Protein AF-A0A4Z0L9R6-F1 (afdb_monomer)

pLDDT: mean 77.64, std 18.42, range [23.45, 98.12]

Organism: NCBI:txid2562683

InterPro domains:
  IPR002227 Tyrosinase copper-binding domain [PF00264] (314-502)
  IPR002227 Tyrosinase copper-binding domain [PR00092] (335-352)
  IPR002227 Tyrosinase copper-binding domain [PR00092] (364-369)
  IPR002227 Tyrosinase copper-binding domain [PR00092] (482-500)
  IPR002227 Tyrosinase copper-binding domain [PS00497] (335-352)
  IPR008922 Di-copper centre-containing domain superfamily [G3DSA:1.10.1280.10] (278-568)
  IPR008922 Di-copper centre-containing domain superfamily [SSF48056] (281-534)
  IPR050316 Tyrosinase and Hemocyanin [PTHR11474] (253-541)

Secondary structure (DSSP, 8-state):
----PPP------------------STT-PPPPEEEEETT-S-TT--EE-SSSPEEEEEEES--B-TTSSSBSSTT-EEEEEEE-TT--SEEEESSSSS--SEEEEEE-TTSPPEEEEEEESS--SSTT-EEEEEEE--TTS---EEEEEEEEE-SSS-PPPTTSPPEEEEESBSSTT--EE-SSPEEEEEEESS-SSTT-EEEEEEEE-TT---EEEE-SPPPTT----BSEEEEEEETT-PPEEEEEEEPTT---SSTT-EEEEEEETTEEEEEEEEEE--EEBGGG--HHHHHHHHHHHHHHHHTS-HHHHHHHHHH-STTS--HHHHHHHSSSTTHHHHHHHHHHHHHHHHHHH-TT----B--TTS--TTTSSTTTT-BPPSSTTPBPB--TTSTTTT---TTS-SS-B---GGGGTPPPP--TTSSS----HHHHHTT-SSHHHHTTHIIIIIHHHHHHT--TTSHHHH-TTTGGGSTHHHHHHHHHHHHHHHHHHHTT---TTSTTT-SS-S-GGG-----------TT-TT---SSSSTT-STTSBPTTTT-------SSSS----S---SPPPPPBSSTTS--SS-BHHHH----------TTEE--

Nearest PDB structures (foldseek):
  8wa2-assembly1_B  TM=2.653E-01  e=8.907E-05  Chlamydomonas reinhardtii
  8wa2-assembly1_D  TM=2.559E-01  e=6.713E-05  Chlamydomonas reinhardtii
  8gpk-assembly1_A  TM=2.618E-01  e=2.760E-04  Homo sapiens
  5wcc-assembly1_H  TM=2.573E-01  e=4.340E-04  Homo sapiens
  7ps6-assembly1_H  TM=2.561E-01  e=2.921E-04  Homo sapiens

Sequence (616 aa):
MKHYYFIFCCVIMVLFANSCAVIPTCPNSRMPIIEIQVNNTESNHDDYIGTSGFIQCRARITNFNKDFGSGLQFPGGVEVEFRNKRLSSDLFISTTNSGVTTSFFTTLPGNGGWFNFFVKGNSLSAADKASIIEIATAGASCNEVVIARKGLMVSSSPGPIPNTRPQVAIEVGSITTIDDYIAWNPVSCRIKWLNPSAPGATLNITLRNMPSLNRLRFATGTLAAGTTATNLTENLTLSGDGSWASFKIAGNQNNASVEDKDAVFEVMQGADLLAREAVMVRIRKNANTLSTPERDRYLEALREIHQTYNFYELFKNSHSGNASGFNVIAHRQAHVGSAFLPWHRAFMLHIERILQASDPSVALPYWHFDMSSPNMFNADFMGANPTAPAAVAIINPSNPISTWQITGQAAGIRRRTPYGNNGIPSSVMGTGTGVATEAATFALGANYSSFKGMEGTTHNGAHNNSGNSVSWIAGSPHIAPQDPLFYFLHGNIERLWAKWQWLNNRFDATQSSTYDLQGGHSNSPSSPPVFTTNPGNPNQITSNRTFGQYVEDSLWPWDNKTGVSQGTGTLERPATAPLTPFPIVVGSIFPGAQPTIKTTIDFRLMNYGYDDFFPY

Foldseek 3Di:
DDDDDDDDDDDPPPPPPPPDPPPDPDPPADAFAKDKAWLPAPALFQFEAEQPWKTKMKMATPQQDDPPDPHGSAQPAFKKKWFWPDPDPFKAKFQDRDDGHGIDIDGHHSNGDIRMIIMHTPDFAPAFQNTKTWIWGDDDDDDIDTNDIRGHGHDPPDHGAPSPFFAKYKDWFAPDPLAQAAAQAKTKMKMATDDAPDAFDKAKKKKAWDPVDQFKAKFDDDDDFLDGGHHRMDIDIHTSVGDIDMIIMGTDPPRFDPAFQRTKMFIDRPPHTRGIDTHGHDWAFALLPDDPVQQQLQQQLVLCCVPVVVVLVLLLCQQQPDPPDRPLLSVLLQDLALCVLVQLLVSLVVVQSSSCVVPVRHDHYAHQLQFARQSQDDQQGLAHADPDAQDFGRHDPPGSCQQQDDVPDDTGFGWHAQRNVRDGWACDPPPQQHAPHLVRLLVLDLASVSSVCCVVHHLLNSQCRGHHLNGQSNNDSSRNSSRVNSSNSSVVVNQSLLVSCSVNVLQDLCDCRNGVAEDFLVPDPDDDPPPPPVVPDPSNDPHNQEANRYQAGWRAPQVVDADDCPVPRHYRDHNGGSDYFDHATDDQQAAGSTRHNNSSSDDSDDDDDDPTIDTD

Radius of gyration: 27.03 Å; Cα contacts (8 Å, |Δi|>4): 1402; chains: 1; bounding box: 88×76×76 Å

Mean predicted aligned error: 11.83 Å

Structure (mmCIF, N/CA/C/O backbone):
data_AF-A0A4Z0L9R6-F1
#
_entry.id   AF-A0A4Z0L9R6-F1
#
loop_
_atom_site.group_PDB
_atom_site.id
_atom_site.type_symbol
_atom_site.label_atom_id
_atom_site.label_alt_id
_atom_site.label_comp_id
_atom_site.label_asym_id
_atom_site.label_entity_id
_atom_site.label_seq_id
_atom_site.pdbx_PDB_ins_code
_atom_site.Cartn_x
_atom_site.Cartn_y
_atom_site.Cartn_z
_atom_site.occupancy
_atom_site.B_iso_or_equiv
_atom_site.auth_seq_id
_atom_site.auth_comp_id
_atom_site.auth_asym_id
_atom_site.auth_atom_id
_atom_site.pdbx_PDB_model_num
ATOM 1 N N . MET A 1 1 ? -50.349 56.713 -38.300 1.00 31.95 1 MET A N 1
ATOM 2 C CA . MET A 1 1 ? -50.630 55.260 -38.251 1.00 31.95 1 MET A CA 1
ATOM 3 C C . MET A 1 1 ? -49.717 54.652 -37.186 1.00 31.95 1 MET A C 1
ATOM 5 O O . MET A 1 1 ? -48.528 54.566 -37.414 1.00 31.95 1 MET A O 1
ATOM 9 N N . LYS A 1 2 ? -50.149 54.677 -35.917 1.00 30.83 2 LYS A N 1
ATOM 10 C CA . LYS A 1 2 ? -50.484 53.495 -35.093 1.00 30.83 2 LYS A CA 1
ATOM 11 C C . LYS A 1 2 ? -49.324 52.476 -34.961 1.00 30.83 2 LYS A C 1
ATOM 13 O O . LYS A 1 2 ? -49.184 51.649 -35.845 1.00 30.83 2 LYS A O 1
ATOM 18 N N . HIS A 1 3 ? -48.594 52.487 -33.831 1.00 25.98 3 HIS A N 1
ATOM 19 C CA . HIS A 1 3 ? -48.650 51.435 -32.788 1.00 25.98 3 HIS A CA 1
ATOM 20 C C . HIS A 1 3 ? -47.682 51.664 -31.595 1.00 25.98 3 HIS A C 1
ATOM 22 O O . HIS A 1 3 ? -46.483 51.815 -31.766 1.00 25.98 3 HIS A O 1
ATOM 28 N N . TYR A 1 4 ? -48.301 51.702 -30.406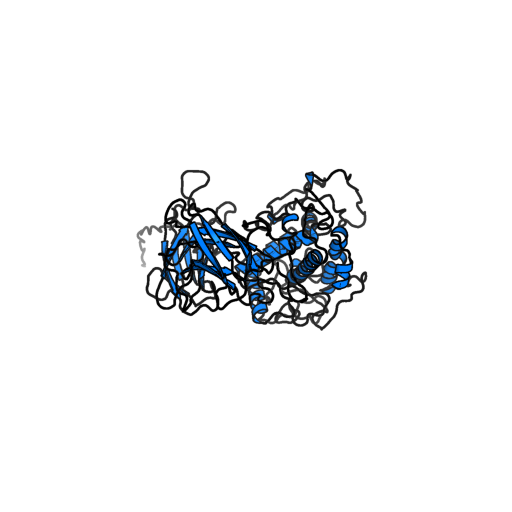 1.00 25.84 4 TYR A N 1
ATOM 29 C CA . TYR A 1 4 ? -47.891 51.355 -29.033 1.00 25.84 4 TYR A CA 1
ATOM 30 C C . TYR A 1 4 ? -46.437 51.523 -28.539 1.00 25.84 4 TYR A C 1
ATOM 32 O O . TYR A 1 4 ? -45.563 50.713 -28.821 1.00 25.84 4 TYR A O 1
ATOM 40 N N . TYR A 1 5 ? -46.265 52.481 -27.617 1.00 25.38 5 TYR A N 1
ATOM 41 C CA . TYR A 1 5 ? -45.263 52.444 -26.546 1.00 25.38 5 TYR A CA 1
ATOM 42 C C . TYR A 1 5 ? -45.793 51.574 -25.396 1.00 25.38 5 TYR A C 1
ATOM 44 O O . TYR A 1 5 ? -46.854 51.875 -24.848 1.00 25.38 5 TYR A O 1
ATOM 52 N N . PHE A 1 6 ? -45.068 50.517 -25.021 1.00 25.41 6 PHE A N 1
ATOM 53 C CA . PHE A 1 6 ? -45.329 49.755 -23.797 1.00 25.41 6 PHE A CA 1
ATOM 54 C C . PHE A 1 6 ? -44.321 50.154 -22.716 1.00 25.41 6 PHE A C 1
ATOM 56 O O . PHE A 1 6 ? -43.110 50.043 -22.890 1.00 25.41 6 PHE A O 1
ATOM 63 N N . ILE A 1 7 ? -44.867 50.643 -21.606 1.00 27.05 7 ILE A N 1
ATOM 64 C CA . ILE A 1 7 ? -44.187 50.982 -20.357 1.00 27.05 7 ILE A CA 1
ATOM 65 C C . ILE A 1 7 ? -43.818 49.670 -19.657 1.00 27.05 7 ILE A C 1
ATOM 67 O O . ILE A 1 7 ? -44.707 48.881 -19.342 1.00 27.05 7 ILE A O 1
ATOM 71 N N . PHE A 1 8 ? -42.531 49.439 -19.389 1.00 25.66 8 PHE A N 1
ATOM 72 C CA . PHE A 1 8 ? -42.098 48.383 -18.473 1.00 25.66 8 PHE A CA 1
ATOM 73 C C . PHE A 1 8 ? -41.914 48.981 -17.074 1.00 25.66 8 PHE A C 1
ATOM 75 O O . PHE A 1 8 ? -41.007 49.775 -16.832 1.00 25.66 8 PHE A O 1
ATOM 82 N N . CYS A 1 9 ? -42.813 48.609 -16.162 1.00 25.38 9 CYS A N 1
ATOM 83 C CA . CYS A 1 9 ? -42.664 48.819 -14.727 1.00 25.38 9 CYS A CA 1
ATOM 84 C C . CYS A 1 9 ? -41.432 48.063 -14.212 1.00 25.38 9 CYS A C 1
ATOM 86 O O . CYS A 1 9 ? -41.301 46.858 -14.428 1.00 25.38 9 CYS A O 1
ATOM 88 N N . CYS A 1 10 ? -40.572 48.765 -13.472 1.00 25.36 10 CYS A N 1
ATOM 89 C CA . CYS A 1 10 ? -39.555 48.171 -12.614 1.00 25.36 10 CYS A CA 1
ATOM 90 C C . CYS A 1 10 ? -40.201 47.208 -11.609 1.00 25.36 10 CYS A C 1
ATOM 92 O O . CYS A 1 10 ? -40.845 47.643 -10.657 1.00 25.36 10 CYS A O 1
ATOM 94 N N . VAL A 1 11 ? -39.960 45.910 -11.777 1.00 25.62 11 VAL A N 1
ATOM 95 C CA . VAL A 1 11 ? -39.963 44.960 -10.663 1.00 25.62 11 VAL A CA 1
ATOM 96 C C . VAL A 1 11 ? -38.501 44.717 -10.325 1.00 25.62 11 VAL A C 1
ATOM 98 O O . VAL A 1 11 ? -37.772 44.072 -11.075 1.00 25.62 11 VAL A O 1
ATOM 101 N N . ILE A 1 12 ? -38.057 45.297 -9.211 1.00 25.12 12 ILE A N 1
ATOM 102 C CA . ILE A 1 12 ? -36.777 44.974 -8.586 1.00 25.12 12 ILE A CA 1
ATOM 103 C C . ILE A 1 12 ? -36.897 43.528 -8.103 1.00 25.12 12 ILE A C 1
ATOM 105 O O . ILE A 1 12 ? -37.450 43.258 -7.038 1.00 25.12 12 ILE A O 1
ATOM 109 N N . MET A 1 13 ? -36.418 42.584 -8.908 1.00 23.45 13 MET A N 1
ATOM 110 C CA . MET A 1 13 ? -36.142 41.237 -8.437 1.00 23.45 13 MET A CA 1
ATOM 111 C C . MET A 1 13 ? -34.787 41.310 -7.735 1.00 23.45 13 MET A C 1
ATOM 113 O O . MET A 1 13 ? -33.737 41.348 -8.373 1.00 23.45 13 MET A O 1
ATOM 117 N N . VAL A 1 14 ? -34.822 41.418 -6.406 1.00 23.91 14 VAL A N 1
ATOM 118 C CA . VAL A 1 14 ? -33.648 41.204 -5.558 1.00 23.91 14 VAL A CA 1
ATOM 119 C C . VAL A 1 14 ? -33.247 39.742 -5.748 1.00 23.91 14 VAL A C 1
ATOM 121 O O . VAL A 1 14 ? -33.784 38.847 -5.101 1.00 23.91 14 VAL A O 1
ATOM 124 N N . LEU A 1 15 ? -32.339 39.487 -6.689 1.00 25.16 15 LEU A N 1
ATOM 125 C CA . LEU A 1 15 ? -31.568 38.255 -6.710 1.00 25.16 15 LEU A CA 1
ATOM 126 C C . LEU A 1 15 ? -30.703 38.286 -5.453 1.00 25.16 15 LEU A C 1
ATOM 128 O O . LEU A 1 15 ? -29.665 38.946 -5.411 1.00 25.16 15 LEU A O 1
ATOM 132 N N . PHE A 1 16 ? -31.156 37.595 -4.409 1.00 24.58 16 PHE A N 1
ATOM 133 C CA . PHE A 1 16 ? -30.254 37.124 -3.375 1.00 24.58 16 PHE A CA 1
ATOM 134 C C . PHE A 1 16 ? -29.237 36.228 -4.080 1.00 24.58 16 PHE A C 1
ATOM 136 O O . PHE A 1 16 ? -29.518 35.077 -4.410 1.00 24.58 16 PHE A O 1
ATOM 143 N N . ALA A 1 17 ? -28.062 36.787 -4.364 1.00 25.83 17 ALA A N 1
ATOM 144 C CA . ALA A 1 17 ? -26.862 36.001 -4.540 1.00 25.83 17 ALA A CA 1
ATOM 145 C C . ALA A 1 17 ? -26.652 35.267 -3.213 1.00 25.83 17 ALA A C 1
ATOM 147 O O . ALA A 1 17 ? -26.068 35.815 -2.279 1.00 25.83 17 ALA A O 1
ATOM 148 N N . ASN A 1 18 ? -27.200 34.055 -3.100 1.00 25.98 18 ASN A N 1
ATOM 149 C CA . ASN A 1 18 ? -26.736 33.112 -2.101 1.00 25.98 18 ASN A CA 1
ATOM 150 C C . ASN A 1 18 ? -25.274 32.864 -2.449 1.00 25.98 18 ASN A C 1
ATOM 152 O O . ASN A 1 18 ? -24.943 32.221 -3.442 1.00 25.98 18 ASN A O 1
ATOM 156 N N . SER A 1 19 ? -24.415 33.511 -1.672 1.00 27.28 19 SER A N 1
ATOM 157 C CA . SER A 1 19 ? -22.985 33.300 -1.636 1.00 27.28 19 SER A CA 1
ATOM 158 C C . SER A 1 19 ? -22.734 31.805 -1.510 1.00 27.28 19 SER A C 1
ATOM 160 O O . SER A 1 19 ? -22.935 31.246 -0.432 1.00 27.28 19 SER A O 1
ATOM 162 N N . CYS A 1 20 ? -22.315 31.170 -2.606 1.00 23.92 20 CYS A N 1
ATOM 163 C CA . CYS A 1 20 ? -21.718 29.846 -2.553 1.00 23.92 20 CYS A CA 1
ATOM 164 C C . CYS A 1 20 ? -20.642 29.880 -1.467 1.00 23.92 20 CYS A C 1
ATOM 166 O O . CYS A 1 20 ? -19.805 30.793 -1.456 1.00 23.92 20 CYS A O 1
ATOM 168 N N . ALA A 1 21 ? -20.656 28.909 -0.556 1.00 24.66 21 ALA A N 1
ATOM 169 C CA . ALA A 1 21 ? -19.494 28.664 0.272 1.00 24.66 21 ALA A CA 1
ATOM 170 C C . ALA A 1 21 ? -18.353 28.305 -0.687 1.00 24.66 21 ALA A C 1
ATOM 172 O O . ALA A 1 21 ? -18.306 27.216 -1.252 1.00 24.66 21 ALA A O 1
ATOM 173 N N . VAL A 1 22 ? -17.473 29.274 -0.945 1.00 27.83 22 VAL A N 1
ATOM 174 C CA . VAL A 1 22 ? -16.252 29.075 -1.717 1.00 27.83 22 VAL A CA 1
ATOM 175 C C . VAL A 1 22 ? -15.444 28.029 -0.960 1.00 27.83 22 VAL A C 1
ATOM 177 O O . VAL A 1 22 ? -14.821 28.346 0.053 1.00 27.83 22 VAL A O 1
ATOM 180 N N . ILE A 1 23 ? -15.474 26.779 -1.426 1.00 30.44 23 ILE A N 1
ATOM 181 C CA . ILE A 1 23 ? -14.465 25.791 -1.058 1.00 30.44 23 ILE A CA 1
ATOM 182 C C . ILE A 1 23 ? -13.159 26.378 -1.581 1.00 30.44 23 ILE A C 1
ATOM 184 O O . ILE A 1 23 ? -13.028 26.623 -2.784 1.00 30.44 23 ILE A O 1
ATOM 188 N N . PRO A 1 24 ? -12.224 26.725 -0.699 1.00 30.77 24 PRO A N 1
ATOM 189 C CA . PRO A 1 24 ? -11.113 27.547 -1.108 1.00 30.77 24 PRO A CA 1
ATOM 190 C C . PRO A 1 24 ? -10.137 26.709 -1.933 1.00 30.77 24 PRO A C 1
ATOM 192 O O . PRO A 1 24 ? -9.338 25.949 -1.399 1.00 30.77 24 PRO A O 1
ATOM 195 N N . THR A 1 25 ? -10.131 26.931 -3.245 1.00 29.66 25 THR A N 1
ATOM 196 C CA . THR A 1 25 ? -9.064 26.522 -4.174 1.00 29.66 25 THR A CA 1
ATOM 197 C C . THR A 1 25 ? -7.777 27.342 -3.972 1.00 29.66 25 THR A C 1
ATOM 199 O O . THR A 1 25 ? -6.966 27.489 -4.884 1.00 29.66 25 THR A O 1
ATOM 202 N N . CYS A 1 26 ? -7.586 27.915 -2.782 1.00 25.84 26 CYS A N 1
ATOM 203 C CA . CYS A 1 26 ? -6.388 28.643 -2.400 1.00 25.84 26 CYS A CA 1
ATOM 204 C C . CYS A 1 26 ? -5.401 27.660 -1.747 1.00 25.84 26 CYS A C 1
ATOM 206 O O . CYS A 1 26 ? -5.796 26.963 -0.813 1.00 25.84 26 CYS A O 1
ATOM 208 N N . PRO A 1 27 ? -4.107 27.673 -2.110 1.00 33.81 27 PRO A N 1
ATOM 209 C CA . PRO A 1 27 ? -3.066 26.836 -1.494 1.00 33.81 27 PRO A CA 1
ATOM 210 C C . PRO A 1 27 ? -2.923 26.965 0.039 1.00 33.81 27 PRO A C 1
ATOM 212 O O . PRO A 1 27 ? -2.200 26.190 0.654 1.00 33.81 27 PRO A O 1
ATOM 215 N N . ASN A 1 28 ? -3.603 27.940 0.659 1.00 34.16 28 ASN A N 1
ATOM 216 C CA . ASN A 1 28 ? -3.451 28.328 2.064 1.00 34.16 28 ASN A CA 1
ATOM 217 C C . ASN A 1 28 ? -4.713 28.114 2.920 1.00 34.16 28 ASN A C 1
ATOM 219 O O . ASN A 1 28 ? -4.759 28.572 4.063 1.00 34.16 28 ASN A O 1
ATOM 223 N N . SER A 1 29 ? -5.752 27.461 2.401 1.00 46.41 29 SER A N 1
ATOM 224 C CA . SER A 1 29 ? -6.993 27.244 3.147 1.00 46.41 29 SER A CA 1
ATOM 225 C C . SER A 1 29 ? -7.153 25.780 3.550 1.00 46.41 29 SER A C 1
ATOM 227 O O . SER A 1 29 ? -7.012 24.876 2.735 1.00 46.41 29 SER A O 1
ATOM 229 N N . ARG A 1 30 ? -7.418 25.536 4.837 1.00 57.12 30 ARG A N 1
ATOM 230 C CA . ARG A 1 30 ? -7.496 24.184 5.402 1.00 57.12 30 ARG A CA 1
ATOM 231 C C . ARG A 1 30 ? -8.831 23.510 5.077 1.00 57.12 30 ARG A C 1
ATOM 233 O O . ARG A 1 30 ? -9.890 24.056 5.385 1.00 57.12 30 ARG A O 1
ATOM 240 N N . MET A 1 31 ? -8.754 22.296 4.535 1.00 63.41 31 MET A N 1
ATOM 241 C CA . MET A 1 31 ? -9.898 21.412 4.293 1.00 63.41 31 MET A CA 1
ATOM 242 C C . MET A 1 31 ? -10.602 21.022 5.608 1.00 63.41 31 MET A C 1
ATOM 244 O O . MET A 1 31 ? -9.929 20.894 6.638 1.00 63.41 31 MET A O 1
ATOM 248 N N . PRO A 1 32 ? -11.935 20.833 5.612 1.00 71.69 32 PRO A N 1
ATOM 249 C CA . PRO A 1 32 ? -12.653 20.328 6.779 1.00 71.69 32 PRO A CA 1
ATOM 250 C C . PRO A 1 32 ? -12.265 18.874 7.072 1.00 71.69 32 PRO A C 1
ATOM 252 O O . PRO A 1 32 ? -12.163 18.056 6.163 1.00 71.69 32 PRO A O 1
ATOM 255 N N . ILE A 1 33 ? -12.064 18.559 8.350 1.00 73.31 33 ILE A N 1
ATOM 256 C CA . ILE A 1 33 ? -11.858 17.195 8.842 1.00 73.31 33 ILE A CA 1
ATOM 257 C C . ILE A 1 33 ? -13.181 16.734 9.437 1.00 73.31 33 ILE A C 1
ATOM 259 O O . ILE A 1 33 ? -13.694 17.370 10.361 1.00 73.31 33 ILE A O 1
ATOM 263 N N . ILE A 1 34 ? -13.740 15.653 8.894 1.00 81.81 34 ILE A N 1
ATOM 264 C CA . ILE A 1 34 ? -15.054 15.156 9.297 1.00 81.81 34 ILE A CA 1
ATOM 265 C C . ILE A 1 34 ? -14.913 13.903 10.157 1.00 81.81 34 ILE A C 1
ATOM 267 O O . ILE A 1 34 ? -14.231 12.952 9.786 1.00 81.81 34 ILE A O 1
ATOM 271 N N . GLU A 1 35 ? -15.603 13.896 11.292 1.00 85.44 35 GLU A N 1
ATOM 272 C CA . GLU A 1 35 ? -15.824 12.707 12.114 1.00 85.44 35 GLU A CA 1
ATOM 273 C C . GLU A 1 35 ? -17.198 12.116 11.784 1.00 85.44 35 GLU A C 1
ATOM 275 O O . GLU A 1 35 ? -18.170 12.867 11.695 1.00 85.44 35 GLU A O 1
ATOM 280 N N . ILE A 1 36 ? -17.284 10.790 11.631 1.00 87.06 36 ILE A N 1
ATOM 281 C CA . ILE A 1 36 ? -18.532 10.044 11.414 1.00 87.06 36 ILE A CA 1
ATOM 282 C C . ILE A 1 36 ? -18.642 8.954 12.482 1.00 87.06 36 ILE A C 1
ATOM 284 O O . ILE A 1 36 ? -17.728 8.144 12.638 1.00 87.06 36 ILE A O 1
ATOM 288 N N . GLN A 1 37 ? -19.782 8.902 13.167 1.00 87.94 37 GLN A N 1
ATOM 289 C CA . GLN A 1 37 ? -20.117 7.867 14.140 1.00 87.94 37 GLN A CA 1
ATOM 290 C C . GLN A 1 37 ? -21.351 7.089 13.690 1.00 87.94 37 GLN A C 1
ATOM 292 O O . GLN A 1 37 ? -22.377 7.671 13.326 1.00 87.94 37 GLN A O 1
ATOM 297 N N . VAL A 1 38 ? -21.241 5.766 13.732 1.00 86.44 38 VAL A N 1
ATOM 298 C CA . VAL A 1 38 ? -22.316 4.815 13.428 1.00 86.44 38 VAL A CA 1
ATOM 299 C C . VAL A 1 38 ? -22.926 4.372 14.750 1.00 86.44 38 VAL A C 1
ATOM 301 O O . VAL A 1 38 ? -22.221 4.319 15.746 1.00 86.44 38 VAL A O 1
ATOM 304 N N . ASN A 1 39 ? -24.242 4.159 14.814 1.00 86.81 39 ASN A N 1
ATOM 305 C CA . ASN A 1 39 ? -24.932 3.792 16.060 1.00 86.81 39 ASN A CA 1
ATOM 306 C C . ASN A 1 39 ? -24.680 4.774 17.238 1.00 86.81 39 ASN A C 1
ATOM 308 O O . ASN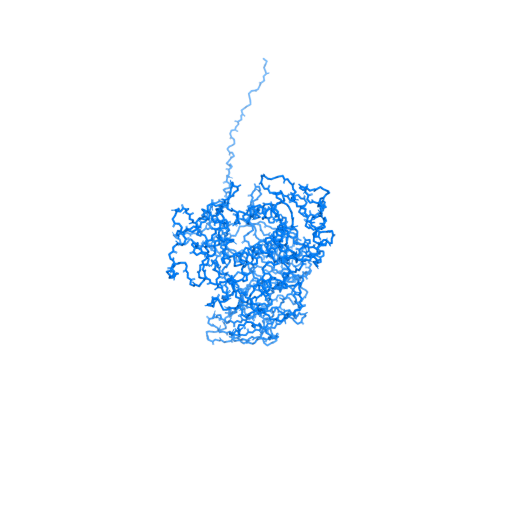 A 1 39 ? -24.786 4.418 18.411 1.00 86.81 39 ASN A O 1
ATOM 312 N N . ASN A 1 40 ? -24.328 6.030 16.925 1.00 84.56 40 ASN A N 1
ATOM 313 C CA . ASN A 1 40 ? -23.873 7.058 17.871 1.00 84.56 40 ASN A CA 1
ATOM 314 C C . ASN A 1 40 ? -22.713 6.623 18.796 1.00 84.56 40 ASN A C 1
ATOM 316 O O . ASN A 1 40 ? -22.567 7.171 19.892 1.00 84.56 40 ASN A O 1
ATOM 320 N N . THR A 1 41 ? -21.899 5.654 18.376 1.00 80.56 41 THR A N 1
ATOM 321 C CA . THR A 1 41 ? -20.760 5.153 19.149 1.00 80.56 41 THR A CA 1
ATOM 322 C C . THR A 1 41 ? -19.501 5.959 18.866 1.00 80.56 41 THR A C 1
ATOM 324 O O . THR A 1 41 ? -19.208 6.286 17.717 1.00 80.56 41 THR A O 1
ATOM 327 N N . GLU A 1 42 ? -18.722 6.240 19.910 1.00 76.75 42 GLU A N 1
ATOM 328 C CA . GLU A 1 42 ? -17.409 6.883 19.773 1.00 76.75 42 GLU A CA 1
ATOM 329 C C . GLU A 1 42 ? -16.336 5.914 19.266 1.00 76.75 42 GLU A C 1
ATOM 331 O O . GLU A 1 42 ? -15.264 6.353 18.848 1.00 76.75 42 GLU A O 1
ATOM 336 N N . SER A 1 43 ? -16.612 4.603 19.279 1.00 73.44 43 SER A N 1
ATOM 337 C CA . SER A 1 43 ? -15.729 3.632 18.644 1.00 73.44 43 SER A CA 1
ATOM 338 C C . SER A 1 43 ? -15.556 3.963 17.164 1.00 73.44 43 SER A C 1
ATOM 340 O O . SER A 1 43 ? -16.521 4.096 16.409 1.00 73.44 43 SER A O 1
ATOM 342 N N . ASN A 1 44 ? -14.301 4.047 16.733 1.00 68.69 44 ASN A N 1
ATOM 343 C CA . ASN A 1 44 ? -13.965 4.231 15.332 1.00 68.69 44 ASN A CA 1
ATOM 344 C C . ASN A 1 44 ? -14.191 2.967 14.490 1.00 68.69 44 ASN A C 1
ATOM 346 O O . ASN A 1 44 ? -14.074 3.069 13.272 1.00 68.69 44 ASN A O 1
ATOM 350 N N . HIS A 1 45 ? -14.593 1.840 15.091 1.00 71.88 45 HIS A N 1
ATOM 351 C CA . HIS A 1 45 ? -14.643 0.537 14.414 1.00 71.88 45 HIS A CA 1
ATOM 352 C C . HIS A 1 45 ? -15.918 -0.285 14.658 1.00 71.88 45 HIS A C 1
ATOM 354 O O . HIS A 1 45 ? -16.007 -1.440 14.255 1.00 71.88 45 HIS A O 1
ATOM 360 N N . ASP A 1 46 ? -16.938 0.310 15.281 1.00 67.38 46 ASP A N 1
ATOM 361 C CA . ASP A 1 46 ? -18.292 -0.260 15.334 1.00 67.38 46 ASP A CA 1
ATOM 362 C C . ASP A 1 46 ? -19.127 0.232 14.142 1.00 67.38 46 ASP A C 1
ATOM 364 O O . ASP A 1 46 ? -19.899 1.182 14.236 1.00 67.38 46 ASP A O 1
ATOM 368 N N . ASP A 1 47 ? -18.912 -0.364 12.974 1.00 77.62 47 ASP A N 1
ATOM 369 C CA . ASP A 1 47 ? -19.564 -0.001 11.708 1.00 77.62 47 ASP A CA 1
ATOM 370 C C . ASP A 1 47 ? -20.285 -1.175 11.035 1.00 77.62 47 ASP A C 1
ATOM 372 O O . ASP A 1 47 ? -20.519 -1.196 9.825 1.00 77.62 47 ASP A O 1
ATOM 376 N N . TYR A 1 48 ? -20.718 -2.131 11.854 1.00 81.50 48 TYR A N 1
ATOM 377 C CA . TYR A 1 48 ? -21.537 -3.257 11.430 1.00 81.50 48 TYR A CA 1
ATOM 378 C C . TYR A 1 48 ? -23.014 -2.874 11.499 1.00 81.50 48 TYR A C 1
ATOM 380 O O . TYR A 1 48 ? -23.540 -2.522 12.555 1.00 81.50 48 TYR A O 1
ATOM 388 N N . ILE A 1 49 ? -23.706 -2.962 10.368 1.00 85.25 49 ILE A N 1
ATOM 389 C CA . ILE A 1 49 ? -25.122 -2.627 10.233 1.00 85.25 49 ILE A CA 1
ATOM 390 C C . ILE A 1 49 ? -25.910 -3.801 9.645 1.00 85.25 49 ILE A C 1
ATOM 392 O O . ILE A 1 49 ? -25.353 -4.715 9.043 1.00 85.25 49 ILE A O 1
ATOM 396 N N . GLY A 1 50 ? -27.230 -3.784 9.827 1.00 87.62 50 GLY A N 1
ATOM 397 C CA . GLY A 1 50 ? -28.129 -4.802 9.281 1.00 87.62 50 GLY A CA 1
ATOM 398 C C . GLY A 1 50 ? -28.941 -4.315 8.079 1.00 87.62 50 GLY A C 1
ATOM 399 O O . GLY A 1 50 ? -28.986 -3.126 7.758 1.00 87.62 50 GLY A O 1
ATOM 400 N N . THR A 1 51 ? -29.660 -5.248 7.454 1.00 88.12 51 THR A N 1
ATOM 401 C CA . THR A 1 51 ? -30.660 -4.968 6.405 1.00 88.12 51 THR A CA 1
ATOM 402 C C . THR A 1 51 ? -32.080 -4.792 6.957 1.00 88.12 51 THR A C 1
ATOM 404 O O . THR A 1 51 ? -33.002 -4.448 6.217 1.00 88.12 51 THR A O 1
ATOM 407 N N . SER A 1 52 ? -32.295 -5.022 8.255 1.00 84.88 52 SER A N 1
ATOM 408 C CA . SER A 1 52 ? -33.629 -5.037 8.872 1.00 84.88 52 SER A CA 1
ATOM 409 C C . SER A 1 52 ? -34.166 -3.644 9.209 1.00 84.88 52 SER A C 1
ATOM 411 O O . SER A 1 52 ? -35.373 -3.422 9.118 1.00 84.88 52 SER A O 1
ATOM 413 N N . GLY A 1 53 ? -33.302 -2.681 9.535 1.00 87.06 53 GLY A N 1
ATOM 414 C CA . GLY A 1 53 ? -33.719 -1.351 9.980 1.00 87.06 53 GLY A CA 1
ATOM 415 C C . GLY A 1 53 ? -32.640 -0.289 9.813 1.00 87.06 53 GLY A C 1
ATOM 416 O O . GLY A 1 53 ? -31.467 -0.604 9.627 1.00 87.06 53 GLY A O 1
ATOM 417 N N . PHE A 1 54 ? -33.065 0.974 9.859 1.00 89.75 54 PHE A N 1
ATOM 418 C CA . PHE A 1 54 ? -32.160 2.116 9.847 1.00 89.75 54 PHE A CA 1
ATOM 419 C C . PHE A 1 54 ? -31.455 2.270 11.194 1.00 89.75 54 PHE A C 1
ATOM 421 O O . PHE A 1 54 ? -32.090 2.220 12.247 1.00 89.75 54 PHE A O 1
ATOM 428 N N . ILE A 1 55 ? -30.149 2.505 11.139 1.00 90.00 55 ILE A N 1
ATOM 429 C CA . ILE A 1 55 ? -29.301 2.834 12.281 1.00 90.00 55 ILE A CA 1
ATOM 430 C C . ILE A 1 55 ? -29.022 4.328 12.243 1.00 90.00 55 ILE A C 1
ATOM 432 O O . ILE A 1 55 ? -28.706 4.885 11.191 1.00 90.00 55 ILE A O 1
ATOM 436 N N . GLN A 1 56 ? -29.161 4.978 13.396 1.00 91.38 56 GLN A N 1
ATOM 437 C CA . GLN A 1 56 ? -28.842 6.390 13.528 1.00 91.38 56 GLN A CA 1
ATOM 438 C C . GLN A 1 56 ? -27.325 6.593 13.563 1.00 91.38 56 GLN A C 1
ATOM 440 O O . GLN A 1 56 ? -26.603 5.919 14.299 1.00 91.38 56 GLN A O 1
ATOM 445 N N . CYS A 1 57 ? -26.869 7.566 12.790 1.00 92.00 57 CYS A N 1
ATOM 446 C CA . CYS A 1 57 ? -25.491 8.006 12.677 1.00 92.00 57 CYS A CA 1
ATOM 447 C C . CYS A 1 57 ? -25.397 9.511 12.944 1.00 92.00 57 CYS A C 1
ATOM 449 O O . CYS A 1 57 ? -26.398 10.235 12.903 1.00 92.00 57 CYS A O 1
ATOM 451 N N . ARG A 1 58 ? -24.174 9.998 13.161 1.00 93.12 58 ARG A N 1
ATOM 452 C CA . ARG A 1 58 ? -23.893 11.431 13.295 1.00 93.12 58 ARG A CA 1
ATOM 453 C C . ARG A 1 58 ? -22.546 11.816 12.697 1.00 93.12 58 ARG A C 1
ATOM 455 O O . ARG A 1 58 ? -21.613 11.020 12.731 1.00 93.12 58 ARG A O 1
ATOM 462 N N . ALA A 1 59 ? -22.443 13.029 12.158 1.00 93.31 59 ALA A N 1
ATOM 463 C CA . ALA A 1 59 ? -21.205 13.578 11.608 1.00 93.31 59 ALA A CA 1
ATOM 464 C C . ALA A 1 59 ? -20.948 15.025 12.060 1.00 93.31 59 ALA A C 1
ATOM 466 O O . ALA A 1 59 ? -21.902 15.768 12.297 1.00 93.31 59 ALA A O 1
ATOM 467 N N . ARG A 1 60 ? -19.679 15.436 12.181 1.00 92.31 60 ARG A N 1
ATOM 468 C CA . ARG A 1 60 ? -19.293 16.822 12.523 1.00 92.31 60 ARG A CA 1
ATOM 469 C C . ARG A 1 60 ? -17.935 17.221 11.955 1.00 92.31 60 ARG A C 1
ATOM 471 O O . ARG A 1 60 ? -17.099 16.364 11.686 1.00 92.31 60 ARG A O 1
ATOM 478 N N . ILE A 1 61 ? -17.694 18.527 11.859 1.00 87.31 61 ILE A N 1
ATOM 479 C CA . ILE A 1 61 ? -16.369 19.093 11.570 1.00 87.31 61 ILE A CA 1
ATOM 480 C C . ILE A 1 61 ? -15.551 19.122 12.867 1.00 87.31 61 ILE A C 1
ATOM 482 O O . ILE A 1 61 ? -16.032 19.640 13.872 1.00 87.31 61 ILE A O 1
ATOM 486 N N . THR A 1 62 ? -14.323 18.606 12.865 1.00 82.56 62 THR A N 1
ATOM 487 C CA . THR A 1 62 ? -13.462 18.573 14.065 1.00 82.56 62 THR A CA 1
ATOM 488 C C . THR A 1 62 ? -12.455 19.719 14.117 1.00 82.56 62 THR A C 1
ATOM 490 O O . THR A 1 62 ? -12.148 20.216 15.197 1.00 82.56 62 THR A O 1
ATOM 493 N N . ASN A 1 63 ? -11.998 20.223 12.968 1.00 74.31 63 ASN A N 1
ATOM 494 C CA . ASN A 1 63 ? -11.117 21.391 12.870 1.00 74.31 63 ASN A CA 1
ATOM 495 C C . ASN A 1 63 ? -11.907 22.702 12.707 1.00 74.31 63 ASN A C 1
ATOM 497 O O . ASN A 1 63 ? -11.633 23.516 11.832 1.00 74.31 63 ASN A O 1
ATOM 501 N N . PHE A 1 64 ? -12.927 22.898 13.541 1.00 77.19 64 PHE A N 1
ATOM 502 C CA . PHE A 1 64 ? -13.841 24.039 13.444 1.00 77.19 64 PHE A CA 1
ATOM 503 C C . PHE A 1 64 ? -13.288 25.346 14.042 1.00 77.19 64 PHE A C 1
ATOM 505 O O . PHE A 1 64 ? -13.827 26.413 13.759 1.00 77.19 64 PHE A O 1
ATOM 512 N N . ASN A 1 65 ? -12.213 25.295 14.835 1.00 74.12 65 ASN A N 1
ATOM 513 C CA . ASN A 1 65 ? -11.592 26.465 15.471 1.00 74.12 65 ASN A CA 1
ATOM 514 C C . ASN A 1 65 ? -10.420 27.019 14.644 1.00 74.12 65 ASN A C 1
ATOM 516 O O . ASN A 1 65 ? -9.677 26.255 14.036 1.00 74.12 65 ASN A O 1
ATOM 520 N N . LYS A 1 66 ? -10.215 28.345 14.651 1.00 59.56 66 LYS A N 1
ATOM 521 C CA . LYS A 1 66 ? -9.010 28.971 14.078 1.00 59.56 66 LYS A CA 1
ATOM 522 C C . LYS A 1 66 ? -7.812 28.816 15.020 1.00 59.56 66 LYS A C 1
ATOM 524 O O . LYS A 1 66 ? -7.879 29.240 16.168 1.00 59.56 66 LYS A O 1
ATOM 529 N N . ASP A 1 67 ? -6.680 28.361 14.490 1.00 53.88 67 ASP A N 1
ATOM 530 C CA . ASP A 1 67 ? -5.417 28.284 15.244 1.00 53.88 67 ASP A CA 1
ATOM 531 C C . ASP A 1 67 ? -4.834 29.671 15.629 1.00 53.88 67 ASP A C 1
ATOM 533 O O . ASP A 1 67 ? -3.945 29.739 16.472 1.00 53.88 67 ASP A O 1
ATOM 537 N N . PHE A 1 68 ? -5.311 30.786 15.041 1.00 41.25 68 PHE A N 1
ATOM 538 C CA . PHE A 1 68 ? -4.677 32.120 15.152 1.00 41.25 68 PHE A CA 1
ATOM 539 C C . PHE A 1 68 ? -5.641 33.319 15.329 1.00 41.25 68 PHE A C 1
ATOM 541 O O . PHE A 1 68 ? -5.383 34.410 14.822 1.00 41.25 68 PHE A O 1
ATOM 548 N N . GLY A 1 69 ? -6.765 33.163 16.035 1.00 44.19 69 GLY A N 1
ATOM 549 C CA . GLY A 1 69 ? -7.639 34.295 16.392 1.00 44.19 69 GLY A CA 1
ATOM 550 C C . GLY A 1 69 ? -9.081 33.886 16.679 1.00 44.19 69 GLY A C 1
ATOM 551 O O . GLY A 1 69 ? -9.540 32.857 16.196 1.00 44.19 69 GLY A O 1
ATOM 552 N N . SER A 1 70 ? -9.808 34.684 17.463 1.00 44.69 70 SER A N 1
ATOM 553 C CA . SER A 1 70 ? -11.181 34.390 17.895 1.00 44.69 70 SER A CA 1
ATOM 554 C C . SER A 1 70 ? -12.156 34.292 16.708 1.00 44.69 70 SER A C 1
ATOM 556 O O . SER A 1 70 ? -12.593 35.293 16.146 1.00 44.69 70 SER A O 1
ATOM 558 N N . GLY A 1 71 ? -12.499 33.065 16.300 1.00 57.44 71 GLY A N 1
ATOM 559 C CA . GLY A 1 71 ? -13.510 32.779 15.278 1.00 57.44 71 GLY A CA 1
ATOM 560 C C . GLY A 1 71 ? -13.478 31.329 14.781 1.00 57.44 71 GLY A C 1
ATOM 561 O O . GLY A 1 71 ? -12.490 30.621 14.969 1.00 57.44 71 GLY A O 1
ATOM 562 N N . LEU A 1 72 ? -14.560 30.894 14.127 1.00 59.31 72 LEU A N 1
ATOM 563 C CA . LEU A 1 72 ? -14.649 29.569 13.502 1.00 59.31 72 LEU A CA 1
ATOM 564 C C . LEU A 1 72 ? -13.887 29.533 12.171 1.00 59.31 72 LEU A C 1
ATOM 566 O O . LEU A 1 72 ? -13.846 30.526 11.438 1.00 59.31 72 LEU A O 1
ATOM 570 N N . GLN A 1 73 ? -13.302 28.380 11.850 1.00 67.50 73 GLN A N 1
ATOM 571 C CA . GLN A 1 73 ? -12.656 28.101 10.567 1.00 67.50 73 GLN A CA 1
ATOM 572 C C . GLN A 1 73 ? -13.692 27.988 9.432 1.00 67.50 73 GLN A C 1
ATOM 574 O O . GLN A 1 73 ? -13.396 28.361 8.300 1.00 67.50 73 GLN A O 1
ATOM 579 N N . PHE A 1 74 ? -14.923 27.566 9.753 1.00 75.25 74 PHE A N 1
ATOM 580 C CA . PHE A 1 74 ? -16.027 27.377 8.803 1.00 75.25 74 PHE A CA 1
ATOM 581 C C . PHE A 1 74 ? -17.309 28.084 9.282 1.00 75.25 74 PHE A C 1
ATOM 583 O O . PHE A 1 74 ? -18.283 27.419 9.601 1.00 75.25 74 PHE A O 1
ATOM 590 N N . PRO A 1 75 ? -17.362 29.422 9.385 1.00 74.00 75 PRO A N 1
ATOM 591 C CA . PRO A 1 75 ? -18.458 30.127 10.066 1.00 74.00 75 PRO A CA 1
ATOM 592 C C . PRO A 1 75 ? -19.860 29.887 9.470 1.00 74.00 75 PRO A C 1
ATOM 594 O O . PRO A 1 75 ? -20.837 29.960 10.209 1.00 74.00 75 PRO A O 1
ATOM 597 N N . GLY A 1 76 ? -19.966 29.569 8.174 1.00 78.38 76 GLY A N 1
ATOM 598 C CA . GLY A 1 76 ? -21.226 29.211 7.503 1.00 78.38 76 GLY A CA 1
ATOM 599 C C . GLY A 1 76 ? -21.526 27.708 7.450 1.00 78.38 76 GLY A C 1
ATOM 600 O O . GLY A 1 76 ? -22.513 27.309 6.843 1.00 78.38 76 GLY A O 1
ATOM 601 N N . GLY A 1 77 ? -20.679 26.872 8.057 1.00 83.12 77 GLY A N 1
ATOM 602 C CA . GLY A 1 77 ? -20.676 25.433 7.809 1.00 83.12 77 GLY A CA 1
ATOM 603 C C . GLY A 1 77 ? -20.045 25.067 6.467 1.00 83.12 77 GLY A C 1
ATOM 604 O O . GLY A 1 77 ? -19.441 25.903 5.793 1.00 83.12 77 GLY A O 1
ATOM 605 N N . VAL A 1 78 ? -20.147 23.790 6.112 1.00 82.56 78 VAL A N 1
ATOM 606 C CA . VAL A 1 78 ? -19.636 23.249 4.846 1.00 82.56 78 VAL A CA 1
ATOM 607 C C . VAL A 1 78 ? -20.771 22.524 4.142 1.00 82.56 78 VAL A C 1
ATOM 609 O O . VAL A 1 78 ? -21.345 21.594 4.707 1.00 82.56 78 VAL A O 1
ATOM 612 N N . GLU A 1 79 ? -21.099 22.953 2.926 1.00 88.31 79 GLU A N 1
ATOM 613 C CA . GLU A 1 79 ? -22.066 22.266 2.070 1.00 88.31 79 GLU A CA 1
ATOM 614 C C . GLU A 1 79 ? -21.459 20.978 1.515 1.00 88.31 79 GLU A C 1
ATOM 616 O O . GLU A 1 79 ? -20.370 20.974 0.930 1.00 88.31 79 GLU A O 1
ATOM 621 N N . VAL A 1 80 ? -22.167 19.873 1.718 1.00 87.69 80 VAL A N 1
ATOM 622 C CA . VAL A 1 80 ? -21.691 18.536 1.386 1.00 87.69 80 VAL A CA 1
ATOM 623 C C . VAL A 1 80 ? -22.789 17.686 0.764 1.00 87.69 80 VAL A C 1
ATOM 625 O O . VAL A 1 80 ? -23.970 17.839 1.080 1.00 87.69 80 VAL A O 1
ATOM 628 N N . GLU A 1 81 ? -22.385 16.748 -0.081 1.00 89.44 81 GLU A N 1
ATOM 629 C CA . GLU A 1 81 ? -23.175 15.583 -0.459 1.00 89.44 81 GLU A CA 1
ATOM 630 C C . GLU A 1 81 ? -22.749 14.400 0.415 1.00 89.44 81 GLU A C 1
ATOM 632 O O . GLU A 1 81 ? -21.577 14.024 0.421 1.00 89.44 81 GLU A O 1
ATOM 637 N N . PHE A 1 82 ? -23.695 13.801 1.135 1.00 89.81 82 PHE A N 1
ATOM 638 C CA . PHE A 1 82 ? -23.551 12.446 1.662 1.00 89.81 82 PHE A CA 1
ATOM 639 C C . PHE A 1 82 ? -24.040 11.476 0.603 1.00 89.81 82 PHE A C 1
ATOM 641 O O . PHE A 1 82 ? -25.155 11.631 0.109 1.00 89.81 82 PHE A O 1
ATOM 648 N N . ARG A 1 83 ? -23.262 10.445 0.291 1.00 85.56 83 ARG A N 1
ATOM 649 C CA . ARG A 1 83 ? -23.645 9.444 -0.706 1.00 85.56 83 ARG A CA 1
ATOM 650 C C . ARG A 1 83 ? -23.057 8.080 -0.416 1.00 85.56 83 ARG A C 1
ATOM 652 O O . ARG A 1 83 ? -22.022 7.972 0.237 1.00 85.56 83 ARG A O 1
ATOM 659 N N . ASN A 1 84 ? -23.711 7.038 -0.916 1.00 81.69 84 ASN A N 1
ATOM 660 C CA . ASN A 1 84 ? -23.035 5.762 -1.089 1.00 81.69 84 ASN A CA 1
ATOM 661 C C . ASN A 1 84 ? -21.937 5.959 -2.147 1.00 81.69 84 ASN A C 1
ATOM 663 O O . ASN A 1 84 ? -22.205 6.607 -3.166 1.00 81.69 84 ASN A O 1
ATOM 667 N N . LYS A 1 85 ? -20.711 5.471 -1.903 1.00 68.75 85 LYS A N 1
ATOM 668 C CA . LYS A 1 85 ? -19.576 5.652 -2.830 1.00 68.75 85 LYS A CA 1
ATOM 669 C C . LYS A 1 85 ? -20.015 5.321 -4.255 1.00 68.75 85 LYS A C 1
ATOM 671 O O . LYS A 1 85 ? -20.680 4.312 -4.496 1.00 68.75 85 LYS A O 1
ATOM 676 N N . ARG A 1 86 ? -19.611 6.168 -5.206 1.00 51.19 86 ARG A N 1
ATOM 677 C CA . ARG A 1 86 ? -19.808 5.928 -6.640 1.00 51.19 86 ARG A CA 1
ATOM 678 C C . ARG A 1 86 ? -19.267 4.523 -6.939 1.00 51.19 86 ARG A C 1
ATOM 680 O O . ARG A 1 86 ? -18.075 4.316 -6.753 1.00 51.19 86 ARG A O 1
ATOM 687 N N . LEU A 1 87 ? -20.158 3.600 -7.335 1.00 50.03 87 LEU A N 1
ATOM 688 C CA . LEU A 1 87 ? -19.972 2.154 -7.610 1.00 50.03 87 LEU A CA 1
ATOM 689 C C . LEU A 1 87 ? -20.560 1.156 -6.588 1.00 50.03 87 LEU A C 1
ATOM 691 O O . LEU A 1 87 ? -20.661 -0.018 -6.935 1.00 50.03 87 LEU A O 1
ATOM 695 N N . SER A 1 88 ? -21.021 1.572 -5.402 1.00 61.41 88 SER A N 1
ATOM 696 C CA . SER A 1 88 ? -21.765 0.670 -4.508 1.00 61.41 88 SER A CA 1
ATOM 697 C C . SER A 1 88 ? -23.281 0.922 -4.542 1.00 61.41 88 SER A C 1
ATOM 699 O O . SER A 1 88 ? -23.744 2.060 -4.626 1.00 61.41 88 SER A O 1
ATOM 701 N N . SER A 1 89 ? -24.070 -0.154 -4.459 1.00 69.94 89 SER A N 1
ATOM 702 C CA . SER A 1 89 ? -25.537 -0.133 -4.332 1.00 69.94 89 SER A CA 1
ATOM 703 C C . SER A 1 89 ? -26.039 -0.799 -3.045 1.00 69.94 89 SER A C 1
ATOM 705 O O . SER A 1 89 ? -27.239 -1.034 -2.899 1.00 69.94 89 SER A O 1
ATOM 707 N N . ASP A 1 90 ? -25.139 -1.152 -2.130 1.00 79.31 90 ASP A N 1
ATOM 708 C CA . ASP A 1 90 ? -25.441 -1.965 -0.947 1.00 79.31 90 ASP A CA 1
ATOM 709 C C . ASP A 1 90 ? -25.907 -1.158 0.278 1.00 79.31 90 ASP A C 1
ATOM 711 O O . ASP A 1 90 ? -26.362 -1.747 1.259 1.00 79.31 90 ASP A O 1
ATOM 715 N N . LEU A 1 91 ? -25.874 0.175 0.205 1.00 87.69 91 LEU A N 1
ATOM 716 C CA . LEU A 1 91 ? -26.165 1.074 1.316 1.00 87.69 91 LEU A CA 1
ATOM 717 C C . LEU A 1 91 ? -27.212 2.126 0.941 1.00 87.69 91 LEU A C 1
ATOM 719 O O . LEU A 1 91 ? -27.078 2.843 -0.054 1.00 87.69 91 LEU A O 1
ATOM 723 N N . PHE A 1 92 ? -28.221 2.269 1.795 1.00 90.12 92 PHE A N 1
ATOM 724 C CA . PHE A 1 92 ? -29.090 3.438 1.825 1.00 90.12 92 PHE A CA 1
ATOM 725 C C . PHE A 1 92 ? -28.583 4.434 2.860 1.00 90.12 92 PHE A C 1
ATOM 727 O O . PHE A 1 92 ? -28.276 4.051 3.991 1.00 90.12 92 PHE A O 1
ATOM 734 N N . ILE A 1 93 ? -28.545 5.711 2.481 1.00 90.81 93 ILE A N 1
ATOM 735 C CA . ILE A 1 93 ? -28.172 6.826 3.352 1.00 90.81 93 ILE A CA 1
ATOM 736 C C . ILE A 1 93 ? -29.280 7.873 3.271 1.00 90.81 93 ILE A C 1
ATOM 738 O O . ILE A 1 93 ? -29.636 8.334 2.185 1.00 90.81 93 ILE A O 1
ATOM 742 N N . SER A 1 94 ? -29.855 8.234 4.415 1.00 91.81 94 SER A N 1
ATOM 743 C CA . SER A 1 94 ? -31.029 9.103 4.485 1.00 91.81 94 SER A CA 1
ATOM 744 C C . SER A 1 94 ? -30.960 10.086 5.645 1.00 91.81 94 SER A C 1
ATOM 746 O O . SER A 1 94 ? -30.307 9.842 6.656 1.00 91.81 94 SER A O 1
ATOM 748 N N . THR A 1 95 ? -31.679 11.198 5.522 1.00 93.06 95 THR A N 1
ATOM 749 C CA . THR A 1 95 ? -31.908 12.150 6.619 1.00 93.06 95 THR A CA 1
ATOM 750 C C . THR A 1 95 ? -33.040 11.710 7.548 1.00 93.06 95 THR A C 1
ATOM 752 O O . THR A 1 95 ? -33.208 12.284 8.623 1.00 93.06 95 THR A O 1
ATOM 755 N N . THR A 1 96 ? -33.804 10.677 7.175 1.00 90.62 96 THR A N 1
ATOM 756 C CA . THR A 1 96 ? -34.878 10.112 8.001 1.00 90.62 96 THR A CA 1
ATOM 757 C C . THR A 1 96 ? -34.675 8.615 8.219 1.00 90.62 96 THR A C 1
ATOM 759 O O . THR A 1 96 ? -33.940 7.962 7.486 1.00 90.62 96 THR A O 1
ATOM 762 N N . ASN A 1 97 ? -35.354 8.041 9.210 1.00 87.69 97 ASN A N 1
ATOM 763 C CA . ASN A 1 97 ? -35.334 6.599 9.479 1.00 87.69 97 ASN A CA 1
ATOM 764 C C . ASN A 1 97 ? -36.237 5.787 8.522 1.00 87.69 97 ASN A C 1
ATOM 766 O O . ASN A 1 97 ? -36.623 4.659 8.836 1.00 87.69 97 ASN A O 1
ATOM 770 N N . SER A 1 98 ? -36.610 6.368 7.378 1.00 82.44 98 SER A N 1
ATOM 771 C CA . SER A 1 98 ? -37.514 5.792 6.385 1.00 82.44 98 SER A CA 1
ATOM 772 C C . SER A 1 98 ? -37.151 6.260 4.967 1.00 82.44 98 SER A C 1
ATOM 774 O O . SER A 1 98 ? -36.452 7.254 4.789 1.00 82.44 98 SER A O 1
ATOM 776 N N . GLY A 1 99 ? -37.637 5.553 3.945 1.00 74.50 99 GLY A N 1
ATOM 777 C CA . GLY A 1 99 ? -37.383 5.891 2.540 1.00 74.50 99 GLY A CA 1
ATOM 778 C C . GLY A 1 99 ? -36.143 5.223 1.939 1.00 74.50 99 GLY A C 1
ATOM 779 O O . GLY A 1 99 ? -35.401 4.512 2.611 1.00 74.50 99 GLY A O 1
ATOM 780 N N . VAL A 1 100 ? -35.966 5.415 0.630 1.00 72.00 100 VAL A N 1
ATOM 781 C CA . VAL A 1 100 ? -34.881 4.838 -0.175 1.00 72.00 100 VAL A CA 1
ATOM 782 C C . VAL A 1 100 ? -34.115 5.992 -0.812 1.00 72.00 100 VAL A C 1
ATOM 784 O O . VAL A 1 100 ? -34.523 6.520 -1.842 1.00 72.00 100 VAL A O 1
ATOM 787 N N . THR A 1 101 ? -33.029 6.422 -0.179 1.00 76.31 101 THR A N 1
ATOM 788 C CA . THR A 1 101 ? -32.127 7.452 -0.713 1.00 76.31 101 THR A CA 1
ATOM 789 C C . THR A 1 101 ? -30.700 6.916 -0.707 1.00 76.31 101 THR A C 1
ATOM 791 O O . THR A 1 101 ? -30.280 6.253 0.241 1.00 76.31 101 THR A O 1
ATOM 794 N N . THR A 1 102 ? -29.962 7.156 -1.788 1.00 78.38 102 THR A N 1
ATOM 795 C CA . THR A 1 102 ? -28.552 6.753 -1.950 1.00 78.38 102 THR A CA 1
ATOM 796 C C . THR A 1 102 ? -27.597 7.941 -1.846 1.00 78.38 102 THR A C 1
ATOM 798 O O . THR A 1 102 ? -26.393 7.737 -1.708 1.00 78.38 102 THR A O 1
ATOM 801 N N . SER A 1 103 ? -28.124 9.168 -1.879 1.00 88.81 103 SER A N 1
ATOM 802 C CA . SER A 1 103 ? -27.412 10.393 -1.526 1.00 88.81 103 SER A CA 1
ATOM 803 C C . SER A 1 103 ? -28.362 11.496 -1.052 1.00 88.81 103 SER A C 1
ATOM 805 O O . SER A 1 103 ? -29.577 11.422 -1.265 1.00 88.81 103 SER A O 1
ATOM 807 N N . PHE A 1 104 ? -27.812 12.508 -0.380 1.00 90.12 104 PHE A N 1
ATOM 808 C CA . PHE A 1 104 ? -28.492 13.756 -0.044 1.00 90.12 104 PHE A CA 1
ATOM 809 C C . PHE A 1 104 ? -27.485 14.892 0.178 1.00 90.12 104 PHE A C 1
ATOM 811 O O . PHE A 1 104 ? -26.347 14.667 0.587 1.00 90.12 104 PHE A O 1
ATOM 818 N N . PHE A 1 105 ? -27.934 16.129 -0.027 1.00 90.75 105 PHE A N 1
ATOM 819 C CA . PHE A 1 105 ? -27.157 17.331 0.271 1.00 90.75 105 PHE A CA 1
ATOM 820 C C . PHE A 1 105 ? -27.512 17.887 1.650 1.00 90.75 105 PHE A C 1
ATOM 822 O O . PHE A 1 105 ? -28.670 17.842 2.069 1.00 90.75 105 PHE A O 1
ATOM 829 N N . THR A 1 106 ? -26.518 18.417 2.360 1.00 91.88 106 THR A N 1
ATOM 830 C CA . THR A 1 106 ? -26.702 19.094 3.651 1.00 91.88 106 THR A CA 1
ATOM 831 C C . THR A 1 106 ? -25.568 20.083 3.926 1.00 91.88 106 THR A C 1
ATOM 833 O O . THR A 1 106 ? -24.578 20.132 3.198 1.00 91.88 106 THR A O 1
ATOM 836 N N . THR A 1 107 ? -25.685 20.847 5.010 1.00 91.44 107 THR A N 1
ATOM 837 C CA . THR A 1 107 ? -24.621 21.709 5.531 1.00 91.44 107 THR A CA 1
ATOM 838 C C . THR A 1 107 ? -24.146 21.166 6.875 1.00 91.44 107 THR A C 1
ATOM 840 O O . THR A 1 107 ? -24.906 21.134 7.845 1.00 91.44 107 THR A O 1
ATOM 843 N N . LEU A 1 108 ? -22.878 20.755 6.959 1.00 91.50 108 LEU A N 1
ATOM 844 C CA . LEU A 1 108 ? -22.276 20.375 8.236 1.00 91.50 108 LEU A CA 1
ATOM 845 C C . LEU A 1 108 ? -22.045 21.618 9.109 1.00 91.50 108 LEU A C 1
ATOM 847 O O . LEU A 1 108 ? -21.482 22.599 8.610 1.00 91.50 108 LEU A O 1
ATOM 851 N N . PRO A 1 109 ? -22.429 21.597 10.402 1.00 91.50 109 PRO A N 1
ATOM 852 C CA . PRO A 1 109 ? -22.293 22.755 11.276 1.00 91.50 109 PRO A CA 1
ATOM 853 C C . PRO A 1 109 ? -20.843 23.218 11.434 1.00 91.50 109 PRO A C 1
ATOM 855 O O . PRO A 1 109 ? -19.953 22.474 11.846 1.00 91.50 109 PRO A O 1
ATOM 858 N N . GLY A 1 110 ? -20.634 24.506 11.178 1.00 84.75 110 GLY A N 1
ATOM 859 C CA . GLY A 1 110 ? -19.339 25.176 11.244 1.00 84.75 110 GLY A CA 1
ATOM 860 C C . GLY A 1 110 ? -18.699 25.289 12.622 1.00 84.75 110 GLY A C 1
ATOM 861 O O . GLY A 1 110 ? -17.544 25.682 12.737 1.00 84.75 110 GLY A O 1
ATOM 862 N N . ASN A 1 111 ? -19.468 24.983 13.664 1.00 86.31 111 ASN A N 1
ATOM 863 C CA . ASN A 1 111 ? -19.119 25.105 15.077 1.00 86.31 111 ASN A CA 1
ATOM 864 C C . ASN A 1 111 ? -18.774 23.755 15.731 1.00 86.31 111 ASN A C 1
ATOM 866 O O . ASN A 1 111 ? -18.719 23.673 16.955 1.00 86.31 111 ASN A O 1
ATOM 870 N N . GLY A 1 112 ? -18.620 22.693 14.932 1.00 87.12 112 GLY A N 1
ATOM 871 C CA . GLY A 1 112 ? -18.390 21.334 15.427 1.00 87.12 112 GLY A CA 1
ATOM 872 C C . GLY A 1 112 ? -19.637 20.634 15.975 1.00 87.12 112 GLY A C 1
ATOM 873 O O . GLY A 1 112 ? -19.525 19.584 16.609 1.00 87.12 112 GLY A O 1
ATOM 874 N N . GLY A 1 113 ? -20.828 21.194 15.742 1.00 93.06 113 GLY A N 1
ATOM 875 C CA . GLY A 1 113 ? -22.100 20.556 16.065 1.00 93.06 113 GLY A CA 1
ATOM 876 C C . GLY A 1 113 ? -22.340 19.273 15.263 1.00 93.06 113 GLY A C 1
ATOM 877 O O . GLY A 1 113 ? -21.887 19.134 14.127 1.00 93.06 113 GLY A O 1
ATOM 878 N N . TRP A 1 114 ? -23.078 18.338 15.862 1.00 95.12 114 TRP A N 1
ATOM 879 C CA . TRP A 1 114 ? -23.450 17.076 15.227 1.00 95.12 114 TRP A CA 1
ATOM 880 C C . TRP A 1 114 ? -24.612 17.251 14.247 1.00 95.12 114 TRP A C 1
ATOM 882 O O . TRP A 1 114 ? -25.646 17.822 14.593 1.00 95.12 114 TRP A O 1
ATOM 892 N N . PHE A 1 115 ? -24.465 16.682 13.054 1.00 96.00 115 PHE A N 1
ATOM 893 C CA . PHE A 1 115 ? -25.546 16.440 12.106 1.00 96.00 115 PHE A CA 1
ATOM 894 C C . PHE A 1 115 ? -25.951 14.965 12.167 1.00 96.00 115 PHE A C 1
ATOM 896 O O . PHE A 1 115 ? -25.101 14.095 11.982 1.00 96.00 115 PHE A O 1
ATOM 903 N N . ASN A 1 116 ? -27.228 14.678 12.425 1.00 95.88 116 ASN A N 1
ATOM 904 C CA . ASN A 1 116 ? -27.740 13.307 12.481 1.00 95.88 116 ASN A CA 1
ATOM 905 C C . ASN A 1 116 ? -28.230 12.848 11.105 1.00 95.88 116 ASN A C 1
ATOM 907 O O . ASN A 1 116 ? -28.872 13.607 10.381 1.00 95.88 116 ASN A O 1
ATOM 911 N N . PHE A 1 117 ? -27.980 11.585 10.786 1.00 94.31 117 PHE A N 1
ATOM 912 C CA . PHE A 1 117 ? -28.477 10.915 9.586 1.00 94.31 117 PHE A CA 1
ATOM 913 C C . PHE A 1 117 ? -28.701 9.430 9.884 1.00 94.31 117 PHE A C 1
ATOM 915 O O . PHE A 1 117 ? -28.477 8.975 11.005 1.00 94.31 117 PHE A O 1
ATOM 922 N N . PHE A 1 118 ? -29.165 8.670 8.901 1.00 93.06 118 PHE A N 1
ATOM 923 C CA . PHE A 1 118 ? -29.486 7.260 9.056 1.00 93.06 118 PHE A CA 1
ATOM 924 C C . PHE A 1 118 ? -28.905 6.437 7.916 1.00 93.06 118 PHE A C 1
ATOM 926 O O . PHE A 1 118 ? -28.891 6.875 6.763 1.00 93.06 118 PHE A O 1
ATOM 933 N N . VAL A 1 119 ? -28.480 5.218 8.240 1.00 91.50 119 VAL A N 1
ATOM 934 C CA . VAL A 1 119 ? -28.008 4.237 7.258 1.00 91.50 119 VAL A CA 1
ATOM 935 C C . VAL A 1 119 ? -28.722 2.908 7.413 1.00 91.50 119 VAL A C 1
ATOM 937 O O . VAL A 1 119 ? -29.099 2.519 8.519 1.00 91.50 119 VAL A O 1
ATOM 940 N N . LYS A 1 120 ? -28.910 2.200 6.303 1.00 90.50 120 LYS A N 1
ATOM 941 C CA . LYS A 1 120 ? -29.478 0.850 6.280 1.00 90.50 120 LYS A CA 1
ATOM 942 C C . LYS A 1 120 ? -28.851 0.057 5.145 1.00 90.50 120 LYS A C 1
ATOM 944 O O . LYS A 1 120 ? -28.715 0.572 4.038 1.00 90.50 120 LYS A O 1
ATOM 949 N N . GLY A 1 121 ? -28.546 -1.210 5.397 1.00 89.50 121 GLY A N 1
ATOM 950 C CA . GLY A 1 121 ? -28.138 -2.122 4.340 1.00 89.50 121 GLY A CA 1
ATOM 951 C C . GLY A 1 121 ? -29.258 -2.392 3.335 1.00 89.50 121 GLY A C 1
ATOM 952 O O . GLY A 1 121 ? -30.359 -2.787 3.724 1.00 89.50 121 GLY A O 1
ATOM 953 N N . ASN A 1 122 ? -28.972 -2.209 2.048 1.00 88.38 122 ASN A N 1
ATOM 954 C CA . ASN A 1 122 ? -29.813 -2.660 0.939 1.00 88.38 122 ASN A CA 1
ATOM 955 C C . ASN A 1 122 ? -29.560 -4.145 0.628 1.00 88.38 122 ASN A C 1
ATOM 957 O O . ASN A 1 122 ? -30.493 -4.932 0.484 1.00 88.38 122 ASN A O 1
ATOM 961 N N . SER A 1 123 ? -28.289 -4.539 0.588 1.00 87.50 123 SER A N 1
ATOM 962 C CA . SER A 1 123 ? -27.835 -5.915 0.379 1.00 87.50 123 SER A CA 1
ATOM 963 C C . SER A 1 123 ? -26.680 -6.221 1.319 1.00 87.50 123 SER A C 1
ATOM 965 O O . SER A 1 123 ? -26.000 -5.305 1.769 1.00 87.50 123 SER A O 1
ATOM 967 N N . LEU A 1 124 ? -26.452 -7.503 1.612 1.00 85.62 124 LEU A N 1
ATOM 968 C CA . LEU A 1 124 ? -25.274 -7.906 2.378 1.00 85.62 124 LEU A CA 1
ATOM 969 C C . LEU A 1 124 ? -24.005 -7.460 1.648 1.00 85.62 124 LEU A C 1
ATOM 971 O O . LEU A 1 124 ? -23.902 -7.622 0.430 1.00 85.62 124 LEU A O 1
ATOM 975 N N . SER A 1 125 ? -23.060 -6.910 2.400 1.00 78.50 125 SER A N 1
ATOM 976 C CA . SER A 1 125 ? -21.755 -6.545 1.869 1.00 78.50 125 SER A CA 1
ATOM 977 C C . SER A 1 125 ? -20.993 -7.811 1.495 1.00 78.50 125 SER A C 1
ATOM 979 O O . SER A 1 125 ? -21.036 -8.811 2.214 1.00 78.50 125 SER A O 1
ATOM 981 N N . ALA A 1 126 ? -20.271 -7.762 0.378 1.00 71.69 126 ALA A N 1
ATOM 982 C CA . ALA A 1 126 ? -19.394 -8.858 -0.028 1.00 71.69 126 ALA A CA 1
ATOM 983 C C . ALA A 1 126 ? -18.170 -9.001 0.901 1.00 71.69 126 ALA A C 1
ATOM 985 O O . ALA A 1 126 ? -17.646 -10.103 1.055 1.00 71.69 126 ALA A O 1
ATOM 986 N N . ALA A 1 127 ? -17.748 -7.901 1.533 1.00 67.69 127 ALA A N 1
ATOM 987 C CA . ALA A 1 127 ? -16.645 -7.827 2.488 1.00 67.69 127 ALA A CA 1
ATOM 988 C C . ALA A 1 127 ? -16.920 -6.754 3.561 1.00 67.69 127 ALA A C 1
ATOM 990 O O . ALA A 1 127 ? -17.823 -5.926 3.405 1.00 67.69 127 ALA A O 1
ATOM 991 N N . ASP A 1 128 ? -16.160 -6.774 4.659 1.00 69.75 128 ASP A N 1
ATOM 992 C CA . ASP A 1 128 ? -16.205 -5.716 5.675 1.00 69.75 128 ASP A CA 1
ATOM 993 C C . ASP A 1 128 ? -15.799 -4.363 5.053 1.00 69.75 128 ASP A C 1
ATOM 995 O O . ASP A 1 128 ? -15.045 -4.314 4.086 1.00 69.75 128 ASP A O 1
ATOM 999 N N . LYS A 1 129 ? -16.357 -3.255 5.544 1.00 71.12 129 LYS A N 1
ATOM 1000 C CA . LYS A 1 129 ? -16.195 -1.883 5.014 1.00 71.12 129 LYS A CA 1
ATOM 1001 C C . LYS A 1 129 ? -16.509 -1.677 3.517 1.00 71.12 129 LYS A C 1
ATOM 1003 O O . LYS A 1 129 ? -16.291 -0.569 3.024 1.00 71.12 129 LYS A O 1
ATOM 1008 N N . ALA A 1 130 ? -17.039 -2.673 2.798 1.00 71.62 130 ALA A N 1
ATOM 1009 C CA . ALA A 1 130 ? -17.361 -2.558 1.371 1.00 71.62 130 ALA A CA 1
ATOM 1010 C C . ALA A 1 130 ? -18.503 -1.560 1.096 1.00 71.62 130 ALA A C 1
ATOM 1012 O O . ALA A 1 130 ? -18.572 -0.964 0.020 1.00 71.62 130 ALA A O 1
ATOM 1013 N N . SER A 1 131 ? -19.366 -1.330 2.088 1.00 79.62 131 SER A N 1
ATOM 1014 C CA . SER A 1 131 ? -20.372 -0.273 2.047 1.00 79.62 131 SER A CA 1
ATOM 1015 C C . SER A 1 131 ? -19.755 1.030 2.538 1.00 79.62 131 SER A C 1
ATOM 1017 O O . SER A 1 131 ? -19.288 1.096 3.670 1.00 79.62 131 SER A O 1
ATOM 1019 N N . ILE A 1 132 ? -19.751 2.089 1.731 1.00 79.38 132 ILE A N 1
ATOM 1020 C CA . ILE A 1 132 ? -19.018 3.318 2.070 1.00 79.38 132 ILE A CA 1
ATOM 1021 C C . ILE A 1 132 ? -19.970 4.507 2.115 1.00 79.38 132 ILE A C 1
ATOM 1023 O O . ILE A 1 132 ? -20.583 4.866 1.112 1.00 79.38 132 ILE A O 1
ATOM 1027 N N . ILE A 1 133 ? -20.018 5.172 3.269 1.00 84.88 133 ILE A N 1
ATOM 1028 C CA . ILE A 1 133 ? -20.519 6.541 3.383 1.00 84.88 133 ILE A CA 1
ATOM 1029 C C . ILE A 1 133 ? -19.417 7.459 2.859 1.00 84.88 133 ILE A C 1
ATOM 1031 O O . ILE A 1 133 ? -18.345 7.532 3.456 1.00 84.88 133 ILE A O 1
ATOM 1035 N N . GLU A 1 134 ? -19.668 8.170 1.770 1.00 84.38 134 GLU A N 1
ATOM 1036 C CA . GLU A 1 134 ? -18.785 9.200 1.232 1.00 84.38 134 GLU A CA 1
ATOM 1037 C C . GLU A 1 134 ? -19.393 10.583 1.481 1.00 84.38 134 GLU A C 1
ATOM 1039 O O . GLU A 1 134 ? -20.589 10.788 1.274 1.00 84.38 134 GLU A O 1
ATOM 1044 N N . ILE A 1 135 ? -18.565 11.525 1.938 1.00 85.06 135 ILE A N 1
ATOM 1045 C CA . ILE A 1 135 ? -18.920 12.937 2.075 1.00 85.06 135 ILE A CA 1
ATOM 1046 C C . ILE A 1 135 ? -18.032 13.725 1.124 1.00 85.06 135 ILE A C 1
ATOM 1048 O O . ILE A 1 135 ? -16.806 13.742 1.281 1.00 85.06 135 ILE A O 1
ATOM 1052 N N . ALA A 1 136 ? -18.648 14.382 0.153 1.00 78.94 136 ALA A N 1
ATOM 1053 C CA . ALA A 1 136 ? -17.967 15.228 -0.813 1.00 78.94 136 ALA A CA 1
ATOM 1054 C C . ALA A 1 136 ? -18.477 16.664 -0.723 1.00 78.94 136 ALA A C 1
ATOM 1056 O O . ALA A 1 136 ? -19.605 16.907 -0.302 1.00 78.94 136 ALA A O 1
ATOM 1057 N N . THR A 1 137 ? -17.648 17.635 -1.089 1.00 77.38 137 THR A N 1
ATOM 1058 C CA . THR A 1 137 ? -18.078 19.033 -1.164 1.00 77.38 137 THR A CA 1
ATOM 1059 C C . THR A 1 137 ? -19.148 19.213 -2.243 1.00 77.38 137 THR A C 1
ATOM 1061 O O . THR A 1 137 ? -18.949 18.768 -3.374 1.00 77.38 137 THR A O 1
ATOM 1064 N N . ALA A 1 138 ? -20.253 19.893 -1.934 1.00 67.00 138 ALA A N 1
ATOM 1065 C CA . ALA A 1 138 ? -21.327 20.104 -2.902 1.00 67.00 138 ALA A CA 1
ATOM 1066 C C . ALA A 1 138 ? -20.898 21.097 -4.005 1.00 67.00 138 ALA A C 1
ATOM 1068 O O . ALA A 1 138 ? -20.517 22.227 -3.709 1.00 67.00 138 ALA A O 1
ATOM 1069 N N . GLY A 1 139 ? -20.962 20.694 -5.281 1.00 55.62 139 GLY A N 1
ATOM 1070 C CA . GLY A 1 139 ? -20.637 21.583 -6.401 1.00 55.62 139 GLY A CA 1
ATOM 1071 C C . GLY A 1 139 ? -20.824 20.944 -7.775 1.00 55.62 139 GLY A C 1
ATOM 1072 O O . GLY A 1 139 ? -19.940 20.258 -8.284 1.00 55.62 139 GLY A O 1
ATOM 1073 N N . ALA A 1 140 ? -21.960 21.217 -8.417 1.00 43.97 140 ALA A N 1
ATOM 1074 C CA . ALA A 1 140 ? -22.086 21.022 -9.854 1.00 43.97 140 ALA A CA 1
ATOM 1075 C C . ALA A 1 140 ? -21.175 22.045 -10.555 1.00 43.97 140 ALA A C 1
ATOM 1077 O O . ALA A 1 140 ? -21.315 23.237 -10.312 1.00 43.97 140 ALA A O 1
ATOM 1078 N N . SER A 1 141 ? -20.284 21.564 -11.428 1.00 45.53 141 SER A N 1
ATOM 1079 C CA . SER A 1 141 ? -19.525 22.327 -12.435 1.00 45.53 141 SER A CA 1
ATOM 1080 C C . SER A 1 141 ? -18.085 22.791 -12.162 1.00 45.53 141 SER A C 1
ATOM 1082 O O . SER A 1 141 ? -17.668 23.691 -12.879 1.00 45.53 141 SER A O 1
ATOM 1084 N N . CYS A 1 142 ? -17.313 22.194 -11.242 1.00 36.94 142 CYS A N 1
ATOM 1085 C CA . CYS A 1 142 ? -15.850 21.945 -11.359 1.00 36.94 142 CYS A CA 1
ATOM 1086 C C . CYS A 1 142 ? -15.236 21.627 -9.979 1.00 36.94 142 CYS A C 1
ATOM 1088 O O . CYS A 1 142 ? -15.273 22.464 -9.084 1.00 36.94 142 CYS A O 1
ATOM 1090 N N . ASN A 1 143 ? -14.596 20.458 -9.868 1.00 51.44 143 ASN A N 1
ATOM 1091 C CA . ASN A 1 143 ? -13.768 19.980 -8.746 1.00 51.44 143 ASN A CA 1
ATOM 1092 C C . ASN A 1 143 ? -14.516 19.608 -7.457 1.00 51.44 143 ASN A C 1
ATOM 1094 O O . ASN A 1 143 ? -14.264 20.162 -6.391 1.00 51.44 143 ASN A O 1
ATOM 1098 N N . GLU A 1 144 ? -15.387 18.602 -7.549 1.00 62.19 144 GLU A N 1
ATOM 1099 C CA . GLU A 1 144 ? -15.802 17.835 -6.375 1.00 62.19 144 GLU A CA 1
ATOM 1100 C C . GLU A 1 144 ? -14.572 17.310 -5.613 1.00 62.19 144 GLU A C 1
ATOM 1102 O O . GLU A 1 144 ? -13.706 16.657 -6.199 1.00 62.19 144 GLU A O 1
ATOM 1107 N N . VAL A 1 145 ? -14.511 17.563 -4.302 1.00 64.94 145 VAL A N 1
ATOM 1108 C CA . VAL A 1 145 ? -13.479 17.007 -3.424 1.00 64.94 145 VAL A CA 1
ATOM 1109 C C . VAL A 1 145 ? -14.137 16.116 -2.379 1.00 64.94 145 VAL A C 1
ATOM 1111 O O . VAL A 1 145 ? -14.988 16.563 -1.610 1.00 64.94 145 VAL A O 1
ATOM 1114 N N . VAL A 1 146 ? -13.727 14.849 -2.328 1.00 71.19 146 VAL A N 1
ATOM 1115 C CA . VAL A 1 146 ? -14.103 13.935 -1.244 1.00 71.19 146 VAL A CA 1
ATOM 1116 C C . VAL A 1 146 ? -13.370 14.361 0.027 1.00 71.19 146 VAL A C 1
ATOM 1118 O O . VAL A 1 146 ? -12.142 14.436 0.041 1.00 71.19 146 VAL A O 1
ATOM 1121 N N . ILE A 1 147 ? -14.120 14.646 1.091 1.00 70.06 147 ILE A N 1
ATOM 1122 C CA . ILE A 1 147 ? -13.587 15.153 2.368 1.00 70.06 147 ILE A CA 1
ATOM 1123 C C . ILE A 1 147 ? -13.721 14.158 3.517 1.00 70.06 147 ILE A C 1
ATOM 1125 O O . ILE A 1 147 ? -13.095 14.340 4.559 1.00 70.06 147 ILE A O 1
ATOM 1129 N N . ALA A 1 148 ? -14.525 13.106 3.345 1.00 75.69 148 ALA A N 1
ATOM 1130 C CA . ALA A 1 148 ? -14.619 12.019 4.307 1.00 75.69 148 ALA A CA 1
ATOM 1131 C C . ALA A 1 148 ? -15.110 10.730 3.653 1.00 75.69 148 ALA A C 1
ATOM 1133 O O . ALA A 1 148 ? -15.932 10.759 2.736 1.00 75.69 148 ALA A O 1
ATOM 1134 N N . ARG A 1 149 ? -14.667 9.596 4.197 1.00 78.06 149 ARG A N 1
ATOM 1135 C CA . ARG A 1 149 ? -15.255 8.282 3.944 1.00 78.06 149 ARG A CA 1
ATOM 1136 C C . ARG A 1 149 ? -15.363 7.513 5.256 1.00 78.06 149 ARG A C 1
ATOM 1138 O O . ARG A 1 149 ? -14.447 7.568 6.073 1.00 78.06 149 ARG A O 1
ATOM 1145 N N . LYS A 1 150 ? -16.458 6.781 5.443 1.00 79.44 150 LYS A N 1
ATOM 1146 C CA . LYS A 1 150 ? -16.627 5.799 6.518 1.00 79.44 150 LYS A CA 1
ATOM 1147 C C . LYS A 1 150 ? -17.125 4.497 5.908 1.00 79.44 150 LYS A C 1
ATOM 1149 O O . LYS A 1 150 ? -18.228 4.454 5.368 1.00 79.44 150 LYS A O 1
ATOM 1154 N N . GLY A 1 151 ? -16.294 3.466 5.981 1.00 77.38 151 GLY A N 1
ATOM 1155 C CA . GLY A 1 151 ? -16.678 2.116 5.593 1.00 77.38 151 GLY A CA 1
ATOM 1156 C C . GLY A 1 151 ? -17.568 1.460 6.646 1.00 77.38 151 GLY A C 1
ATOM 1157 O O . GLY A 1 151 ? -17.455 1.773 7.829 1.00 77.38 151 GLY A O 1
ATOM 1158 N N . LEU A 1 152 ? -18.456 0.582 6.197 1.00 79.56 152 LEU A N 1
ATOM 1159 C CA . LEU A 1 152 ? -19.408 -0.197 6.979 1.00 79.56 152 LEU A CA 1
ATOM 1160 C C . LEU A 1 152 ? -19.479 -1.634 6.450 1.00 79.56 152 LEU A C 1
ATOM 1162 O O . LEU A 1 152 ? -19.249 -1.876 5.263 1.00 79.56 152 LEU A O 1
ATOM 1166 N N . MET A 1 153 ? -19.911 -2.559 7.302 1.00 80.38 153 MET A N 1
ATOM 1167 C CA . MET A 1 153 ? -20.316 -3.902 6.889 1.00 80.38 153 MET A CA 1
ATOM 1168 C C . MET A 1 153 ? -21.814 -4.089 7.071 1.00 80.38 153 MET A C 1
ATOM 1170 O O . MET A 1 153 ? -22.325 -4.071 8.190 1.00 80.38 153 MET A O 1
ATOM 1174 N N . VAL A 1 154 ? -22.525 -4.347 5.980 1.00 84.81 154 VAL A N 1
ATOM 1175 C CA . VAL A 1 154 ? -23.897 -4.844 6.018 1.00 84.81 154 VAL A CA 1
ATOM 1176 C C . VAL A 1 154 ? -23.854 -6.359 6.194 1.00 84.81 154 VAL A C 1
ATOM 1178 O O . VAL A 1 154 ? -23.566 -7.094 5.251 1.00 84.81 154 VAL A O 1
ATOM 1181 N N . SER A 1 155 ? -24.170 -6.849 7.392 1.00 79.75 155 SER A N 1
ATOM 1182 C CA . SER A 1 155 ? -24.191 -8.287 7.685 1.00 79.75 155 SER A CA 1
ATOM 1183 C C . SER A 1 155 ? -25.532 -8.737 8.273 1.00 79.75 155 SER A C 1
ATOM 1185 O O . SER A 1 155 ? -26.262 -7.967 8.899 1.00 79.75 155 SER A O 1
ATOM 1187 N N . SER A 1 156 ? -25.882 -10.011 8.074 1.00 74.12 156 SER A N 1
ATOM 1188 C CA . SER A 1 156 ? -27.025 -10.643 8.755 1.00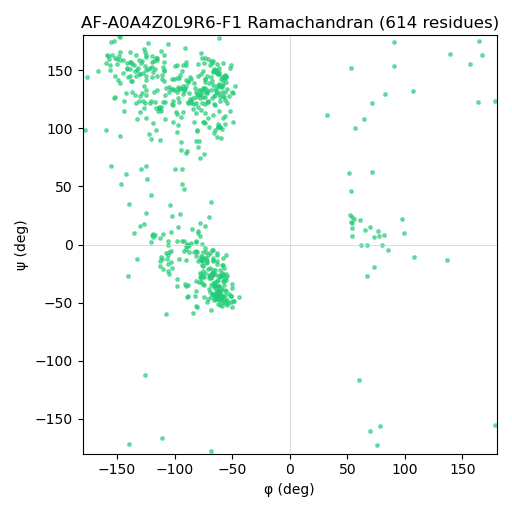 74.12 156 SER A CA 1
ATOM 1189 C C . SER A 1 156 ? -26.719 -10.966 10.220 1.00 74.12 156 SER A C 1
ATOM 1191 O O . SER A 1 156 ? -27.621 -11.150 11.032 1.00 74.12 156 SER A O 1
ATOM 1193 N N . SER A 1 157 ? -25.436 -11.093 10.533 1.00 68.44 157 SER A N 1
ATOM 1194 C CA . SER A 1 157 ? -24.855 -11.289 11.847 1.00 68.44 157 SER A CA 1
ATOM 1195 C C . SER A 1 157 ? -23.347 -11.276 11.642 1.00 68.44 157 SER A C 1
ATOM 1197 O O . SER A 1 157 ? -22.873 -11.844 10.651 1.00 68.44 157 SER A O 1
ATOM 1199 N N . PRO A 1 158 ? -22.582 -10.728 12.581 1.00 61.72 158 PRO A N 1
ATOM 1200 C CA . PRO A 1 158 ? -23.015 -10.046 13.805 1.00 61.72 158 PRO A CA 1
ATOM 1201 C C . PRO A 1 158 ? -23.510 -8.613 13.540 1.00 61.72 158 PRO A C 1
ATOM 1203 O O . PRO A 1 158 ? -22.858 -7.840 12.847 1.00 61.72 158 PRO A O 1
ATOM 1206 N N . GLY A 1 159 ? -24.672 -8.268 14.111 1.00 68.31 159 GLY A N 1
ATOM 1207 C CA . GLY A 1 159 ? -25.241 -6.914 14.055 1.00 68.31 159 GLY A CA 1
ATOM 1208 C C . GLY A 1 159 ? -24.437 -5.876 14.861 1.00 68.31 159 GLY A C 1
ATOM 1209 O O . GLY A 1 159 ? -23.407 -6.233 15.444 1.00 68.31 159 GLY A O 1
ATOM 1210 N N . PRO A 1 160 ? -24.907 -4.613 14.919 1.00 72.50 160 PRO A N 1
ATOM 1211 C CA . PRO A 1 160 ? -24.205 -3.517 15.590 1.00 72.50 160 PRO A CA 1
ATOM 1212 C C . PRO A 1 160 ? -23.900 -3.846 17.049 1.00 72.50 160 PRO A C 1
ATOM 1214 O O . PRO A 1 160 ? -24.702 -4.491 17.740 1.00 72.50 160 PRO A O 1
ATOM 1217 N N . ILE A 1 161 ? -22.746 -3.389 17.529 1.00 79.06 161 ILE A N 1
ATOM 1218 C CA . ILE A 1 161 ? -22.352 -3.606 18.916 1.00 79.06 161 ILE A CA 1
ATOM 1219 C C . ILE A 1 161 ? -23.228 -2.710 19.806 1.00 79.06 161 ILE A C 1
ATOM 1221 O O . ILE A 1 161 ? -23.396 -1.521 19.530 1.00 79.06 161 ILE A O 1
ATOM 1225 N N . PRO A 1 162 ? -23.842 -3.243 20.881 1.00 80.88 162 PRO A N 1
ATOM 1226 C CA . PRO A 1 162 ? -24.627 -2.410 21.781 1.00 80.88 162 PRO A CA 1
ATOM 1227 C C . PRO A 1 162 ? -23.767 -1.294 22.378 1.00 80.88 162 PRO A C 1
ATOM 1229 O O . PRO A 1 162 ? -22.713 -1.563 22.955 1.00 80.88 162 PRO A O 1
ATOM 1232 N N . ASN A 1 163 ? -24.253 -0.052 22.330 1.00 80.00 163 ASN A N 1
ATOM 1233 C CA . ASN A 1 163 ? -23.574 1.102 22.933 1.00 80.00 163 ASN A CA 1
ATOM 1234 C C . ASN A 1 163 ? -23.443 1.007 24.471 1.00 80.00 163 ASN A C 1
ATOM 1236 O O . ASN A 1 163 ? -22.738 1.805 25.083 1.00 80.00 163 ASN A O 1
ATOM 1240 N N . THR A 1 164 ? -24.100 0.020 25.090 1.00 84.62 164 THR A N 1
ATOM 1241 C CA . THR A 1 164 ? -23.971 -0.336 26.507 1.00 84.62 164 THR A CA 1
ATOM 1242 C C . THR A 1 164 ? -22.690 -1.108 26.819 1.00 84.62 164 THR A C 1
ATOM 1244 O O . THR A 1 164 ? -22.355 -1.272 27.991 1.00 84.62 164 THR A O 1
ATOM 1247 N N . ARG A 1 165 ? -21.987 -1.628 25.807 1.00 87.56 165 ARG A N 1
ATOM 1248 C CA . ARG A 1 165 ? -20.695 -2.294 25.992 1.00 87.56 165 ARG A CA 1
ATOM 1249 C C . ARG A 1 165 ? -19.563 -1.269 26.140 1.00 87.56 165 ARG A C 1
ATOM 1251 O O . ARG A 1 165 ? -19.678 -0.150 25.633 1.00 87.56 165 ARG A O 1
ATOM 1258 N N . PRO A 1 166 ? -18.450 -1.636 26.803 1.00 90.12 166 PRO A N 1
ATOM 1259 C CA . PRO A 1 166 ? -17.231 -0.839 26.765 1.00 90.12 166 PRO A CA 1
ATOM 1260 C C . PRO A 1 166 ? -16.828 -0.492 25.328 1.00 90.12 166 PRO A C 1
ATOM 1262 O O . PRO A 1 166 ? -16.780 -1.354 24.454 1.00 90.12 166 PRO A O 1
ATOM 1265 N N . GLN A 1 167 ? -16.546 0.784 25.102 1.00 89.44 167 GLN A N 1
ATOM 1266 C CA . GLN A 1 167 ? -16.166 1.351 23.817 1.00 89.44 167 GLN A CA 1
ATOM 1267 C C . GLN A 1 167 ? -14.646 1.460 23.763 1.00 89.44 167 GLN A C 1
ATOM 1269 O O . GLN A 1 167 ? -14.016 1.994 24.680 1.00 89.44 167 GLN A O 1
ATOM 1274 N N . VAL A 1 168 ? -14.051 0.982 22.678 1.00 90.75 168 VAL A N 1
ATOM 1275 C CA . VAL A 1 168 ? -12.607 1.075 22.452 1.00 90.75 168 VAL A CA 1
ATOM 1276 C C . VAL A 1 168 ? -12.316 1.882 21.194 1.00 90.75 168 VAL A C 1
ATOM 1278 O O . VAL A 1 168 ? -13.089 1.855 20.233 1.00 90.75 168 VAL A O 1
ATOM 1281 N N . ALA A 1 169 ? -11.185 2.583 21.213 1.00 88.38 169 ALA A N 1
ATOM 1282 C CA . ALA A 1 169 ? -10.558 3.121 20.013 1.00 88.38 169 ALA A CA 1
ATOM 1283 C C . ALA A 1 169 ? -9.337 2.274 19.678 1.00 88.38 169 ALA A C 1
ATOM 1285 O O . ALA A 1 169 ? -8.557 1.947 20.577 1.00 88.38 169 ALA A O 1
ATOM 1286 N N . ILE A 1 170 ? -9.175 1.944 18.400 1.00 87.31 170 ILE A N 1
ATOM 1287 C CA . ILE A 1 170 ? -8.049 1.152 17.901 1.00 87.31 170 ILE A CA 1
ATOM 1288 C C . ILE A 1 170 ? -7.362 1.937 16.793 1.00 87.31 170 ILE A C 1
ATOM 1290 O O . ILE A 1 170 ? -8.018 2.591 15.987 1.00 87.31 170 ILE A O 1
ATOM 1294 N N . GLU A 1 171 ? -6.043 1.871 16.751 1.00 84.94 171 GLU A N 1
ATOM 1295 C CA . GLU A 1 171 ? -5.240 2.433 15.676 1.00 84.94 171 GLU A CA 1
ATOM 1296 C C . GLU A 1 171 ? -4.249 1.374 15.199 1.00 84.94 171 GLU A C 1
ATOM 1298 O O . GLU A 1 171 ? -3.476 0.828 15.996 1.00 84.94 171 GLU A O 1
ATOM 1303 N N . VAL A 1 172 ? -4.301 1.073 13.903 1.00 81.06 172 VAL A N 1
ATOM 1304 C CA . VAL A 1 172 ? -3.474 0.067 13.233 1.00 81.06 172 VAL A CA 1
ATOM 1305 C C . VAL A 1 172 ? -2.469 0.793 12.354 1.00 81.06 172 VAL A C 1
ATOM 1307 O O . VAL A 1 172 ? -2.845 1.379 11.349 1.00 81.06 172 VAL A O 1
ATOM 1310 N N . GLY A 1 173 ? -1.191 0.801 12.738 1.00 73.88 173 GLY A N 1
ATOM 1311 C CA . GLY A 1 173 ? -0.092 1.387 11.958 1.00 73.88 173 GLY A CA 1
ATOM 1312 C C . GLY A 1 173 ? -0.108 2.914 11.804 1.00 73.88 173 GLY A C 1
ATOM 1313 O O . GLY A 1 173 ? 0.955 3.520 11.680 1.00 73.88 173 GLY A O 1
ATOM 1314 N N . SER A 1 174 ? -1.273 3.556 11.853 1.00 67.25 174 SER A N 1
ATOM 1315 C CA . SER A 1 174 ? -1.498 4.985 11.652 1.00 67.25 174 SER A CA 1
ATOM 1316 C C . SER A 1 174 ? -2.622 5.510 12.543 1.00 67.25 174 SER A C 1
ATOM 1318 O O . SER A 1 174 ? -3.469 4.753 13.013 1.00 67.25 174 SER A O 1
ATOM 1320 N N . ILE A 1 175 ? -2.625 6.828 12.769 1.00 62.47 175 ILE A N 1
ATOM 1321 C CA . ILE A 1 175 ? -3.727 7.528 13.451 1.00 62.47 175 ILE A CA 1
ATOM 1322 C C . ILE A 1 175 ? -4.924 7.758 12.513 1.00 62.47 175 ILE A C 1
ATOM 1324 O O . ILE A 1 175 ? -5.995 8.173 12.951 1.00 62.47 175 ILE A O 1
ATOM 1328 N N . THR A 1 176 ? -4.734 7.550 11.2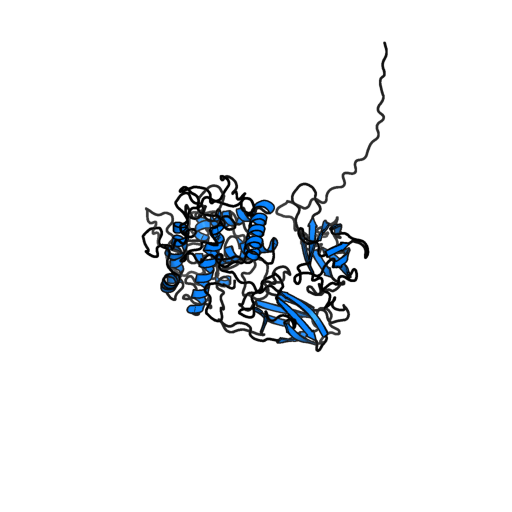09 1.00 57.41 176 THR A N 1
ATOM 1329 C CA . THR A 1 176 ? -5.752 7.720 10.172 1.00 57.41 176 THR A CA 1
ATOM 1330 C C . THR A 1 176 ? -6.486 6.400 9.928 1.00 57.41 176 THR A C 1
ATOM 1332 O O . THR A 1 176 ? -5.871 5.355 9.755 1.00 57.41 176 THR A O 1
ATOM 1335 N N . THR A 1 177 ? -7.818 6.438 9.853 1.00 48.78 177 THR A N 1
ATOM 1336 C CA . THR A 1 177 ? -8.679 5.251 9.648 1.00 48.78 177 THR A CA 1
ATOM 1337 C C . THR A 1 177 ? -8.755 4.784 8.187 1.00 48.78 177 THR A C 1
ATOM 1339 O O . THR A 1 177 ? -9.641 4.016 7.829 1.00 48.78 177 THR A O 1
ATOM 1342 N N . ILE A 1 178 ? -7.886 5.310 7.320 1.00 50.53 178 ILE A N 1
ATOM 1343 C CA . ILE A 1 178 ? -7.815 4.975 5.888 1.00 50.53 178 ILE A CA 1
ATOM 1344 C C . ILE A 1 178 ? -6.649 4.025 5.565 1.00 50.53 178 ILE A C 1
ATOM 1346 O O . ILE A 1 178 ? -6.545 3.583 4.426 1.00 50.53 178 ILE A O 1
ATOM 1350 N N . ASP A 1 179 ? -5.800 3.712 6.553 1.00 55.62 179 ASP A N 1
ATOM 1351 C CA . ASP A 1 179 ? -4.548 2.960 6.394 1.00 55.62 179 ASP A CA 1
ATOM 1352 C C . ASP A 1 179 ? -4.503 1.713 7.303 1.00 55.62 179 ASP A C 1
ATOM 1354 O O . ASP A 1 179 ? -3.586 1.543 8.102 1.00 55.62 179 ASP A O 1
ATOM 1358 N N . ASP A 1 180 ? -5.480 0.819 7.192 1.00 68.81 180 ASP A N 1
ATOM 1359 C CA . ASP A 1 180 ? -5.516 -0.471 7.905 1.00 68.81 180 ASP A CA 1
ATOM 1360 C C . ASP A 1 180 ? -4.955 -1.625 7.044 1.00 68.81 180 ASP A C 1
ATOM 1362 O O . ASP A 1 180 ? -5.271 -2.802 7.222 1.00 68.81 180 ASP A O 1
ATOM 1366 N N . TYR A 1 181 ? -4.068 -1.291 6.106 1.00 76.50 181 TYR A N 1
ATOM 1367 C CA . TYR A 1 181 ? -3.295 -2.266 5.348 1.00 76.50 181 TYR A CA 1
ATOM 1368 C C . TYR A 1 181 ? -2.150 -2.785 6.204 1.00 76.50 181 TYR A C 1
ATOM 1370 O O . TYR A 1 181 ? -1.299 -2.026 6.676 1.00 76.50 181 TYR A O 1
ATOM 1378 N N . ILE A 1 182 ? -2.072 -4.100 6.329 1.00 81.50 182 ILE A N 1
ATOM 1379 C CA . ILE A 1 182 ? -0.929 -4.769 6.932 1.00 81.50 182 ILE A CA 1
ATOM 1380 C C . ILE A 1 182 ? -0.295 -5.709 5.927 1.00 81.50 182 ILE A C 1
ATOM 1382 O O . ILE A 1 182 ? -0.938 -6.176 4.996 1.00 81.50 182 ILE A O 1
ATOM 1386 N N . ALA A 1 183 ? 0.972 -6.028 6.130 1.00 81.12 183 ALA A N 1
ATOM 1387 C CA . ALA A 1 183 ? 1.640 -7.065 5.362 1.00 81.12 183 ALA A CA 1
ATOM 1388 C C . ALA A 1 183 ? 1.930 -8.266 6.277 1.00 81.12 183 ALA A C 1
ATOM 1390 O O . ALA A 1 183 ? 1.419 -8.369 7.394 1.00 81.12 183 ALA A O 1
ATOM 1391 N N . TRP A 1 184 ? 2.776 -9.193 5.836 1.00 81.12 184 TRP A N 1
ATOM 1392 C CA . TRP A 1 184 ? 3.311 -10.230 6.733 1.00 81.12 184 TRP A CA 1
ATOM 1393 C C . TRP A 1 184 ? 4.334 -9.684 7.738 1.00 81.12 184 TRP A C 1
ATOM 1395 O O . TRP A 1 184 ? 4.660 -10.358 8.719 1.00 81.12 184 TRP A O 1
ATOM 1405 N N . ASN A 1 185 ? 4.811 -8.458 7.517 1.00 78.31 185 ASN A N 1
ATOM 1406 C CA . ASN A 1 185 ? 5.602 -7.723 8.491 1.00 78.31 185 ASN A CA 1
ATOM 1407 C C . ASN A 1 185 ? 4.697 -7.233 9.635 1.00 78.31 185 ASN A C 1
ATOM 1409 O O . ASN A 1 185 ? 3.574 -6.788 9.383 1.00 78.31 185 ASN A O 1
ATOM 1413 N N . PRO A 1 186 ? 5.168 -7.304 10.890 1.00 80.69 186 PRO A N 1
ATOM 1414 C CA . PRO A 1 186 ? 4.363 -6.928 12.040 1.00 80.69 186 PRO A CA 1
ATOM 1415 C C . PRO A 1 186 ? 4.166 -5.411 12.104 1.00 80.69 186 PRO A C 1
ATOM 1417 O O . PRO A 1 186 ? 5.134 -4.661 12.215 1.00 80.69 186 PRO A O 1
ATOM 1420 N N . VAL A 1 187 ? 2.908 -4.981 12.116 1.00 81.00 187 VAL A N 1
ATOM 1421 C CA . VAL A 1 187 ? 2.465 -3.596 12.242 1.00 81.00 187 VAL A CA 1
ATOM 1422 C C . VAL A 1 187 ? 2.213 -3.231 13.699 1.00 81.00 187 VAL A C 1
ATOM 1424 O O . VAL A 1 187 ? 1.562 -3.974 14.434 1.00 81.00 187 VAL A O 1
ATOM 1427 N N . SER A 1 188 ? 2.742 -2.082 14.127 1.00 84.56 188 SER A N 1
ATOM 1428 C CA . SER A 1 188 ? 2.491 -1.551 15.470 1.00 84.56 188 SER A CA 1
ATOM 1429 C C . SER A 1 188 ? 1.071 -1.007 15.564 1.00 84.56 188 SER A C 1
ATOM 1431 O O . SER A 1 188 ? 0.633 -0.248 14.706 1.00 84.56 188 SER A O 1
ATOM 1433 N N . CYS A 1 189 ? 0.360 -1.399 16.612 1.00 88.75 189 CYS A N 1
ATOM 1434 C CA . CYS A 1 189 ? -1.021 -1.017 16.858 1.00 88.75 189 CYS A CA 1
ATOM 1435 C C . CYS A 1 189 ? -1.178 -0.522 18.295 1.00 88.75 189 CYS A C 1
ATOM 1437 O O . CYS A 1 189 ? -0.383 -0.858 19.182 1.00 88.75 189 CYS A O 1
ATOM 1439 N N . ARG A 1 190 ? -2.234 0.248 18.547 1.00 91.12 190 ARG A N 1
ATOM 1440 C CA . ARG A 1 190 ? -2.618 0.633 19.905 1.00 91.12 190 ARG A CA 1
ATOM 1441 C C . ARG A 1 190 ? -4.123 0.641 20.095 1.00 91.12 190 ARG A C 1
ATOM 1443 O O . ARG A 1 190 ? -4.877 0.863 19.156 1.00 91.12 190 ARG A O 1
ATOM 1450 N N . ILE A 1 191 ? -4.544 0.385 21.324 1.00 93.44 191 ILE A N 1
ATOM 1451 C CA . ILE A 1 191 ? -5.945 0.331 21.733 1.00 93.44 191 ILE A CA 1
ATOM 1452 C C . ILE A 1 191 ? -6.124 1.037 23.080 1.00 93.44 191 ILE A C 1
ATOM 1454 O O . ILE A 1 191 ? -5.264 0.930 23.955 1.00 93.44 191 ILE A O 1
ATOM 1458 N N . LYS A 1 192 ? -7.217 1.783 23.248 1.00 92.94 192 LYS A N 1
ATOM 1459 C CA . LYS A 1 192 ? -7.572 2.428 24.522 1.00 92.94 192 LYS A CA 1
ATOM 1460 C C . LYS A 1 192 ? -9.056 2.292 24.826 1.00 92.94 192 LYS A C 1
ATOM 1462 O O . LYS A 1 192 ? -9.876 2.164 23.916 1.00 92.94 192 LYS A O 1
ATOM 1467 N N . TRP A 1 193 ? -9.390 2.370 26.109 1.00 93.31 193 TRP A N 1
ATOM 1468 C CA . TRP A 1 193 ? -10.767 2.391 26.592 1.00 93.31 193 TRP A CA 1
ATOM 1469 C C . TRP A 1 193 ? -11.302 3.831 26.595 1.00 93.31 193 TRP A C 1
ATOM 1471 O O . TRP A 1 193 ? -10.668 4.721 27.158 1.00 93.31 193 TRP A O 1
ATOM 1481 N N . LEU A 1 194 ? -12.437 4.073 25.929 1.00 90.25 194 LEU A N 1
ATOM 1482 C CA . LEU A 1 194 ? -13.007 5.417 25.749 1.00 90.25 194 LEU A CA 1
ATOM 1483 C C . LEU A 1 194 ? -13.947 5.838 26.884 1.00 90.25 194 LEU A C 1
ATOM 1485 O O . LEU A 1 194 ? -13.987 7.009 27.245 1.00 90.25 194 LEU A O 1
ATOM 1489 N N . ASN A 1 195 ? -14.694 4.893 27.454 1.00 85.31 195 ASN A N 1
ATOM 1490 C CA . ASN A 1 195 ? -15.760 5.150 28.426 1.00 85.31 195 ASN A CA 1
ATOM 1491 C C . ASN A 1 195 ? -15.555 4.359 29.736 1.00 85.31 195 ASN A C 1
ATOM 1493 O O . ASN A 1 195 ? -16.329 3.445 30.037 1.00 85.31 195 ASN A O 1
ATOM 1497 N N . PRO A 1 196 ? -14.509 4.678 30.521 1.00 86.31 196 PRO A N 1
ATOM 1498 C CA . PRO A 1 196 ? -14.232 4.001 31.779 1.00 86.31 196 PRO A CA 1
ATOM 1499 C C . PRO A 1 196 ? -15.362 4.153 32.796 1.00 86.31 196 PRO A C 1
ATOM 1501 O O . PRO A 1 196 ? -15.900 5.241 32.986 1.00 86.31 196 PRO A O 1
ATOM 1504 N N . SER A 1 197 ? -15.696 3.060 33.488 1.00 79.38 197 SER A N 1
ATOM 1505 C CA . SER A 1 197 ? -16.742 3.051 34.523 1.00 79.38 197 SER A CA 1
ATOM 1506 C C . SER A 1 197 ? -16.352 3.839 35.779 1.00 79.38 197 SER A C 1
ATOM 1508 O O . SER A 1 197 ? -17.226 4.351 36.475 1.00 79.38 197 SER A O 1
ATOM 1510 N N . ALA A 1 198 ? -15.051 3.945 36.065 1.00 82.19 198 ALA A N 1
ATOM 1511 C CA . ALA A 1 198 ? -14.488 4.758 37.137 1.00 82.19 198 ALA A CA 1
ATOM 1512 C C . ALA A 1 198 ? -12.992 5.050 36.886 1.00 82.19 198 ALA A C 1
ATOM 1514 O O . ALA A 1 198 ? -12.318 4.255 36.221 1.00 82.19 198 ALA A O 1
ATOM 1515 N N . PRO A 1 199 ? -12.434 6.133 37.460 1.00 77.19 199 PRO A N 1
ATOM 1516 C CA . PRO A 1 199 ? -10.991 6.365 37.475 1.00 77.19 199 PRO A CA 1
ATOM 1517 C C . PRO A 1 199 ? -10.240 5.187 38.117 1.00 77.19 199 PRO A C 1
ATOM 1519 O O . PRO A 1 199 ? -10.611 4.725 39.193 1.00 77.19 199 PRO A O 1
ATOM 1522 N N . GLY A 1 200 ? -9.187 4.693 37.460 1.00 82.94 200 GLY A N 1
ATOM 1523 C CA . GLY A 1 200 ? -8.387 3.555 37.940 1.00 82.94 200 GLY A CA 1
ATOM 1524 C C . GLY A 1 200 ? -8.984 2.167 37.669 1.00 82.94 200 GLY A C 1
ATOM 1525 O O . GLY A 1 200 ? -8.351 1.168 38.006 1.00 82.94 200 GLY A O 1
ATOM 1526 N N . ALA A 1 201 ? -10.162 2.079 37.039 1.00 92.31 201 ALA A N 1
ATOM 1527 C CA . ALA A 1 201 ? -10.700 0.807 36.564 1.00 92.31 201 ALA A CA 1
ATOM 1528 C C . ALA A 1 201 ? -9.788 0.183 35.492 1.00 92.31 201 ALA A C 1
ATOM 1530 O O . ALA A 1 201 ? -9.056 0.886 34.795 1.00 92.31 201 ALA A O 1
ATOM 1531 N N . THR A 1 202 ? -9.854 -1.136 35.330 1.00 94.25 202 THR A N 1
ATOM 1532 C CA . THR A 1 202 ? -9.162 -1.855 34.255 1.00 94.25 202 THR A CA 1
ATOM 1533 C C . THR A 1 202 ? -10.143 -2.692 33.446 1.00 94.25 202 THR A C 1
ATOM 1535 O O . THR A 1 202 ? -11.160 -3.162 33.959 1.00 94.25 202 THR A O 1
ATOM 1538 N N . LEU A 1 203 ? -9.830 -2.880 32.167 1.00 95.19 203 LEU A N 1
ATOM 1539 C CA . LEU A 1 203 ? -10.609 -3.681 31.234 1.00 95.19 203 LEU A CA 1
ATOM 1540 C C . LEU A 1 203 ? -9.698 -4.742 30.609 1.00 95.19 203 LEU A C 1
ATOM 1542 O O . LEU A 1 203 ? -8.818 -4.425 29.812 1.00 95.19 203 LEU A O 1
ATOM 1546 N N . ASN A 1 204 ? -9.903 -6.003 30.986 1.00 96.88 204 ASN A N 1
ATOM 1547 C CA . ASN A 1 204 ? -9.185 -7.132 30.397 1.00 96.88 204 ASN A CA 1
ATOM 1548 C C . ASN A 1 204 ? -9.873 -7.565 29.106 1.00 96.88 204 ASN A C 1
ATOM 1550 O O . ASN A 1 204 ? -11.072 -7.855 29.110 1.00 96.88 204 ASN A O 1
ATOM 1554 N N . ILE A 1 205 ? -9.100 -7.630 28.027 1.00 97.44 205 ILE A N 1
ATOM 1555 C CA . ILE A 1 205 ? -9.580 -7.989 26.698 1.00 97.44 205 ILE A CA 1
ATOM 1556 C C . ILE A 1 205 ? -8.744 -9.106 26.080 1.00 97.44 205 ILE A C 1
ATOM 1558 O O . ILE A 1 205 ? -7.570 -9.283 26.409 1.00 97.44 205 ILE A O 1
ATOM 1562 N N . THR A 1 206 ? -9.344 -9.805 25.124 1.00 98.12 206 THR A N 1
ATOM 1563 C CA . THR A 1 206 ? -8.677 -10.757 24.239 1.00 98.12 206 THR A CA 1
ATOM 1564 C C . THR A 1 206 ? -8.867 -10.309 22.797 1.00 98.12 206 THR A C 1
ATOM 1566 O O . THR A 1 206 ? -9.994 -10.166 22.327 1.00 98.12 206 THR A O 1
ATOM 1569 N N . LEU A 1 207 ? -7.760 -10.116 22.090 1.00 97.62 207 LEU A N 1
ATOM 1570 C CA . LEU A 1 207 ? -7.718 -9.980 20.642 1.00 97.62 207 LEU A CA 1
ATOM 1571 C C . LEU A 1 207 ? -7.720 -11.372 20.017 1.00 97.62 207 LEU A C 1
ATOM 1573 O O . LEU A 1 207 ? -6.975 -12.252 20.458 1.00 97.62 207 LEU A O 1
ATOM 1577 N N . ARG A 1 208 ? -8.530 -11.579 18.983 1.00 96.00 208 ARG A N 1
ATOM 1578 C CA . ARG A 1 208 ? -8.562 -12.831 18.212 1.00 96.00 208 ARG A CA 1
ATOM 1579 C C . ARG A 1 208 ? -8.965 -12.568 16.771 1.00 96.00 208 ARG A C 1
ATOM 1581 O O . ARG A 1 208 ? -9.611 -11.568 16.498 1.00 96.00 208 ARG A O 1
ATOM 1588 N N . ASN A 1 209 ? -8.656 -13.486 15.860 1.00 93.31 209 ASN A N 1
ATOM 1589 C CA . ASN A 1 209 ? -9.311 -13.470 14.548 1.00 93.31 209 ASN A CA 1
ATOM 1590 C C . ASN A 1 209 ? -10.826 -13.666 14.730 1.00 93.31 209 ASN A C 1
ATOM 1592 O O . ASN A 1 209 ? -11.248 -14.420 15.614 1.00 93.31 209 ASN A O 1
ATOM 1596 N N . MET A 1 210 ? -11.634 -13.041 13.873 1.00 88.94 210 MET A N 1
ATOM 1597 C CA . MET A 1 210 ? -13.037 -13.429 13.733 1.00 88.94 210 MET A CA 1
ATOM 1598 C C . MET A 1 210 ? -13.101 -14.936 13.418 1.00 88.94 210 MET A C 1
ATOM 1600 O O . MET A 1 210 ? -12.347 -15.380 12.558 1.00 88.94 210 MET A O 1
ATOM 1604 N N . PRO A 1 211 ? -13.961 -15.745 14.067 1.00 84.81 211 PRO A N 1
ATOM 1605 C CA . PRO A 1 211 ? -13.871 -17.211 14.001 1.00 84.81 211 PRO A CA 1
ATOM 1606 C C . PRO A 1 211 ? -13.899 -17.840 12.598 1.00 84.81 211 PRO A C 1
ATOM 1608 O O . PRO A 1 211 ? -13.338 -18.914 12.403 1.00 84.81 211 PRO A O 1
ATOM 1611 N N . SER A 1 212 ? -14.549 -17.196 11.625 1.00 81.56 212 SER A N 1
ATOM 1612 C CA . SER A 1 212 ? -14.602 -17.643 10.225 1.00 81.56 212 SER A CA 1
ATOM 1613 C C . SER A 1 212 ? -13.361 -17.276 9.406 1.00 81.56 212 SER A C 1
ATOM 1615 O O . SER A 1 212 ? -13.250 -17.683 8.252 1.00 81.56 212 SER A O 1
ATOM 1617 N N . LEU A 1 213 ? -12.441 -16.497 9.975 1.00 85.50 213 LEU A N 1
ATOM 1618 C CA . LEU A 1 213 ? -11.247 -15.968 9.328 1.00 85.50 213 LEU A CA 1
ATOM 1619 C C . LEU A 1 213 ? -9.995 -16.424 10.086 1.00 85.50 213 LEU A C 1
ATOM 1621 O O . LEU A 1 213 ? -10.003 -16.658 11.292 1.00 85.50 213 LEU A O 1
ATOM 1625 N N . ASN A 1 214 ? -8.878 -16.543 9.373 1.00 88.69 214 ASN A N 1
ATOM 1626 C CA . ASN A 1 214 ? -7.594 -16.912 9.971 1.00 88.69 214 ASN A CA 1
ATOM 1627 C C . ASN A 1 214 ? -6.443 -16.213 9.245 1.00 88.69 214 ASN A C 1
ATOM 1629 O O . ASN A 1 214 ? -5.504 -16.845 8.757 1.00 88.69 214 ASN A O 1
ATOM 1633 N N . ARG A 1 215 ? -6.552 -14.891 9.119 1.00 91.50 215 ARG A N 1
ATOM 1634 C CA . ARG A 1 215 ? -5.620 -14.075 8.337 1.00 91.50 215 ARG A CA 1
ATOM 1635 C C . ARG A 1 215 ? -4.644 -13.282 9.189 1.00 91.50 215 ARG A C 1
ATOM 1637 O O . ARG A 1 215 ? -3.733 -12.702 8.625 1.00 91.50 215 ARG A O 1
ATOM 1644 N N . LEU A 1 216 ? -4.783 -13.269 10.513 1.00 94.00 216 LEU A N 1
ATOM 1645 C CA . LEU A 1 216 ? -4.005 -12.401 11.397 1.00 94.00 216 LEU A CA 1
ATOM 1646 C C . LEU A 1 216 ? -3.238 -13.181 12.459 1.00 94.00 216 LEU A C 1
ATOM 1648 O O . LEU A 1 216 ? -3.648 -14.261 12.903 1.00 94.00 216 LEU A O 1
ATOM 1652 N N . ARG A 1 217 ? -2.116 -12.607 12.875 1.00 93.94 217 ARG A N 1
ATOM 1653 C CA . ARG A 1 217 ? -1.288 -13.032 13.999 1.00 93.94 217 ARG A CA 1
ATOM 1654 C C . ARG A 1 217 ? -1.005 -11.838 14.892 1.00 93.94 217 ARG A C 1
ATOM 1656 O O . ARG A 1 217 ? -0.851 -10.729 14.393 1.00 93.94 217 ARG A O 1
ATOM 1663 N N . PHE A 1 218 ? -0.906 -12.078 16.192 1.00 95.81 218 PHE A N 1
ATOM 1664 C CA . PHE A 1 218 ? -0.740 -11.047 17.209 1.00 95.81 218 PHE A CA 1
ATOM 1665 C C . PHE A 1 218 ? 0.577 -11.219 17.967 1.00 95.81 218 PHE A C 1
ATOM 1667 O O . PHE A 1 218 ? 1.180 -12.297 17.972 1.00 95.81 218 PHE A O 1
ATOM 1674 N N . ALA A 1 219 ? 1.045 -10.131 18.566 1.00 93.94 219 ALA A N 1
ATOM 1675 C CA . ALA A 1 219 ? 2.140 -10.130 19.524 1.00 93.94 219 ALA A CA 1
ATOM 1676 C C . ALA A 1 219 ? 2.077 -8.879 20.407 1.00 93.94 219 ALA A C 1
ATOM 1678 O O . ALA A 1 219 ? 1.480 -7.865 20.040 1.00 93.94 219 ALA A O 1
ATOM 1679 N N . THR A 1 220 ? 2.778 -8.917 21.533 1.00 92.44 220 THR A N 1
ATOM 1680 C CA . THR A 1 220 ? 3.044 -7.761 22.394 1.00 92.44 220 THR A CA 1
ATOM 1681 C C . THR A 1 220 ? 4.544 -7.504 22.527 1.00 92.44 220 THR A C 1
ATOM 1683 O O . THR A 1 220 ? 5.382 -8.350 22.213 1.00 92.44 220 THR A O 1
ATOM 1686 N N . GLY A 1 221 ? 4.898 -6.293 22.963 1.00 85.25 221 GLY A N 1
ATOM 1687 C CA . GLY A 1 221 ? 6.285 -5.908 23.215 1.00 85.25 221 GLY A CA 1
ATOM 1688 C C . GLY A 1 221 ? 7.163 -5.772 21.963 1.00 85.25 221 GLY A C 1
ATOM 1689 O O . GLY A 1 221 ? 6.703 -5.572 20.832 1.00 85.25 221 GLY A O 1
ATOM 1690 N N . THR A 1 222 ? 8.476 -5.825 22.184 1.00 82.69 222 THR A N 1
ATOM 1691 C CA . THR A 1 222 ? 9.482 -5.694 21.125 1.00 82.69 222 THR A CA 1
ATOM 1692 C C . THR A 1 222 ? 9.741 -7.050 20.479 1.00 82.69 222 THR A C 1
ATOM 1694 O O . THR A 1 222 ? 10.127 -8.003 21.145 1.00 82.69 222 THR A O 1
ATOM 1697 N N . LEU A 1 223 ? 9.580 -7.117 19.157 1.00 80.94 223 LEU A N 1
ATOM 1698 C CA . LEU A 1 223 ? 9.946 -8.291 18.365 1.00 80.94 223 LEU A CA 1
ATOM 1699 C C . LEU A 1 223 ? 11.427 -8.203 17.990 1.00 80.94 223 LEU A C 1
ATOM 1701 O O . LEU A 1 223 ? 11.915 -7.112 17.668 1.00 80.94 223 LEU A O 1
ATOM 1705 N N . ALA A 1 224 ? 12.128 -9.336 17.994 1.00 78.81 224 ALA A N 1
ATOM 1706 C CA . ALA A 1 224 ? 13.501 -9.423 17.503 1.00 78.81 224 ALA A CA 1
ATOM 1707 C C . ALA A 1 224 ? 13.586 -9.048 16.010 1.00 78.81 224 ALA A C 1
ATOM 1709 O O . ALA A 1 224 ? 12.616 -9.169 15.257 1.00 78.81 224 ALA A O 1
ATOM 1710 N N . ALA A 1 225 ? 14.739 -8.538 15.571 1.00 72.19 225 ALA A N 1
ATOM 1711 C CA . ALA A 1 225 ? 14.960 -8.245 14.155 1.00 72.19 225 ALA A CA 1
ATOM 1712 C C . ALA A 1 225 ? 14.762 -9.517 13.310 1.00 72.19 225 ALA A C 1
ATOM 1714 O O . ALA A 1 225 ? 15.164 -10.601 13.722 1.00 72.19 225 ALA A O 1
ATOM 1715 N N . GLY A 1 226 ? 14.094 -9.388 12.162 1.00 70.50 226 GLY A N 1
ATOM 1716 C CA . GLY A 1 226 ? 13.763 -10.526 11.298 1.00 70.50 226 GLY A CA 1
ATOM 1717 C C . GLY A 1 226 ? 12.642 -11.449 11.801 1.00 70.50 226 GLY A C 1
ATOM 1718 O O . GLY A 1 226 ? 12.403 -12.477 11.174 1.00 70.50 226 GLY A O 1
ATOM 1719 N N . THR A 1 227 ? 11.947 -11.124 12.901 1.00 77.75 227 THR A N 1
ATOM 1720 C CA . THR A 1 227 ? 10.783 -11.900 13.369 1.00 77.75 227 THR A CA 1
ATOM 1721 C C . THR A 1 227 ? 9.459 -11.161 13.173 1.00 77.75 227 THR A C 1
ATOM 1723 O O . THR A 1 227 ? 9.418 -9.929 13.095 1.00 77.75 227 THR A O 1
ATOM 1726 N N . THR A 1 228 ? 8.369 -11.932 13.108 1.00 84.06 228 THR A N 1
ATOM 1727 C CA . THR A 1 228 ? 6.990 -11.440 12.969 1.00 84.06 228 THR A CA 1
ATOM 1728 C C . THR A 1 228 ? 6.084 -11.931 14.107 1.00 84.06 228 THR A C 1
ATOM 1730 O O . THR A 1 228 ? 6.506 -12.714 14.961 1.00 84.06 228 THR A O 1
ATOM 1733 N N . ALA A 1 229 ? 4.846 -11.436 14.145 1.00 88.94 229 ALA A N 1
ATOM 1734 C CA . ALA A 1 229 ? 3.822 -11.866 15.090 1.00 88.94 229 ALA A CA 1
ATOM 1735 C C . ALA A 1 229 ? 3.349 -13.297 14.773 1.00 88.94 229 ALA A C 1
ATOM 1737 O O . ALA A 1 229 ? 3.165 -13.651 13.609 1.00 88.94 229 ALA A O 1
ATOM 1738 N N . THR A 1 230 ? 3.137 -14.123 15.802 1.00 91.06 230 THR A N 1
ATOM 1739 C CA . THR A 1 230 ? 2.802 -15.553 15.634 1.00 91.06 230 THR A CA 1
ATOM 1740 C C . THR A 1 230 ? 1.620 -16.030 16.478 1.00 91.06 230 THR A C 1
ATOM 1742 O O . THR A 1 230 ? 1.087 -17.105 16.196 1.00 91.06 230 THR A O 1
ATOM 1745 N N . ASN A 1 231 ? 1.148 -15.252 17.458 1.00 95.19 231 ASN A N 1
ATOM 1746 C CA . ASN A 1 231 ? 0.058 -15.682 18.335 1.00 95.19 231 ASN A CA 1
ATOM 1747 C C . ASN A 1 231 ? -1.287 -15.658 17.590 1.00 95.19 231 ASN A C 1
ATOM 1749 O O . ASN A 1 231 ? -1.552 -14.758 16.794 1.00 95.19 231 ASN A O 1
ATOM 1753 N N . LEU A 1 232 ? -2.164 -16.630 17.860 1.00 94.88 232 LEU A N 1
ATOM 1754 C CA . LEU A 1 232 ? -3.540 -16.648 17.329 1.00 94.88 232 LEU A CA 1
ATOM 1755 C C . LEU A 1 232 ? -4.477 -15.693 18.078 1.00 94.88 232 LEU A C 1
ATOM 1757 O O . LEU A 1 232 ? -5.454 -15.206 17.507 1.00 94.88 232 LEU A O 1
ATOM 1761 N N . THR A 1 233 ? -4.168 -15.450 19.349 1.00 96.94 233 THR A N 1
ATOM 1762 C CA . THR A 1 233 ? -4.902 -14.575 20.263 1.00 96.94 233 THR A CA 1
ATOM 1763 C C . THR A 1 233 ? -3.921 -13.818 21.145 1.00 96.94 233 THR A C 1
ATOM 1765 O O . THR A 1 233 ? -2.866 -14.362 21.467 1.00 96.94 233 THR A O 1
ATOM 1768 N N . GLU A 1 234 ? -4.289 -12.626 21.602 1.00 97.44 234 GLU A N 1
ATOM 1769 C CA . GLU A 1 234 ? -3.462 -11.816 22.504 1.00 97.44 234 GLU A CA 1
ATOM 1770 C C . GLU A 1 234 ? -4.317 -11.205 23.613 1.00 97.44 234 GLU A C 1
ATOM 1772 O O . GLU A 1 234 ? -5.359 -10.619 23.335 1.00 97.44 234 GLU A O 1
ATOM 1777 N N . ASN A 1 235 ? -3.886 -11.324 24.868 1.00 97.56 235 ASN A N 1
ATOM 1778 C CA . ASN A 1 235 ? -4.596 -10.730 26.000 1.00 97.56 235 ASN A CA 1
ATOM 1779 C C . ASN A 1 235 ? -3.968 -9.387 26.374 1.00 97.56 235 ASN A C 1
ATOM 1781 O O . ASN A 1 235 ? -2.749 -9.296 26.503 1.00 97.56 235 ASN A O 1
ATOM 1785 N N . LEU A 1 236 ? -4.795 -8.365 26.593 1.00 97.12 236 LEU A N 1
ATOM 1786 C CA . LEU A 1 236 ? -4.361 -7.028 27.003 1.00 97.12 236 LEU A CA 1
ATOM 1787 C C . LEU A 1 236 ? -5.191 -6.538 28.193 1.00 97.12 236 LEU A C 1
ATOM 1789 O O . LEU A 1 236 ? -6.364 -6.882 28.334 1.00 97.12 236 LEU A O 1
ATOM 1793 N N . THR A 1 237 ? -4.598 -5.674 29.013 1.00 95.94 237 THR A N 1
ATOM 1794 C CA . THR A 1 237 ? -5.301 -4.935 30.067 1.00 95.94 237 THR A CA 1
ATOM 1795 C C . THR A 1 237 ? -5.292 -3.455 29.709 1.00 95.94 237 THR A C 1
ATOM 1797 O O . THR A 1 237 ? -4.226 -2.851 29.607 1.00 95.94 237 THR A O 1
ATOM 1800 N N . LEU A 1 238 ? -6.474 -2.872 29.510 1.00 95.31 238 LEU A N 1
ATOM 1801 C CA . LEU A 1 238 ? -6.643 -1.443 29.248 1.00 95.31 238 LEU A CA 1
ATOM 1802 C C . LEU A 1 238 ? -6.895 -0.704 30.560 1.00 95.31 238 LEU A C 1
ATOM 1804 O O . LEU A 1 238 ? -7.681 -1.160 31.394 1.00 95.31 238 LEU A O 1
ATOM 1808 N N . SER A 1 239 ? -6.252 0.443 30.736 1.00 92.94 239 SER A N 1
ATOM 1809 C CA . SER A 1 239 ? -6.453 1.310 31.891 1.00 92.94 239 SER A CA 1
ATOM 1810 C C . SER A 1 239 ? -7.618 2.277 31.669 1.00 92.94 239 SER A C 1
ATOM 1812 O O . SER A 1 239 ? -7.855 2.780 30.571 1.00 92.94 239 SER A O 1
ATOM 1814 N N . GLY A 1 240 ? -8.359 2.555 32.739 1.00 91.50 240 GLY A N 1
ATOM 1815 C CA . GLY A 1 240 ? -9.480 3.493 32.750 1.00 91.50 240 GLY A CA 1
ATOM 1816 C C . GLY A 1 240 ? -9.072 4.964 32.845 1.00 91.50 240 GLY A C 1
ATOM 1817 O O . GLY A 1 240 ? -9.919 5.816 33.077 1.00 91.50 240 GLY A O 1
ATOM 1818 N N . ASP A 1 241 ? -7.786 5.276 32.699 1.00 89.94 241 ASP A N 1
ATOM 1819 C CA . ASP A 1 241 ? -7.257 6.641 32.580 1.00 89.94 241 ASP A CA 1
ATOM 1820 C C . ASP A 1 241 ? -7.218 7.137 31.118 1.00 89.94 241 ASP A C 1
ATOM 1822 O O . ASP A 1 241 ? -6.817 8.269 30.857 1.00 89.94 241 ASP A O 1
ATOM 1826 N N . GLY A 1 242 ? -7.630 6.292 30.163 1.00 85.06 242 GLY A N 1
ATOM 1827 C CA . GLY A 1 242 ? -7.622 6.594 28.731 1.00 85.06 242 GLY A CA 1
ATOM 1828 C C . GLY A 1 242 ? -6.263 6.402 28.048 1.00 85.06 242 GLY A C 1
ATOM 1829 O O . GLY A 1 242 ? -6.120 6.768 26.876 1.00 85.06 242 GLY A O 1
ATOM 1830 N N . SER A 1 243 ? -5.273 5.833 28.745 1.00 91.62 243 SER A N 1
ATOM 1831 C CA . SER A 1 243 ? -3.956 5.531 28.181 1.00 91.62 243 SER A CA 1
ATOM 1832 C C . SER A 1 243 ? -4.023 4.442 27.103 1.00 91.62 243 SER A C 1
ATOM 1834 O O . SER A 1 243 ? -4.863 3.541 27.121 1.00 91.62 243 SER A O 1
ATOM 1836 N N . TRP A 1 244 ? -3.105 4.528 26.141 1.00 92.88 244 TRP A N 1
ATOM 1837 C CA . TRP A 1 244 ? -2.978 3.561 25.054 1.00 92.88 244 TRP A CA 1
ATOM 1838 C C . TRP A 1 244 ? -2.199 2.316 25.493 1.00 92.88 244 TRP A C 1
ATOM 1840 O O . TRP A 1 244 ? -1.050 2.420 25.922 1.00 92.88 244 TRP A O 1
ATOM 1850 N N . ALA A 1 245 ? -2.775 1.133 25.285 1.00 94.19 245 ALA A N 1
ATOM 1851 C CA . ALA A 1 245 ? -2.057 -0.136 25.315 1.00 94.19 245 ALA A CA 1
ATOM 1852 C C . ALA A 1 245 ? -1.535 -0.470 23.910 1.00 94.19 245 ALA A C 1
ATOM 1854 O O . ALA A 1 245 ? -2.250 -0.302 22.923 1.00 94.19 245 ALA A O 1
ATOM 1855 N N . SER A 1 246 ? -0.290 -0.938 23.810 1.00 93.31 246 SER A N 1
ATOM 1856 C CA . SER A 1 246 ? 0.349 -1.268 22.528 1.00 93.31 246 SER A CA 1
ATOM 1857 C C . SER A 1 246 ? 0.337 -2.769 22.255 1.00 93.31 246 SER A C 1
ATOM 1859 O O . SER A 1 246 ? 0.570 -3.573 23.156 1.00 93.31 246 SER A O 1
ATOM 1861 N N . PHE A 1 247 ? 0.139 -3.138 20.995 1.00 94.06 247 PHE A N 1
ATOM 1862 C CA . PHE A 1 247 ? 0.245 -4.509 20.495 1.00 94.06 247 PHE A CA 1
ATOM 1863 C C . PHE A 1 247 ? 0.742 -4.490 19.047 1.00 94.06 247 PHE A C 1
ATOM 1865 O O . PHE A 1 247 ? 0.996 -3.428 18.475 1.00 94.06 247 PHE A O 1
ATOM 1872 N N . LYS A 1 248 ? 0.928 -5.662 18.449 1.00 90.69 248 LYS A N 1
ATOM 1873 C CA . LYS A 1 248 ? 1.312 -5.808 17.047 1.00 90.69 248 LYS A CA 1
ATOM 1874 C C . LYS A 1 248 ? 0.415 -6.808 16.348 1.00 90.69 248 LYS A C 1
ATOM 1876 O O . LYS A 1 248 ? 0.025 -7.805 16.957 1.00 90.69 248 LYS A O 1
ATOM 1881 N N . ILE A 1 249 ? 0.165 -6.565 15.067 1.00 90.81 249 ILE A N 1
ATOM 1882 C CA . ILE A 1 249 ? -0.517 -7.511 14.182 1.00 90.81 249 ILE A CA 1
ATOM 1883 C C . ILE A 1 249 ? 0.333 -7.787 12.950 1.00 90.81 249 ILE A C 1
ATOM 1885 O O . ILE A 1 249 ? 1.010 -6.897 12.455 1.00 90.81 249 ILE A O 1
ATOM 1889 N N . ALA A 1 250 ? 0.301 -9.007 12.442 1.00 89.44 250 ALA A N 1
ATOM 1890 C CA . ALA A 1 250 ? 0.878 -9.362 11.153 1.00 89.44 250 ALA A CA 1
ATOM 1891 C C . ALA A 1 250 ? -0.102 -10.241 10.386 1.00 89.44 250 ALA A C 1
ATOM 1893 O O . ALA A 1 250 ? -0.910 -10.954 10.986 1.00 89.44 250 ALA A O 1
ATOM 1894 N N . GLY A 1 251 ? -0.003 -10.238 9.062 1.00 89.56 251 GLY A N 1
ATOM 1895 C CA . GLY A 1 251 ? -0.710 -11.212 8.251 1.00 89.56 251 GLY A CA 1
ATOM 1896 C C . GLY A 1 251 ? -0.229 -12.638 8.535 1.00 89.56 251 GLY A C 1
ATOM 1897 O O . GLY A 1 251 ? 0.968 -12.911 8.604 1.00 89.56 251 GLY A O 1
ATOM 1898 N N . ASN A 1 252 ? -1.170 -13.566 8.656 1.00 88.44 252 ASN A N 1
ATOM 1899 C CA . ASN A 1 252 ? -0.914 -14.992 8.631 1.00 88.44 252 ASN A CA 1
ATOM 1900 C C . ASN A 1 252 ? -0.418 -15.370 7.234 1.00 88.44 252 ASN A C 1
ATOM 1902 O O . ASN A 1 252 ? -1.103 -15.172 6.226 1.00 88.44 252 ASN A O 1
ATOM 1906 N N . GLN A 1 253 ? 0.779 -15.932 7.187 1.00 78.38 253 GLN A N 1
ATOM 1907 C CA . GLN A 1 253 ? 1.426 -16.330 5.947 1.00 78.38 253 GLN A CA 1
ATOM 1908 C C . GLN A 1 253 ? 0.536 -17.316 5.173 1.00 78.38 253 GLN A C 1
ATOM 1910 O O . GLN A 1 253 ? -0.205 -18.108 5.763 1.00 78.38 253 GLN A O 1
ATOM 1915 N N . ASN A 1 254 ? 0.563 -17.227 3.841 1.00 76.62 254 ASN A N 1
ATOM 1916 C CA . ASN A 1 254 ? -0.307 -17.967 2.906 1.00 76.62 254 ASN A CA 1
ATOM 1917 C C . ASN A 1 254 ? -1.798 -17.602 2.939 1.00 76.62 254 ASN A C 1
ATOM 1919 O O . ASN A 1 254 ? -2.577 -18.159 2.175 1.00 76.62 254 ASN A O 1
ATOM 1923 N N . ASN A 1 255 ? -2.203 -16.663 3.793 1.00 85.62 255 ASN A N 1
ATOM 1924 C CA . ASN A 1 255 ? -3.591 -16.228 3.920 1.00 85.62 255 ASN A CA 1
ATOM 1925 C C . ASN A 1 255 ? -3.701 -14.727 3.629 1.00 85.62 255 ASN A C 1
ATOM 1927 O O . ASN A 1 255 ? -4.393 -13.998 4.340 1.00 85.62 255 ASN A O 1
ATOM 1931 N N . ALA A 1 256 ? -3.004 -14.268 2.584 1.00 84.88 256 ALA A N 1
ATOM 1932 C CA . ALA A 1 256 ? -3.121 -12.899 2.100 1.00 84.88 256 ALA A CA 1
ATOM 1933 C C . ALA A 1 256 ? -4.533 -12.610 1.592 1.00 84.88 256 ALA A C 1
ATOM 1935 O O . ALA A 1 256 ? -5.220 -13.507 1.087 1.00 84.88 256 ALA A O 1
ATOM 1936 N N . SER A 1 257 ? -4.947 -11.363 1.755 1.00 85.38 257 SER A N 1
ATOM 1937 C CA . SER A 1 257 ? -6.262 -10.888 1.367 1.00 85.38 257 SER A CA 1
ATOM 1938 C C . SER A 1 257 ? -6.503 -11.064 -0.127 1.00 85.38 257 SER A C 1
ATOM 1940 O O . SER A 1 257 ? -5.591 -10.912 -0.944 1.00 85.38 257 SER A O 1
ATOM 1942 N N . VAL A 1 258 ? -7.736 -11.425 -0.467 1.00 78.38 258 VAL A N 1
ATOM 1943 C CA . VAL A 1 258 ? -8.235 -11.461 -1.853 1.00 78.38 258 VAL A CA 1
ATOM 1944 C C . VAL A 1 258 ? -9.160 -10.280 -2.136 1.00 78.38 258 VAL A C 1
ATOM 1946 O O . VAL A 1 258 ? -9.238 -9.830 -3.275 1.00 78.38 258 VAL A O 1
ATOM 1949 N N . GLU A 1 259 ? -9.784 -9.748 -1.088 1.00 76.50 259 GLU A N 1
ATOM 1950 C CA . GLU A 1 259 ? -10.601 -8.538 -1.085 1.00 76.50 259 GLU A CA 1
ATOM 1951 C C . GLU A 1 259 ? -10.119 -7.611 0.037 1.00 76.50 259 GLU A C 1
ATOM 1953 O O . GLU A 1 259 ? -9.512 -8.069 1.013 1.00 76.50 259 GLU A O 1
ATOM 1958 N N . ASP A 1 260 ? -10.384 -6.313 -0.085 1.00 75.38 260 ASP A N 1
ATOM 1959 C CA . ASP A 1 260 ? -10.180 -5.376 1.018 1.00 75.38 260 ASP A CA 1
ATOM 1960 C C . ASP A 1 260 ? -10.950 -5.821 2.277 1.00 75.38 260 ASP A C 1
ATOM 1962 O O . ASP A 1 260 ? -12.028 -6.416 2.195 1.00 75.38 260 ASP A O 1
ATOM 1966 N N . LYS A 1 261 ? -10.357 -5.560 3.448 1.00 77.38 261 LYS A N 1
ATOM 1967 C CA . LYS A 1 261 ? -10.901 -5.875 4.785 1.00 77.38 261 LYS A CA 1
ATOM 1968 C C . LYS A 1 261 ? -11.337 -7.319 5.040 1.00 77.38 261 LYS A C 1
ATOM 1970 O O . LYS A 1 261 ? -12.084 -7.594 5.979 1.00 77.38 261 LYS A O 1
ATOM 1975 N N . ASP A 1 262 ? -10.869 -8.278 4.252 1.00 79.31 262 ASP A N 1
ATOM 1976 C CA . ASP A 1 262 ? -11.222 -9.688 4.444 1.00 79.31 262 ASP A CA 1
ATOM 1977 C C . ASP A 1 262 ? -10.456 -10.368 5.601 1.00 79.31 262 ASP A C 1
ATOM 1979 O O . ASP A 1 262 ? -10.556 -11.586 5.790 1.00 79.31 262 ASP A O 1
ATOM 1983 N N . ALA A 1 263 ? -9.687 -9.594 6.375 1.00 87.56 263 ALA A N 1
ATOM 1984 C CA . ALA A 1 263 ? -8.997 -10.007 7.585 1.00 87.56 263 ALA A CA 1
ATOM 1985 C C . ALA A 1 263 ? -9.513 -9.198 8.783 1.00 87.56 263 ALA A C 1
ATOM 1987 O O . ALA A 1 263 ? -9.155 -8.042 8.966 1.00 87.56 263 ALA A O 1
ATOM 1988 N N . VAL A 1 264 ? -10.334 -9.818 9.631 1.00 87.44 264 VAL A N 1
ATOM 1989 C CA . VAL A 1 264 ? -10.975 -9.135 10.764 1.00 87.44 264 VAL A CA 1
ATOM 1990 C C . VAL A 1 264 ? -10.475 -9.710 12.082 1.00 87.44 264 VAL A C 1
ATOM 1992 O O . VAL A 1 264 ? -10.456 -10.935 12.264 1.00 87.44 264 VAL A O 1
ATOM 1995 N N . PHE A 1 265 ? -10.111 -8.837 13.022 1.00 90.94 265 PHE A N 1
ATOM 1996 C CA . PHE A 1 265 ? -9.931 -9.215 14.419 1.00 90.94 265 PHE A CA 1
ATOM 1997 C C . PHE A 1 265 ? -11.034 -8.657 15.309 1.00 90.94 265 PHE A C 1
ATOM 1999 O O . PHE A 1 265 ? -11.599 -7.598 15.066 1.00 90.94 265 PHE A O 1
ATOM 2006 N N . GLU A 1 266 ? -11.339 -9.399 16.363 1.00 92.25 266 GLU A N 1
ATOM 2007 C CA . GLU A 1 266 ? -12.329 -9.052 17.368 1.00 92.25 266 GLU A CA 1
ATOM 2008 C C . GLU A 1 266 ? -11.634 -8.689 18.678 1.00 92.25 266 GLU A C 1
ATOM 2010 O O . GLU A 1 266 ? -10.670 -9.344 19.089 1.00 92.25 266 GLU A O 1
ATOM 2015 N N . VAL A 1 267 ? -12.167 -7.671 19.350 1.00 94.62 267 VAL A N 1
ATOM 2016 C CA . VAL A 1 267 ? -11.833 -7.327 20.731 1.00 94.62 267 VAL A CA 1
ATOM 2017 C C . VAL A 1 267 ? -12.912 -7.913 21.629 1.00 94.62 267 VAL A C 1
ATOM 2019 O O . VAL A 1 267 ? -14.068 -7.494 21.567 1.00 94.62 267 VAL A O 1
ATOM 2022 N N . MET A 1 268 ? -12.542 -8.878 22.464 1.00 95.38 268 MET A N 1
ATOM 2023 C CA . MET A 1 268 ? -13.465 -9.609 23.331 1.00 95.38 268 MET A CA 1
ATOM 2024 C C . MET A 1 268 ? -13.235 -9.263 24.802 1.00 95.38 268 MET A C 1
ATOM 2026 O O . MET A 1 268 ? -12.090 -9.175 25.232 1.00 95.38 268 MET A O 1
ATOM 2030 N N . GLN A 1 269 ? -14.300 -9.162 25.592 1.00 95.00 269 GLN A N 1
ATOM 2031 C CA . GLN A 1 269 ? -14.270 -9.197 27.054 1.00 95.00 269 GLN A CA 1
ATOM 2032 C C . GLN A 1 269 ? -15.047 -10.431 27.519 1.00 95.00 269 GLN A C 1
ATOM 2034 O O . GLN A 1 269 ? -16.276 -10.437 27.568 1.00 95.00 269 GLN A O 1
ATOM 2039 N N . GLY A 1 270 ? -14.339 -11.518 27.830 1.00 92.75 270 GLY A N 1
ATOM 2040 C CA . GLY A 1 270 ? -14.991 -12.808 28.055 1.00 92.75 270 GLY A CA 1
ATOM 2041 C C . GLY A 1 270 ? -15.757 -13.254 26.803 1.00 92.75 270 GLY A C 1
ATOM 2042 O O . GLY A 1 270 ? -15.150 -13.472 25.757 1.00 92.75 270 GLY A O 1
ATOM 2043 N N . ALA A 1 271 ? -17.083 -13.380 26.906 1.00 90.88 271 ALA A N 1
ATOM 2044 C CA . ALA A 1 271 ? -17.955 -13.719 25.776 1.00 90.88 271 ALA A CA 1
ATOM 2045 C C . ALA A 1 271 ? -18.479 -12.489 25.010 1.00 90.88 271 ALA A C 1
ATOM 2047 O O . ALA A 1 271 ? -19.018 -12.637 23.911 1.00 90.88 271 ALA A O 1
ATOM 2048 N N . ASP A 1 272 ? -18.334 -11.287 25.570 1.00 91.06 272 ASP A N 1
ATOM 2049 C CA . ASP A 1 272 ? -18.830 -10.063 24.955 1.00 91.06 272 ASP A CA 1
ATOM 2050 C C . ASP A 1 272 ? -17.866 -9.539 23.895 1.00 91.06 272 ASP A C 1
ATOM 2052 O O . ASP A 1 272 ? -16.670 -9.387 24.127 1.00 91.06 272 ASP A O 1
ATOM 2056 N N . LEU A 1 273 ? -18.407 -9.217 22.725 1.00 89.62 273 LEU A N 1
ATOM 2057 C CA . LEU A 1 273 ? -17.687 -8.530 21.661 1.00 89.62 273 LEU A CA 1
ATOM 2058 C C . LEU A 1 273 ? -17.755 -7.016 21.878 1.00 89.62 273 LEU A C 1
ATOM 2060 O O . LEU A 1 273 ? -18.850 -6.448 21.878 1.00 89.62 273 LEU A O 1
ATOM 2064 N N . LEU A 1 274 ? -16.596 -6.373 21.978 1.00 89.81 274 LEU A N 1
ATOM 2065 C CA . LEU A 1 274 ? -16.462 -4.931 22.190 1.00 89.81 274 LEU A CA 1
ATOM 2066 C C . LEU A 1 274 ? -16.198 -4.143 20.906 1.00 89.81 274 LEU A C 1
ATOM 2068 O O . LEU A 1 274 ? -16.676 -3.023 20.773 1.00 89.81 274 LEU A O 1
ATOM 2072 N N . ALA A 1 275 ? -15.432 -4.713 19.977 1.00 88.12 275 ALA A N 1
ATOM 2073 C CA . ALA A 1 275 ? -15.125 -4.099 18.690 1.00 88.12 275 ALA A CA 1
ATOM 2074 C C . ALA A 1 275 ? -14.728 -5.160 17.667 1.00 88.12 275 ALA A C 1
ATOM 2076 O O . ALA A 1 275 ? -14.290 -6.259 18.027 1.00 88.12 275 ALA A O 1
ATOM 2077 N N . ARG A 1 276 ? -14.835 -4.795 16.394 1.00 86.75 276 ARG A N 1
ATOM 2078 C CA . ARG A 1 276 ? -14.151 -5.467 15.294 1.00 86.75 276 ARG A CA 1
ATOM 2079 C C . ARG A 1 276 ? -13.250 -4.473 14.631 1.00 86.75 276 ARG A C 1
ATOM 2081 O O . ARG A 1 276 ? -13.630 -3.322 14.531 1.00 86.75 276 ARG A O 1
ATOM 2088 N N . GLU A 1 277 ? -12.103 -4.926 14.176 1.00 85.06 277 GLU A N 1
ATOM 2089 C CA . GLU A 1 277 ? -11.284 -4.127 13.294 1.00 85.06 277 GLU A CA 1
ATOM 2090 C C . GLU A 1 277 ? -10.889 -4.955 12.087 1.00 85.06 277 GLU A C 1
ATOM 2092 O O . GLU A 1 277 ? -10.420 -6.094 12.200 1.00 85.06 277 GLU A O 1
ATOM 2097 N N . ALA A 1 278 ? -11.154 -4.366 10.934 1.00 82.00 278 ALA A N 1
ATOM 2098 C CA . ALA A 1 278 ? -10.959 -4.969 9.638 1.00 82.00 278 ALA A CA 1
ATOM 2099 C C . ALA A 1 278 ? -9.674 -4.412 9.055 1.00 82.00 278 ALA A C 1
ATOM 2101 O O . ALA A 1 278 ? -9.447 -3.213 9.090 1.00 82.00 278 ALA A O 1
ATOM 2102 N N . VAL A 1 279 ? -8.835 -5.282 8.524 1.00 83.56 279 VAL A N 1
ATOM 2103 C CA . VAL A 1 279 ? -7.577 -4.920 7.881 1.00 83.56 279 VAL A CA 1
ATOM 2104 C C . VAL A 1 279 ? -7.485 -5.680 6.566 1.00 83.56 279 VAL A C 1
ATOM 2106 O O . VAL A 1 279 ? -8.165 -6.689 6.357 1.00 83.56 279 VAL A O 1
ATOM 2109 N N . MET A 1 280 ? -6.601 -5.240 5.683 1.00 83.38 280 MET A N 1
ATOM 2110 C CA . MET A 1 280 ? -6.229 -6.013 4.502 1.00 83.38 280 MET A CA 1
ATOM 2111 C C . MET A 1 280 ? -4.805 -6.538 4.684 1.00 83.38 280 MET A C 1
ATOM 2113 O O . MET A 1 280 ? -3.868 -5.761 4.864 1.00 83.38 280 MET A O 1
ATOM 2117 N N . VAL A 1 281 ? -4.622 -7.857 4.608 1.00 86.94 281 VAL A N 1
ATOM 2118 C CA . VAL A 1 281 ? -3.304 -8.495 4.511 1.00 86.94 281 VAL A CA 1
ATOM 2119 C C . VAL A 1 281 ? -2.815 -8.387 3.073 1.00 86.94 281 VAL A C 1
ATOM 2121 O O . VAL A 1 281 ? -3.051 -9.260 2.234 1.00 86.94 281 VAL A O 1
ATOM 2124 N N . ARG A 1 282 ? -2.121 -7.293 2.793 1.00 81.94 282 ARG A N 1
ATOM 2125 C CA . ARG A 1 282 ? -1.653 -6.918 1.470 1.00 81.94 282 ARG A CA 1
ATOM 2126 C C . ARG A 1 282 ? -0.346 -7.612 1.101 1.00 81.94 282 ARG A C 1
ATOM 2128 O O . ARG A 1 282 ? 0.588 -7.711 1.899 1.00 81.94 282 ARG A O 1
ATOM 2135 N N . ILE A 1 283 ? -0.280 -8.037 -0.159 1.00 85.19 283 ILE A N 1
ATOM 2136 C CA . ILE A 1 283 ? 0.937 -8.503 -0.822 1.00 85.19 283 ILE A CA 1
ATOM 2137 C C . ILE A 1 283 ? 0.983 -7.965 -2.251 1.00 85.19 283 ILE A C 1
ATOM 2139 O O . ILE A 1 283 ? -0.042 -7.882 -2.927 1.00 85.19 283 ILE A O 1
ATOM 2143 N N . ARG A 1 284 ? 2.183 -7.651 -2.732 1.00 88.19 284 ARG A N 1
ATOM 2144 C CA . ARG A 1 284 ? 2.442 -7.361 -4.143 1.00 88.19 284 ARG A CA 1
ATOM 2145 C C . ARG A 1 284 ? 2.635 -8.679 -4.880 1.00 88.19 284 ARG A C 1
ATOM 2147 O O . ARG A 1 284 ? 3.512 -9.456 -4.503 1.00 88.19 284 ARG A O 1
ATOM 2154 N N . LYS A 1 285 ? 1.805 -8.951 -5.888 1.00 90.00 285 LYS A N 1
ATOM 2155 C CA . LYS A 1 285 ? 1.840 -10.197 -6.674 1.00 90.00 285 LYS A CA 1
ATOM 2156 C C . LYS A 1 285 ? 2.608 -10.014 -7.980 1.00 90.00 285 LYS A C 1
ATOM 2158 O O . LYS A 1 285 ? 2.662 -8.907 -8.520 1.00 90.00 285 LYS A O 1
ATOM 2163 N N . ASN A 1 286 ? 3.154 -11.103 -8.513 1.00 93.25 286 ASN A N 1
ATOM 2164 C CA . ASN A 1 286 ? 3.687 -11.117 -9.871 1.00 93.25 286 ASN A CA 1
ATOM 2165 C C . ASN A 1 286 ? 2.567 -10.786 -10.877 1.00 93.25 286 ASN A C 1
ATOM 2167 O O . ASN A 1 286 ? 1.544 -11.464 -10.948 1.00 93.25 286 ASN A O 1
ATOM 2171 N N . ALA A 1 287 ? 2.772 -9.754 -11.689 1.00 95.31 287 ALA A N 1
ATOM 2172 C CA . ALA A 1 287 ? 1.820 -9.288 -12.691 1.00 95.31 287 ALA A CA 1
ATOM 2173 C C . ALA A 1 287 ? 1.427 -10.379 -13.692 1.00 95.31 287 ALA A C 1
ATOM 2175 O O . ALA A 1 287 ? 0.302 -10.402 -14.183 1.00 95.31 287 ALA A O 1
ATOM 2176 N N . ASN A 1 288 ? 2.342 -11.306 -13.988 1.00 94.88 288 ASN A N 1
ATOM 2177 C CA . ASN A 1 288 ? 2.093 -12.381 -14.941 1.00 94.88 288 ASN A CA 1
ATOM 2178 C C . ASN A 1 288 ? 1.165 -13.486 -14.391 1.00 94.88 288 ASN A C 1
ATOM 2180 O O . ASN A 1 288 ? 0.719 -14.335 -15.165 1.00 94.88 288 ASN A O 1
ATOM 2184 N N . THR A 1 289 ? 0.881 -13.486 -13.083 1.00 93.62 289 THR A N 1
ATOM 2185 C CA . THR A 1 289 ? 0.039 -14.484 -12.396 1.00 93.62 289 THR A CA 1
ATOM 2186 C C . THR A 1 289 ? -1.202 -13.881 -11.733 1.00 93.62 289 THR A C 1
ATOM 2188 O O . THR A 1 289 ? -1.936 -14.602 -11.056 1.00 93.62 289 THR A O 1
ATOM 2191 N N . LEU A 1 290 ? -1.470 -12.585 -11.941 1.00 93.06 290 LEU A N 1
ATOM 2192 C CA . LEU A 1 290 ? -2.696 -11.950 -11.461 1.00 93.06 290 LEU A CA 1
ATOM 2193 C C . LEU A 1 290 ? -3.937 -12.645 -12.021 1.00 93.06 290 LEU A C 1
ATOM 2195 O O . LEU A 1 290 ? -3.997 -13.008 -13.200 1.00 93.06 290 LEU A O 1
ATOM 2199 N N . SER A 1 291 ? -4.962 -12.757 -11.182 1.00 92.44 291 SER A N 1
ATOM 2200 C CA . SER A 1 291 ? -6.300 -13.100 -11.648 1.00 92.44 291 SER A CA 1
ATOM 2201 C C . SER A 1 291 ? -6.927 -11.939 -12.430 1.00 92.44 291 SER A C 1
ATOM 2203 O O . SER A 1 291 ? -6.534 -10.778 -12.289 1.00 92.44 291 SER A O 1
ATOM 2205 N N . THR A 1 292 ? -7.940 -12.241 -13.244 1.00 93.00 292 THR A N 1
ATOM 2206 C CA . THR A 1 292 ? -8.686 -11.228 -14.006 1.00 93.00 292 THR A CA 1
ATOM 2207 C C . THR A 1 292 ? -9.268 -10.115 -13.116 1.00 93.00 292 THR A C 1
ATOM 2209 O O . THR A 1 292 ? -9.025 -8.954 -13.439 1.00 93.00 292 THR A O 1
ATOM 2212 N N . PRO A 1 293 ? -9.933 -10.399 -11.972 1.00 89.62 293 PRO A N 1
ATOM 2213 C CA . PRO A 1 293 ? -10.449 -9.341 -11.098 1.00 89.62 293 PRO A CA 1
ATOM 2214 C C . PRO A 1 293 ? -9.361 -8.433 -10.509 1.00 89.62 293 PRO A C 1
ATOM 2216 O O . PRO A 1 293 ? -9.545 -7.222 -10.436 1.00 89.62 293 PRO A O 1
ATOM 2219 N N . GLU A 1 294 ? -8.209 -8.987 -10.120 1.00 90.81 294 GLU A N 1
ATOM 2220 C CA . GLU A 1 294 ? -7.096 -8.192 -9.580 1.00 90.81 294 GLU A CA 1
ATOM 2221 C C . GLU A 1 294 ? -6.505 -7.253 -10.631 1.00 90.81 294 GLU A C 1
ATOM 2223 O O . GLU A 1 294 ? -6.249 -6.082 -10.348 1.00 90.81 294 GLU A O 1
ATOM 2228 N N . ARG A 1 295 ? -6.324 -7.761 -11.857 1.00 94.69 295 ARG A N 1
ATOM 2229 C CA . ARG A 1 295 ? -5.881 -6.966 -13.004 1.00 94.69 295 ARG A CA 1
ATOM 2230 C C . ARG A 1 295 ? -6.855 -5.823 -13.286 1.00 94.69 295 ARG A C 1
ATOM 2232 O O . ARG A 1 295 ? -6.421 -4.685 -13.442 1.00 94.69 295 ARG A O 1
ATOM 2239 N N . ASP A 1 296 ? -8.147 -6.126 -13.364 1.00 92.88 296 ASP A N 1
ATOM 2240 C CA . ASP A 1 296 ? -9.164 -5.154 -13.767 1.00 92.88 296 ASP A CA 1
ATOM 2241 C C . ASP A 1 296 ? -9.318 -4.041 -12.723 1.00 92.88 296 ASP A C 1
ATOM 2243 O O . ASP A 1 296 ? -9.321 -2.867 -13.097 1.00 92.88 296 ASP A O 1
ATOM 2247 N N . ARG A 1 297 ? -9.320 -4.379 -11.421 1.00 89.06 297 ARG A N 1
ATOM 2248 C CA . ARG A 1 297 ? -9.292 -3.385 -10.330 1.00 89.06 297 ARG A CA 1
ATOM 2249 C C . ARG A 1 297 ? -8.071 -2.470 -10.412 1.00 89.06 297 ARG A C 1
ATOM 2251 O O . ARG A 1 297 ? -8.204 -1.254 -10.302 1.00 89.06 297 ARG A O 1
ATOM 2258 N N . TYR A 1 298 ? -6.885 -3.035 -10.657 1.00 93.38 298 TYR A N 1
ATOM 2259 C CA . TYR A 1 298 ? -5.664 -2.242 -10.814 1.00 93.38 298 TYR A CA 1
ATOM 2260 C C . TYR A 1 298 ? -5.749 -1.274 -12.004 1.00 93.38 298 TYR A C 1
ATOM 2262 O O . TYR A 1 298 ? -5.421 -0.096 -11.863 1.00 93.38 298 TYR A O 1
ATOM 2270 N N . LEU A 1 299 ? -6.181 -1.753 -13.176 1.00 94.75 299 LEU A N 1
ATOM 2271 C CA . LEU A 1 299 ? -6.283 -0.929 -14.385 1.00 94.75 299 LEU A CA 1
ATOM 2272 C C . LEU A 1 299 ? -7.306 0.198 -14.222 1.00 94.75 299 LEU A C 1
ATOM 2274 O O . LEU A 1 299 ? -7.056 1.322 -14.660 1.00 94.75 299 LEU A O 1
ATOM 2278 N N . GLU A 1 300 ? -8.429 -0.091 -13.568 1.00 90.50 300 GLU A N 1
ATOM 2279 C CA . GLU A 1 300 ? -9.468 0.891 -13.272 1.00 90.50 300 GLU A CA 1
ATOM 2280 C C . GLU A 1 300 ? -8.960 1.978 -12.319 1.00 90.50 300 GLU A C 1
ATOM 2282 O O . GLU A 1 300 ? -9.096 3.171 -12.615 1.00 90.50 300 GLU A O 1
ATOM 2287 N N . ALA A 1 301 ? -8.289 1.579 -11.232 1.00 86.81 301 ALA A N 1
ATOM 2288 C CA . ALA A 1 301 ? -7.683 2.513 -10.289 1.00 86.81 301 ALA A CA 1
ATOM 2289 C C . ALA A 1 301 ? -6.607 3.374 -10.958 1.00 86.81 301 ALA A C 1
ATOM 2291 O O . ALA A 1 301 ? -6.571 4.592 -10.774 1.00 86.81 301 ALA A O 1
ATOM 2292 N N . LEU A 1 302 ? -5.765 2.767 -11.800 1.00 90.56 302 LEU A N 1
ATOM 2293 C CA . LEU A 1 302 ? -4.737 3.474 -12.557 1.00 90.56 302 LEU A CA 1
ATOM 2294 C C . LEU A 1 302 ? -5.344 4.514 -13.511 1.00 90.56 302 LEU A C 1
ATOM 2296 O O . LEU A 1 302 ? -4.864 5.650 -13.576 1.00 90.56 302 LEU A O 1
ATOM 2300 N N . ARG A 1 303 ? -6.413 4.150 -14.232 1.00 88.75 303 ARG A N 1
ATOM 2301 C CA . ARG A 1 303 ? -7.153 5.081 -15.093 1.00 88.75 303 ARG A CA 1
ATOM 2302 C C . ARG A 1 303 ? -7.713 6.241 -14.275 1.00 88.75 303 ARG A C 1
ATOM 2304 O O . ARG A 1 303 ? -7.566 7.387 -14.690 1.00 88.75 303 ARG A O 1
ATOM 2311 N N . GLU A 1 304 ? -8.328 5.972 -13.124 1.00 81.31 304 GLU A N 1
ATOM 2312 C CA . GLU A 1 304 ? -8.926 7.008 -12.277 1.00 81.31 304 GLU A CA 1
ATOM 2313 C C . GLU A 1 304 ? -7.878 7.997 -11.740 1.00 81.31 304 GLU A C 1
ATOM 2315 O O . GLU A 1 304 ? -8.044 9.211 -11.887 1.00 81.31 304 GLU A O 1
ATOM 2320 N N . ILE A 1 305 ? -6.747 7.515 -11.208 1.00 79.38 305 ILE A N 1
ATOM 2321 C CA . ILE A 1 305 ? -5.690 8.408 -10.697 1.00 79.38 305 ILE A CA 1
ATOM 2322 C C . ILE A 1 305 ? -5.014 9.222 -11.806 1.00 79.38 305 ILE A C 1
ATOM 2324 O O . ILE A 1 305 ? -4.501 10.314 -11.547 1.00 79.38 305 ILE A O 1
ATOM 2328 N N . HIS A 1 306 ? -5.014 8.712 -13.039 1.00 82.50 306 HIS A N 1
ATOM 2329 C CA . HIS A 1 306 ? -4.470 9.410 -14.195 1.00 82.50 306 HIS A CA 1
ATOM 2330 C C . HIS A 1 306 ? -5.449 10.445 -14.760 1.00 82.50 306 HIS A C 1
ATOM 2332 O O . HIS A 1 306 ? -5.080 11.609 -14.896 1.00 82.50 306 HIS A O 1
ATOM 2338 N N . GLN A 1 307 ? -6.683 10.042 -15.065 1.00 74.88 307 GLN A N 1
ATOM 2339 C CA . GLN A 1 307 ? -7.644 10.855 -15.817 1.00 74.88 307 GLN A CA 1
ATOM 2340 C C . GLN A 1 307 ? -8.517 11.743 -14.927 1.00 74.88 307 GLN A C 1
ATOM 2342 O O . GLN A 1 307 ? -8.845 12.859 -15.322 1.00 74.88 307 GLN A O 1
ATOM 2347 N N . THR A 1 308 ? -8.895 11.269 -13.739 1.00 65.81 308 THR A N 1
ATOM 2348 C CA . THR A 1 308 ? -9.805 11.998 -12.841 1.00 65.81 308 THR A CA 1
ATOM 2349 C C . THR A 1 308 ? -9.032 12.925 -11.916 1.00 65.81 308 THR A C 1
ATOM 2351 O O . THR A 1 308 ? -9.409 14.079 -11.730 1.00 65.81 308 THR A O 1
ATOM 2354 N N . TYR A 1 309 ? -7.937 12.427 -11.337 1.00 62.59 309 TYR A N 1
ATOM 2355 C CA . TYR A 1 309 ? -7.227 13.139 -10.273 1.00 62.59 309 TYR A CA 1
ATOM 2356 C C . TYR A 1 309 ? -5.902 13.775 -10.705 1.00 62.59 309 TYR A C 1
ATOM 2358 O O . TYR A 1 309 ? -5.310 14.530 -9.937 1.00 62.59 309 TYR A O 1
ATOM 2366 N N . ASN A 1 310 ? -5.424 13.483 -11.920 1.00 70.31 310 ASN A N 1
ATOM 2367 C CA . ASN A 1 310 ? -4.152 13.972 -12.461 1.00 70.31 310 ASN A CA 1
ATOM 2368 C C . ASN A 1 310 ? -2.920 13.679 -11.566 1.00 70.31 310 ASN A C 1
ATOM 2370 O O . ASN A 1 310 ? -1.859 14.287 -11.726 1.00 70.31 310 ASN A O 1
ATOM 2374 N N . PHE A 1 311 ? -3.026 12.727 -10.629 1.00 71.38 311 PHE A N 1
ATOM 2375 C CA . PHE A 1 311 ? -1.939 12.364 -9.715 1.00 71.38 311 PHE A CA 1
ATOM 2376 C C . PHE A 1 311 ? -0.753 11.767 -10.465 1.00 71.38 311 PHE A C 1
ATOM 2378 O O . PHE A 1 311 ? 0.397 11.976 -10.081 1.00 71.38 311 PHE A O 1
ATOM 2385 N N . TYR A 1 312 ? -1.018 11.070 -11.570 1.00 74.81 312 TYR A N 1
ATOM 2386 C CA . TYR A 1 312 ? 0.017 10.465 -12.400 1.00 74.81 312 TYR A CA 1
ATOM 2387 C C . TYR A 1 312 ? 1.079 11.472 -12.874 1.00 74.81 312 TYR A C 1
ATOM 2389 O O . TYR A 1 312 ? 2.276 11.180 -12.868 1.00 74.81 312 TYR A O 1
ATOM 2397 N N . GLU A 1 313 ? 0.657 12.684 -13.245 1.00 76.88 313 GLU A N 1
ATOM 2398 C CA . GLU A 1 313 ? 1.564 13.753 -13.671 1.00 76.88 313 GLU A CA 1
ATOM 2399 C C . GLU A 1 313 ? 2.485 14.199 -12.525 1.00 76.88 313 GLU A C 1
ATOM 2401 O O . GLU A 1 313 ? 3.669 14.457 -12.753 1.00 76.88 313 GLU A O 1
ATOM 2406 N N . LEU A 1 314 ? 1.992 14.218 -11.279 1.00 76.19 314 LEU A N 1
ATOM 2407 C CA . LEU A 1 314 ? 2.816 14.521 -10.104 1.00 76.19 314 LEU A CA 1
ATOM 2408 C C . LEU A 1 314 ? 3.894 13.455 -9.886 1.00 76.19 314 LEU A C 1
ATOM 2410 O O . LEU A 1 314 ? 5.059 13.807 -9.692 1.00 76.19 314 LEU A O 1
ATOM 2414 N N . PHE A 1 315 ? 3.550 12.167 -9.983 1.00 80.31 315 PHE A N 1
ATOM 2415 C CA . PHE A 1 315 ? 4.519 11.069 -9.861 1.00 80.31 315 PHE A CA 1
ATOM 2416 C C . PHE A 1 315 ? 5.586 11.124 -10.956 1.00 80.31 315 PHE A C 1
ATOM 2418 O O . PHE A 1 315 ? 6.778 11.080 -10.646 1.00 80.31 315 PHE A O 1
ATOM 2425 N N . LYS A 1 316 ? 5.190 11.338 -12.217 1.00 80.12 316 LYS A N 1
ATOM 2426 C CA . LYS A 1 316 ? 6.136 11.561 -13.322 1.00 80.12 316 LYS A CA 1
ATOM 2427 C C . LYS A 1 316 ? 7.094 12.717 -13.009 1.00 80.12 316 LYS A C 1
ATOM 2429 O O . LYS A 1 316 ? 8.314 12.551 -13.055 1.00 80.12 316 LYS A O 1
ATOM 2434 N N . ASN A 1 317 ? 6.548 13.874 -12.637 1.00 77.00 317 ASN A N 1
ATOM 2435 C CA . ASN A 1 317 ? 7.332 15.080 -12.367 1.00 77.00 317 ASN A CA 1
ATOM 2436 C C . ASN A 1 317 ? 8.238 14.939 -11.135 1.00 77.00 317 ASN A C 1
ATOM 2438 O O . ASN A 1 317 ? 9.260 15.620 -11.054 1.00 77.00 317 ASN A O 1
ATOM 2442 N N . SER A 1 318 ? 7.892 14.052 -10.202 1.00 78.81 318 SER A N 1
ATOM 2443 C CA . SER A 1 318 ? 8.706 13.732 -9.021 1.00 78.81 318 SER A CA 1
ATOM 2444 C C . SER A 1 318 ? 9.972 12.956 -9.370 1.00 78.81 318 SER A C 1
ATOM 2446 O O . SER A 1 318 ? 10.949 13.042 -8.646 1.00 78.81 318 SER A O 1
ATOM 2448 N N . HIS A 1 319 ? 9.983 12.216 -10.476 1.00 85.62 319 HIS A N 1
ATOM 2449 C CA . HIS A 1 319 ? 11.154 11.456 -10.913 1.00 85.62 319 HIS A CA 1
ATOM 2450 C C . HIS A 1 319 ? 12.063 12.268 -11.855 1.00 85.62 319 HIS A C 1
ATOM 2452 O O . HIS A 1 319 ? 13.286 12.133 -11.832 1.00 85.62 319 HIS A O 1
ATOM 2458 N N . SER A 1 320 ? 11.478 13.138 -12.690 1.00 67.94 320 SER A N 1
ATOM 2459 C CA . SER A 1 320 ? 12.196 13.860 -13.754 1.00 67.94 320 SER A CA 1
ATOM 2460 C C . SER A 1 320 ? 12.461 15.347 -13.485 1.00 67.94 320 SER A C 1
ATOM 2462 O O . SER A 1 320 ? 13.381 15.899 -14.084 1.00 67.94 320 SER A O 1
ATOM 2464 N N . GLY A 1 321 ? 11.676 15.982 -12.603 1.00 58.62 321 GLY A N 1
ATOM 2465 C CA . GLY A 1 321 ? 11.682 17.416 -12.291 1.00 58.62 321 GLY A CA 1
ATOM 2466 C C . GLY A 1 321 ? 11.280 18.326 -13.466 1.00 58.62 321 GLY A C 1
ATOM 2467 O O . GLY A 1 321 ? 12.074 18.563 -14.359 1.00 58.62 321 GLY A O 1
ATOM 2468 N N . ASN A 1 322 ? 10.078 18.913 -13.395 1.00 51.78 322 ASN A N 1
ATOM 2469 C CA . ASN A 1 322 ? 9.416 19.782 -14.395 1.00 51.78 322 ASN A CA 1
ATOM 2470 C C . ASN A 1 322 ? 9.302 19.209 -15.834 1.00 51.78 322 ASN A C 1
ATOM 2472 O O . ASN A 1 322 ? 10.098 18.406 -16.304 1.00 51.78 322 ASN A O 1
ATOM 2476 N N . ALA A 1 323 ? 8.276 19.644 -16.564 1.00 47.44 323 ALA A N 1
ATOM 2477 C CA . ALA A 1 323 ? 7.910 19.147 -17.890 1.00 47.44 323 ALA A CA 1
ATOM 2478 C C . ALA A 1 323 ? 8.856 19.589 -19.031 1.00 47.44 323 ALA A C 1
ATOM 2480 O O . ALA A 1 323 ? 8.689 19.132 -20.160 1.00 47.44 323 ALA A O 1
ATOM 2481 N N . SER A 1 324 ? 9.828 20.476 -18.772 1.00 45.28 324 SER A N 1
ATOM 2482 C CA . SER A 1 324 ? 10.597 21.191 -19.806 1.00 45.28 324 SER A CA 1
ATOM 2483 C C . SER A 1 324 ? 12.092 20.845 -19.919 1.00 45.28 324 SER A C 1
ATOM 2485 O O . SER A 1 324 ? 12.781 21.466 -20.727 1.00 45.28 324 SER A O 1
ATOM 2487 N N . GLY A 1 325 ? 12.623 19.858 -19.187 1.00 51.09 325 GLY A N 1
ATOM 2488 C CA . GLY A 1 325 ? 14.015 19.424 -19.379 1.00 51.09 325 GLY A CA 1
ATOM 2489 C C . GLY A 1 325 ? 14.589 18.572 -18.250 1.00 51.09 325 GLY A C 1
ATOM 2490 O O . GLY A 1 325 ? 13.945 18.364 -17.229 1.00 51.09 325 GLY A O 1
ATOM 2491 N N . PHE A 1 326 ? 15.817 18.076 -18.442 1.00 55.59 326 PHE A N 1
ATOM 2492 C CA . PHE A 1 326 ? 16.540 17.278 -17.448 1.00 55.59 326 PHE A CA 1
ATOM 2493 C C . PHE A 1 326 ? 16.791 18.090 -16.174 1.00 55.59 326 PHE A C 1
ATOM 2495 O O . PHE A 1 326 ? 17.726 18.893 -16.110 1.00 55.59 326 PHE A O 1
ATOM 2502 N N . ASN A 1 327 ? 15.991 17.859 -15.131 1.00 67.25 327 ASN A N 1
ATOM 2503 C CA . ASN A 1 327 ? 16.341 18.322 -13.801 1.00 67.25 327 ASN A CA 1
ATOM 2504 C C . ASN A 1 327 ? 17.328 17.330 -13.190 1.00 67.25 327 ASN A C 1
ATOM 2506 O O . ASN A 1 327 ? 16.951 16.376 -12.505 1.00 67.25 327 ASN A O 1
ATOM 2510 N N . VAL A 1 328 ? 18.609 17.596 -13.449 1.00 69.25 328 VAL A N 1
ATOM 2511 C CA . VAL A 1 328 ? 19.737 16.859 -12.875 1.00 69.25 328 VAL A CA 1
ATOM 2512 C C . VAL A 1 328 ? 19.502 16.641 -11.381 1.00 69.25 328 VAL A C 1
ATOM 2514 O O . VAL A 1 328 ? 19.635 15.525 -10.909 1.00 69.25 328 VAL A O 1
ATOM 2517 N N . ILE A 1 329 ? 19.067 17.664 -10.643 1.00 72.50 329 ILE A N 1
ATOM 2518 C CA . ILE A 1 329 ? 18.927 17.603 -9.187 1.00 72.50 329 ILE A CA 1
ATOM 2519 C C . ILE A 1 329 ? 17.879 16.575 -8.759 1.00 72.50 329 ILE A C 1
ATOM 2521 O O . ILE A 1 329 ? 18.160 15.794 -7.859 1.00 72.50 329 ILE A O 1
ATOM 2525 N N . ALA A 1 330 ? 16.709 16.528 -9.405 1.00 76.56 330 ALA A N 1
ATOM 2526 C CA . ALA A 1 330 ? 15.685 15.521 -9.101 1.00 76.56 330 ALA A CA 1
ATOM 2527 C C . ALA A 1 330 ? 16.197 14.104 -9.397 1.00 76.56 330 ALA A C 1
ATOM 2529 O O . ALA A 1 330 ? 16.071 13.211 -8.563 1.00 76.56 330 ALA A O 1
ATOM 2530 N N . HIS A 1 331 ? 16.883 13.927 -10.528 1.00 78.69 331 HIS A N 1
ATOM 2531 C CA . HIS A 1 331 ? 17.506 12.652 -10.876 1.00 78.69 331 HIS A CA 1
ATOM 2532 C C . HIS A 1 331 ? 18.535 12.205 -9.823 1.00 78.69 331 HIS A C 1
ATOM 2534 O O . HIS A 1 331 ? 18.543 11.042 -9.445 1.00 78.69 331 HIS A O 1
ATOM 2540 N N . ARG A 1 332 ? 19.334 13.124 -9.262 1.00 77.31 332 ARG A N 1
ATOM 2541 C CA . ARG A 1 332 ? 20.298 12.834 -8.178 1.00 77.31 332 ARG A CA 1
ATOM 2542 C C . ARG A 1 332 ? 19.663 12.390 -6.865 1.00 77.31 332 ARG A C 1
ATOM 2544 O O . ARG A 1 332 ? 20.345 11.790 -6.041 1.00 77.31 332 ARG A O 1
ATOM 2551 N N . GLN A 1 333 ? 18.394 12.723 -6.640 1.00 82.31 333 GLN A N 1
ATOM 2552 C CA . GLN A 1 333 ? 17.662 12.266 -5.459 1.00 82.31 333 GLN A CA 1
ATOM 2553 C C . GLN A 1 333 ? 17.270 10.789 -5.589 1.00 82.31 333 GLN A C 1
ATOM 2555 O O . GLN A 1 333 ? 17.279 10.071 -4.595 1.00 82.31 333 GLN A O 1
ATOM 2560 N N . ALA A 1 334 ? 16.970 10.344 -6.812 1.00 84.81 334 ALA A N 1
ATOM 2561 C CA . ALA A 1 334 ? 16.456 9.009 -7.097 1.00 84.81 334 ALA A CA 1
ATOM 2562 C C . ALA A 1 334 ? 17.504 8.033 -7.664 1.00 84.81 334 ALA A C 1
ATOM 2564 O O . ALA A 1 334 ? 17.292 6.830 -7.585 1.00 84.81 334 ALA A O 1
ATOM 2565 N N . HIS A 1 335 ? 18.616 8.515 -8.229 1.00 85.56 335 HIS A N 1
ATOM 2566 C CA . HIS A 1 335 ? 19.560 7.715 -9.019 1.00 85.56 335 HIS A CA 1
ATOM 2567 C C . HIS A 1 335 ? 21.031 8.035 -8.744 1.00 85.56 335 HIS A C 1
ATOM 2569 O O . HIS A 1 335 ? 21.372 9.087 -8.197 1.00 85.56 335 HIS A O 1
ATOM 2575 N N . VAL A 1 336 ? 21.914 7.143 -9.214 1.00 75.25 336 VAL A N 1
ATOM 2576 C CA . VAL A 1 336 ? 23.382 7.323 -9.259 1.00 75.25 336 VAL A CA 1
ATOM 2577 C C . VAL A 1 336 ? 24.005 7.514 -7.861 1.00 75.25 336 VAL A C 1
ATOM 2579 O O . VAL A 1 336 ? 25.105 8.046 -7.703 1.00 75.25 336 VAL A O 1
ATOM 2582 N N . GLY A 1 337 ? 23.299 7.074 -6.819 1.00 79.38 337 GLY A N 1
ATOM 2583 C CA . GLY A 1 337 ? 23.647 7.288 -5.420 1.00 79.38 337 GLY A CA 1
ATOM 2584 C C . GLY A 1 337 ? 23.106 6.187 -4.514 1.00 79.38 337 GLY A C 1
ATOM 2585 O O . GLY A 1 337 ? 22.385 5.288 -4.947 1.00 79.38 337 GLY A O 1
ATOM 2586 N N . SER A 1 338 ? 23.459 6.246 -3.231 1.00 87.31 338 SER A N 1
ATOM 2587 C CA . SER A 1 338 ? 22.985 5.263 -2.253 1.00 87.31 338 SER A CA 1
ATOM 2588 C C . SER A 1 338 ? 21.479 5.350 -2.010 1.00 87.31 338 SER A C 1
ATOM 2590 O O . SER A 1 338 ? 20.882 4.344 -1.641 1.00 87.31 338 SER A O 1
ATOM 2592 N N . ALA A 1 339 ? 20.844 6.487 -2.306 1.00 88.56 339 ALA A N 1
ATOM 2593 C CA . ALA A 1 339 ? 19.405 6.673 -2.158 1.00 88.56 339 ALA A CA 1
ATOM 2594 C C . ALA A 1 339 ? 18.545 5.911 -3.179 1.00 88.56 339 ALA A C 1
ATOM 2596 O O . ALA A 1 339 ? 17.332 5.871 -2.994 1.00 88.56 339 ALA A O 1
ATOM 2597 N N . PHE A 1 340 ? 19.126 5.293 -4.220 1.00 91.75 340 PHE A N 1
ATOM 2598 C CA . PHE A 1 340 ? 18.363 4.660 -5.304 1.00 91.75 340 PHE A CA 1
ATOM 2599 C C . PHE A 1 340 ? 17.267 3.706 -4.803 1.00 91.75 340 PHE A C 1
ATOM 2601 O O . PHE A 1 340 ? 16.097 3.882 -5.143 1.00 91.75 340 PHE A O 1
ATOM 2608 N N . LEU A 1 341 ? 17.609 2.733 -3.952 1.00 93.81 341 LEU A N 1
ATOM 2609 C CA . LEU A 1 341 ? 16.638 1.757 -3.440 1.00 93.81 341 LEU A CA 1
ATOM 2610 C C . LEU A 1 341 ? 15.649 2.379 -2.424 1.00 93.81 341 LEU A C 1
ATOM 2612 O O . LEU A 1 341 ? 14.439 2.240 -2.626 1.00 93.81 341 LEU A O 1
ATOM 2616 N N . PRO A 1 342 ? 16.105 3.123 -1.392 1.00 92.12 342 PRO A N 1
ATOM 2617 C CA . PRO A 1 342 ? 15.243 3.881 -0.480 1.00 92.12 342 PRO A CA 1
ATOM 2618 C C . PRO A 1 342 ? 14.217 4.801 -1.150 1.00 92.12 342 PRO A C 1
ATOM 2620 O O . PRO A 1 342 ? 13.032 4.777 -0.808 1.00 92.12 342 PRO A O 1
ATOM 2623 N N . TRP A 1 343 ? 14.662 5.615 -2.110 1.00 92.81 343 TRP A N 1
ATOM 2624 C CA . TRP A 1 343 ? 13.831 6.616 -2.769 1.00 92.81 343 TRP A CA 1
ATOM 2625 C C . TRP A 1 343 ? 12.723 5.946 -3.578 1.00 92.81 343 TRP A C 1
ATOM 2627 O O . TRP A 1 343 ? 11.551 6.289 -3.423 1.00 92.81 343 TRP A O 1
ATOM 2637 N N . HIS A 1 344 ? 13.073 4.929 -4.374 1.00 93.50 344 HIS A N 1
ATOM 2638 C CA . HIS A 1 344 ? 12.090 4.193 -5.165 1.00 93.50 344 HIS A CA 1
ATOM 2639 C C . HIS A 1 344 ? 11.115 3.405 -4.285 1.00 93.50 344 HIS A C 1
ATOM 2641 O O . HIS A 1 344 ? 9.936 3.335 -4.617 1.00 93.50 344 HIS A O 1
ATOM 2647 N N . ARG A 1 345 ? 11.535 2.881 -3.125 1.00 91.38 345 ARG A N 1
ATOM 2648 C CA . ARG A 1 345 ? 10.609 2.256 -2.165 1.00 91.38 345 ARG A CA 1
ATOM 2649 C C . ARG A 1 345 ? 9.557 3.243 -1.651 1.00 91.38 345 ARG A C 1
ATOM 2651 O O . ARG A 1 345 ? 8.369 2.920 -1.661 1.00 91.38 345 ARG A O 1
ATOM 2658 N N . ALA A 1 346 ? 9.973 4.445 -1.247 1.00 87.62 346 ALA A N 1
ATOM 2659 C CA . ALA A 1 346 ? 9.040 5.498 -0.842 1.00 87.62 346 ALA A CA 1
ATOM 2660 C C . ALA A 1 346 ? 8.125 5.916 -2.009 1.00 87.62 346 ALA A C 1
ATOM 2662 O O . ALA A 1 346 ? 6.915 6.058 -1.837 1.00 87.62 346 ALA A O 1
ATOM 2663 N N . PHE A 1 347 ? 8.678 6.032 -3.217 1.00 89.75 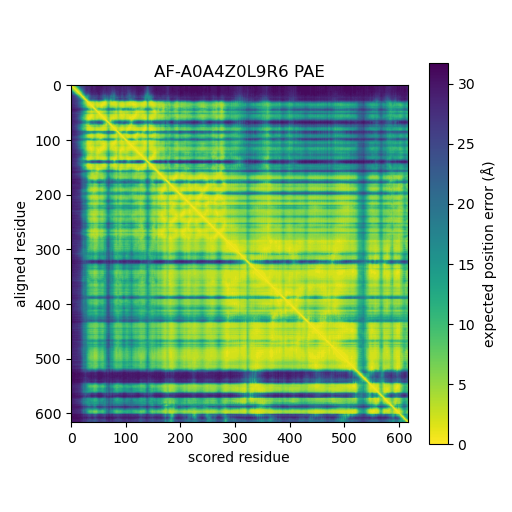347 PHE A N 1
ATOM 2664 C CA . PHE A 1 347 ? 7.919 6.332 -4.431 1.00 89.75 347 PHE A CA 1
ATOM 2665 C C . PHE A 1 347 ? 6.808 5.313 -4.698 1.00 89.75 347 PHE A C 1
ATOM 2667 O O . PHE A 1 347 ? 5.647 5.689 -4.873 1.00 89.75 347 PHE A O 1
ATOM 2674 N N . MET A 1 348 ? 7.149 4.026 -4.635 1.00 89.56 348 MET A N 1
ATOM 2675 C CA . MET A 1 348 ? 6.213 2.920 -4.820 1.00 89.56 348 MET A CA 1
ATOM 2676 C C . MET A 1 348 ? 5.130 2.887 -3.737 1.00 89.56 348 MET A C 1
ATOM 2678 O O . MET A 1 348 ? 3.960 2.693 -4.049 1.00 89.56 348 MET A O 1
ATOM 2682 N N . LEU A 1 349 ? 5.479 3.132 -2.471 1.00 83.50 349 LEU A N 1
ATOM 2683 C CA . LEU A 1 349 ? 4.484 3.199 -1.396 1.00 83.50 349 LEU A CA 1
ATOM 2684 C C . LEU A 1 349 ? 3.480 4.335 -1.600 1.00 83.50 349 LEU A C 1
ATOM 2686 O O . LEU A 1 349 ? 2.292 4.161 -1.342 1.00 83.50 349 LEU A O 1
ATOM 2690 N N . HIS A 1 350 ? 3.945 5.504 -2.046 1.00 83.00 350 HIS A N 1
ATOM 2691 C CA . HIS A 1 350 ? 3.054 6.643 -2.225 1.00 83.00 350 HIS A CA 1
ATOM 2692 C C . HIS A 1 350 ? 2.070 6.398 -3.375 1.00 83.00 350 HIS A C 1
ATOM 2694 O O . HIS A 1 350 ? 0.873 6.610 -3.189 1.00 83.00 350 HIS A O 1
ATOM 2700 N N . ILE A 1 351 ? 2.517 5.894 -4.532 1.00 84.06 351 ILE A N 1
ATOM 2701 C CA . ILE A 1 351 ? 1.565 5.618 -5.619 1.00 84.06 351 ILE A CA 1
ATOM 2702 C C . ILE A 1 351 ? 0.580 4.502 -5.260 1.00 84.06 351 ILE A C 1
ATOM 2704 O O . ILE A 1 351 ? -0.592 4.606 -5.609 1.00 84.06 351 ILE A O 1
ATOM 2708 N N . GLU A 1 352 ? 1.002 3.487 -4.504 1.00 85.00 352 GLU A N 1
ATOM 2709 C CA . GLU A 1 352 ? 0.089 2.447 -4.021 1.00 85.00 352 GLU A CA 1
ATOM 2710 C C . GLU A 1 352 ? -1.043 3.020 -3.167 1.00 85.00 352 GLU A C 1
ATOM 2712 O O . GLU A 1 352 ? -2.207 2.728 -3.420 1.00 85.00 352 GLU A O 1
ATOM 2717 N N . ARG A 1 353 ? -0.720 3.915 -2.226 1.00 77.00 353 ARG A N 1
ATOM 2718 C CA . ARG A 1 353 ? -1.727 4.596 -1.395 1.00 77.00 353 ARG A CA 1
ATOM 2719 C C . ARG A 1 353 ? -2.685 5.453 -2.221 1.00 77.00 353 ARG A C 1
ATOM 2721 O O . ARG A 1 353 ? -3.871 5.531 -1.916 1.00 77.00 353 ARG A O 1
ATOM 2728 N N . ILE A 1 354 ? -2.191 6.084 -3.286 1.00 76.31 354 ILE A N 1
ATOM 2729 C CA . ILE A 1 354 ? -3.035 6.867 -4.197 1.00 76.31 354 ILE A CA 1
ATOM 2730 C C . ILE A 1 354 ? -3.955 5.964 -5.030 1.00 76.31 354 ILE A C 1
ATOM 2732 O O . ILE A 1 354 ? -5.121 6.304 -5.213 1.00 76.31 354 ILE A O 1
ATOM 2736 N N . LEU A 1 355 ? -3.486 4.796 -5.480 1.00 79.56 355 LEU A N 1
ATOM 2737 C CA . LEU A 1 355 ? -4.347 3.793 -6.122 1.00 79.56 355 LEU A CA 1
ATOM 2738 C C . LEU A 1 355 ? -5.426 3.287 -5.156 1.00 79.56 355 LEU A C 1
ATOM 2740 O O . LEU A 1 355 ? -6.585 3.164 -5.540 1.00 79.56 355 LEU A O 1
ATOM 2744 N N . GLN A 1 356 ? -5.069 3.086 -3.890 1.00 76.38 356 GLN A N 1
ATOM 2745 C CA . GLN A 1 356 ? -5.992 2.655 -2.839 1.00 76.38 356 GLN A CA 1
ATOM 2746 C C . GLN A 1 356 ? -7.049 3.705 -2.485 1.00 76.38 356 GLN A C 1
ATOM 2748 O O . GLN A 1 356 ? -8.151 3.368 -2.051 1.00 76.38 356 GLN A O 1
ATOM 2753 N N . ALA A 1 357 ? -6.763 4.986 -2.729 1.00 70.25 357 ALA A N 1
ATOM 2754 C CA . ALA A 1 357 ? -7.776 6.031 -2.639 1.00 70.25 357 ALA A CA 1
ATOM 2755 C C . ALA A 1 357 ? -8.881 5.868 -3.704 1.00 70.25 357 ALA A C 1
ATOM 2757 O O . ALA A 1 357 ? -10.007 6.318 -3.475 1.00 70.25 357 ALA A O 1
ATOM 2758 N N . SER A 1 358 ? -8.591 5.217 -4.836 1.00 72.81 358 SER A N 1
ATOM 2759 C CA . SER A 1 358 ? -9.588 4.812 -5.834 1.00 72.81 358 SER A CA 1
ATOM 2760 C C . SER A 1 358 ? -10.239 3.479 -5.442 1.00 72.81 358 SER A C 1
ATOM 2762 O O . SER A 1 358 ? -11.448 3.438 -5.182 1.00 72.81 358 SER A O 1
ATOM 2764 N N . ASP A 1 359 ? -9.446 2.417 -5.287 1.00 76.81 359 ASP A N 1
ATOM 2765 C CA . ASP A 1 359 ? -9.907 1.085 -4.883 1.00 76.81 359 ASP A CA 1
ATOM 2766 C C . ASP A 1 359 ? -9.009 0.511 -3.769 1.00 76.81 359 ASP A C 1
ATOM 2768 O O . ASP A 1 359 ? -7.873 0.112 -4.040 1.00 76.81 359 ASP A O 1
ATOM 2772 N N . PRO A 1 360 ? -9.514 0.431 -2.524 1.00 74.88 360 PRO A N 1
ATOM 2773 C CA . PRO A 1 360 ? -8.781 -0.109 -1.380 1.00 74.88 360 PRO A CA 1
ATOM 2774 C C . PRO A 1 360 ? -8.222 -1.527 -1.568 1.00 74.88 360 PRO A C 1
ATOM 2776 O O . PRO A 1 360 ? -7.197 -1.862 -0.986 1.00 74.88 360 PRO A O 1
ATOM 2779 N N . SER A 1 361 ? -8.834 -2.362 -2.415 1.00 78.06 361 SER A N 1
ATOM 2780 C CA . SER A 1 361 ? -8.369 -3.741 -2.645 1.00 78.06 361 SER A CA 1
ATOM 2781 C C . SER A 1 361 ? -7.116 -3.809 -3.523 1.00 78.06 361 SER A C 1
ATOM 2783 O O . SER A 1 361 ? -6.573 -4.894 -3.748 1.00 78.06 361 SER A O 1
ATOM 2785 N N . VAL A 1 362 ? -6.670 -2.680 -4.081 1.00 83.44 362 VAL A N 1
ATOM 2786 C CA . VAL A 1 362 ? -5.530 -2.643 -4.995 1.00 83.44 362 VAL A CA 1
ATOM 2787 C C . VAL A 1 362 ? -4.217 -2.732 -4.221 1.00 83.44 362 VAL A C 1
ATOM 2789 O O . VAL A 1 362 ? -3.927 -1.961 -3.307 1.00 83.44 362 VAL A O 1
ATOM 2792 N N . ALA A 1 363 ? -3.381 -3.669 -4.660 1.00 84.56 363 ALA A N 1
ATOM 2793 C CA . ALA A 1 363 ? -1.963 -3.722 -4.348 1.00 84.56 363 ALA A CA 1
ATOM 2794 C C . ALA A 1 363 ? -1.171 -3.537 -5.644 1.00 84.56 363 ALA A C 1
ATOM 2796 O O . ALA A 1 363 ? -1.586 -4.018 -6.701 1.00 84.56 363 ALA A O 1
ATOM 2797 N N . LEU A 1 364 ? -0.023 -2.867 -5.572 1.00 89.94 364 LEU A N 1
ATOM 2798 C CA . LEU A 1 364 ? 0.885 -2.742 -6.703 1.00 89.94 364 LEU A CA 1
ATOM 2799 C C . LEU A 1 364 ? 1.438 -4.121 -7.070 1.00 89.94 364 LEU A C 1
ATOM 2801 O O . LEU A 1 364 ? 2.116 -4.745 -6.255 1.00 89.94 364 LEU A O 1
ATOM 2805 N N . PRO A 1 365 ? 1.209 -4.614 -8.290 1.00 93.75 365 PRO A N 1
ATOM 2806 C CA . PRO A 1 365 ? 1.914 -5.788 -8.774 1.00 93.75 365 PRO A CA 1
ATOM 2807 C C . PRO A 1 365 ? 3.373 -5.454 -9.109 1.00 93.75 365 PRO A C 1
ATOM 2809 O O . PRO A 1 365 ? 3.730 -4.303 -9.370 1.0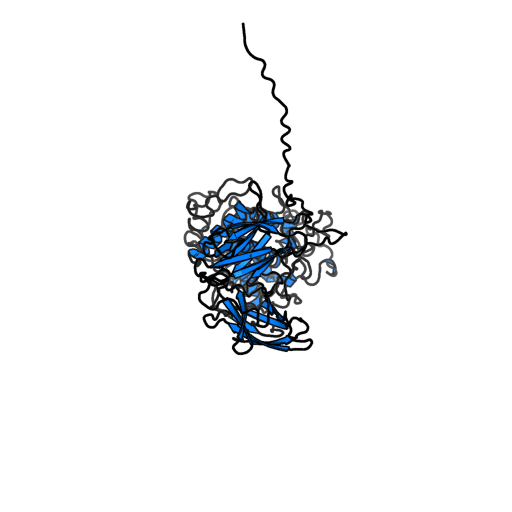0 93.75 365 PRO A O 1
ATOM 2812 N N . TYR A 1 366 ? 4.216 -6.479 -9.164 1.00 94.56 366 TYR A N 1
ATOM 2813 C CA . TYR A 1 366 ? 5.571 -6.363 -9.702 1.00 94.56 366 TYR A CA 1
ATOM 2814 C C . TYR A 1 366 ? 5.740 -7.207 -10.958 1.00 94.56 366 TYR A C 1
ATOM 2816 O O . TYR A 1 366 ? 4.996 -8.154 -11.200 1.00 94.56 366 TYR A O 1
ATOM 2824 N N . TRP A 1 367 ? 6.759 -6.893 -11.746 1.00 95.12 367 TRP A N 1
ATOM 2825 C CA . TRP A 1 367 ? 7.091 -7.637 -12.951 1.00 95.12 367 TRP A CA 1
ATOM 2826 C C . TRP A 1 367 ? 8.447 -8.336 -12.827 1.00 95.12 367 TRP A C 1
ATOM 2828 O O . TRP A 1 367 ? 9.489 -7.687 -12.741 1.00 95.12 367 TRP A O 1
ATOM 2838 N N . HIS A 1 368 ? 8.427 -9.672 -12.835 1.00 93.44 368 HIS A N 1
ATOM 2839 C CA . HIS A 1 368 ? 9.626 -10.511 -12.779 1.00 93.44 368 HIS A CA 1
ATOM 2840 C C . HIS A 1 368 ? 10.366 -10.493 -14.135 1.00 93.44 368 HIS A C 1
ATOM 2842 O O . HIS A 1 368 ? 10.220 -11.379 -14.975 1.00 93.44 368 HIS A O 1
ATOM 2848 N N . PHE A 1 369 ? 11.101 -9.406 -14.372 1.00 93.25 369 PHE A N 1
ATOM 2849 C CA . PHE A 1 369 ? 11.632 -9.010 -15.680 1.00 93.25 369 PHE A CA 1
ATOM 2850 C C . PHE A 1 369 ? 12.856 -9.793 -16.177 1.00 93.25 369 PHE A C 1
ATOM 2852 O O . PHE A 1 369 ? 13.375 -9.464 -17.242 1.00 93.25 369 PHE A O 1
ATOM 2859 N N . ASP A 1 370 ? 13.364 -10.778 -15.434 1.00 91.31 370 ASP A N 1
ATOM 2860 C CA . ASP A 1 370 ? 14.391 -11.723 -15.898 1.00 91.31 370 ASP A CA 1
ATOM 2861 C C . ASP A 1 370 ? 13.776 -13.004 -16.503 1.00 91.31 370 ASP A C 1
ATOM 2863 O O . ASP A 1 370 ? 14.496 -13.888 -16.966 1.00 91.31 370 ASP A O 1
ATOM 2867 N N . MET A 1 371 ? 12.441 -13.070 -16.586 1.00 90.81 371 MET A N 1
ATOM 2868 C CA . MET A 1 371 ? 11.669 -14.134 -17.229 1.00 90.81 371 MET A CA 1
ATOM 2869 C C . MET A 1 371 ? 10.677 -13.569 -18.259 1.00 90.81 371 MET A C 1
ATOM 2871 O O . MET A 1 371 ? 10.410 -12.369 -18.317 1.00 90.81 371 MET A O 1
ATOM 2875 N N . SER A 1 372 ? 10.088 -14.444 -19.079 1.00 91.44 372 SER A N 1
ATOM 2876 C CA . SER A 1 372 ? 8.996 -14.074 -19.990 1.00 91.44 372 SER A CA 1
ATOM 2877 C C . SER A 1 372 ? 7.731 -13.654 -19.231 1.00 91.44 372 SER A C 1
ATOM 2879 O O . SER A 1 372 ? 7.462 -14.167 -18.145 1.00 91.44 372 SER A O 1
ATOM 2881 N N . SER A 1 373 ? 6.902 -12.778 -19.806 1.00 94.06 373 SER A N 1
ATOM 2882 C CA . SER A 1 373 ? 5.658 -12.317 -19.159 1.00 94.06 373 SER A CA 1
ATOM 2883 C C . SER A 1 373 ? 4.497 -12.136 -20.154 1.00 94.06 373 SER A C 1
ATOM 2885 O O . SER A 1 373 ? 3.978 -11.028 -20.314 1.00 94.06 373 SER A O 1
ATOM 2887 N N . PRO A 1 374 ? 4.072 -13.206 -20.855 1.00 93.12 374 PRO A N 1
ATOM 2888 C CA . PRO A 1 374 ? 3.057 -13.119 -21.909 1.00 93.12 374 PRO A CA 1
ATOM 2889 C C . PRO A 1 374 ? 1.679 -12.657 -21.408 1.00 93.12 374 PRO A C 1
ATOM 2891 O O . PRO A 1 374 ? 0.969 -11.970 -22.139 1.00 93.12 374 PRO A O 1
ATOM 2894 N N . ASN A 1 375 ? 1.303 -12.969 -20.161 1.00 94.94 375 ASN A N 1
ATOM 2895 C CA . ASN A 1 375 ? 0.020 -12.534 -19.596 1.00 94.94 375 ASN A CA 1
ATOM 2896 C C . ASN A 1 375 ? 0.032 -11.045 -19.241 1.00 94.94 375 ASN A C 1
ATOM 2898 O O . ASN A 1 375 ? -1.007 -10.395 -19.256 1.00 94.94 375 ASN A O 1
ATOM 2902 N N . MET A 1 376 ? 1.205 -10.497 -18.924 1.00 94.56 376 MET A N 1
ATOM 2903 C CA . MET A 1 376 ? 1.358 -9.074 -18.649 1.00 94.56 376 MET A CA 1
ATOM 2904 C C . MET A 1 376 ? 1.297 -8.239 -19.932 1.00 94.56 376 MET A C 1
ATOM 2906 O O . MET A 1 376 ? 0.611 -7.219 -19.996 1.00 94.56 376 MET A O 1
ATOM 2910 N N . PHE A 1 377 ? 2.003 -8.689 -20.970 1.00 94.44 377 PHE A N 1
ATOM 2911 C CA . PHE A 1 377 ? 2.118 -8.001 -22.256 1.00 94.44 377 PHE A CA 1
ATOM 2912 C C . PHE A 1 377 ? 1.079 -8.499 -23.270 1.00 94.44 377 PHE A C 1
ATOM 2914 O O . PHE A 1 377 ? 1.413 -8.860 -24.400 1.00 94.44 377 PHE A O 1
ATOM 2921 N N . ASN A 1 378 ? -0.190 -8.503 -22.858 1.00 94.19 378 ASN A N 1
ATOM 2922 C CA . ASN A 1 378 ? -1.345 -8.762 -23.717 1.00 94.19 378 ASN A CA 1
ATOM 2923 C C . ASN A 1 378 ? -2.207 -7.492 -23.884 1.00 94.19 378 ASN A C 1
ATOM 2925 O O . ASN A 1 378 ? -2.038 -6.512 -23.155 1.00 94.19 378 ASN A O 1
ATOM 2929 N N . ALA A 1 379 ? -3.131 -7.496 -24.849 1.00 95.62 379 ALA A N 1
ATOM 2930 C CA . ALA A 1 379 ? -3.954 -6.324 -25.168 1.00 95.62 379 ALA A CA 1
ATOM 2931 C C . ALA A 1 379 ? -4.986 -5.962 -24.077 1.00 95.62 379 ALA A C 1
ATOM 2933 O O . ALA A 1 379 ? -5.424 -4.812 -24.007 1.00 95.62 379 ALA A O 1
ATOM 2934 N N . ASP A 1 380 ? -5.336 -6.910 -23.205 1.00 96.25 380 ASP A N 1
ATOM 2935 C CA . ASP A 1 380 ? -6.262 -6.716 -22.081 1.00 96.25 380 ASP A CA 1
ATOM 2936 C C . ASP A 1 380 ? -5.570 -6.269 -20.785 1.00 96.25 380 ASP A C 1
ATOM 2938 O O . ASP A 1 380 ? -6.244 -6.026 -19.789 1.00 96.25 380 ASP A O 1
ATOM 2942 N N . PHE A 1 381 ? -4.237 -6.172 -20.775 1.00 96.38 381 PHE A N 1
ATOM 2943 C CA . PHE A 1 381 ? -3.464 -5.745 -19.616 1.00 96.38 381 PHE A CA 1
ATOM 2944 C C . PHE A 1 381 ? -2.541 -4.573 -19.956 1.00 96.38 381 PHE A C 1
ATOM 2946 O O . PHE A 1 381 ? -3.032 -3.479 -20.220 1.00 96.38 381 PHE A O 1
ATOM 2953 N N . MET A 1 382 ? -1.217 -4.754 -19.957 1.00 95.44 382 MET A N 1
ATOM 2954 C CA . MET A 1 382 ? -0.291 -3.637 -20.165 1.00 95.44 382 MET A CA 1
ATOM 2955 C C . MET A 1 382 ? -0.096 -3.274 -21.639 1.00 95.44 382 MET A C 1
ATOM 2957 O O . MET A 1 382 ? 0.572 -2.283 -21.925 1.00 95.44 382 MET A O 1
ATOM 2961 N N . GLY A 1 383 ? -0.663 -4.041 -22.569 1.00 94.19 383 GLY A N 1
ATOM 2962 C CA . GLY A 1 383 ? -0.578 -3.829 -24.010 1.00 94.19 383 GLY A CA 1
ATOM 2963 C C . GLY A 1 383 ? 0.335 -4.848 -24.689 1.00 94.19 383 GLY A C 1
ATOM 2964 O O . GLY A 1 383 ? 1.471 -5.079 -24.255 1.00 94.19 383 GLY A O 1
ATOM 2965 N N . ALA A 1 384 ? -0.167 -5.433 -25.777 1.00 93.50 384 ALA A N 1
ATOM 2966 C CA . ALA A 1 384 ? 0.565 -6.369 -26.618 1.00 93.50 384 ALA A CA 1
ATOM 2967 C C . ALA A 1 384 ? 1.578 -5.647 -27.516 1.00 93.50 384 ALA A C 1
ATOM 2969 O O . ALA A 1 384 ? 1.489 -4.441 -27.769 1.00 93.50 384 ALA A O 1
ATOM 2970 N N . ASN A 1 385 ? 2.554 -6.406 -28.012 1.00 89.06 385 ASN A N 1
ATOM 2971 C CA . ASN A 1 385 ? 3.600 -5.858 -28.862 1.00 89.06 385 ASN A CA 1
ATOM 2972 C C . ASN A 1 385 ? 3.038 -5.211 -30.134 1.00 89.06 385 ASN A C 1
ATOM 2974 O O . ASN A 1 385 ? 2.217 -5.824 -30.819 1.00 89.06 385 ASN A O 1
ATOM 2978 N N . PRO A 1 386 ? 3.534 -4.020 -30.509 1.00 86.56 386 PRO A N 1
ATOM 2979 C CA . PRO A 1 386 ? 3.205 -3.445 -31.798 1.00 86.56 386 PRO A CA 1
ATOM 2980 C C . PRO A 1 386 ? 3.810 -4.260 -32.945 1.00 86.56 386 PRO A C 1
ATOM 2982 O O . PRO A 1 386 ? 4.851 -4.910 -32.806 1.00 86.56 386 PRO A O 1
ATOM 2985 N N . THR A 1 387 ? 3.195 -4.146 -34.121 1.00 79.56 387 THR A N 1
ATOM 2986 C CA . THR A 1 387 ? 3.682 -4.758 -35.367 1.00 79.56 387 THR A CA 1
ATOM 2987 C C . THR A 1 387 ? 4.983 -4.128 -35.874 1.00 79.56 387 THR A C 1
ATOM 2989 O O . THR A 1 387 ? 5.784 -4.813 -36.507 1.00 79.56 387 THR A O 1
ATOM 2992 N N . ALA A 1 388 ? 5.235 -2.852 -35.561 1.00 75.94 388 ALA A N 1
ATOM 2993 C CA . ALA A 1 388 ? 6.430 -2.115 -35.968 1.00 75.94 388 ALA A CA 1
ATOM 2994 C C . ALA A 1 388 ? 7.295 -1.671 -34.766 1.00 75.94 388 ALA A C 1
ATOM 2996 O O . ALA A 1 388 ? 6.775 -1.410 -33.677 1.00 75.94 388 ALA A O 1
ATOM 2997 N N . PRO A 1 389 ? 8.625 -1.534 -34.936 1.00 67.50 389 PRO A N 1
ATOM 2998 C CA . PRO A 1 389 ? 9.469 -0.818 -33.980 1.00 67.50 389 PRO A CA 1
ATOM 2999 C C . PRO A 1 389 ? 8.973 0.625 -33.784 1.00 67.50 389 PRO A C 1
ATOM 3001 O O . PRO A 1 389 ? 8.537 1.244 -34.747 1.00 67.50 389 PRO A O 1
ATOM 3004 N N . ALA A 1 390 ? 9.074 1.166 -32.563 1.00 67.12 390 ALA A N 1
ATOM 3005 C CA . ALA A 1 390 ? 8.663 2.540 -32.220 1.00 67.12 390 ALA A CA 1
ATOM 3006 C C . ALA A 1 390 ? 7.154 2.857 -32.319 1.00 67.12 390 ALA A C 1
ATOM 3008 O O . ALA A 1 390 ? 6.768 4.024 -32.259 1.00 67.12 390 ALA A O 1
ATOM 3009 N N . ALA A 1 391 ? 6.301 1.842 -32.456 1.00 82.50 391 ALA A N 1
ATOM 3010 C CA . ALA A 1 391 ? 4.854 2.017 -32.486 1.00 82.50 391 ALA A CA 1
ATOM 3011 C C . ALA A 1 391 ? 4.211 1.916 -31.089 1.00 82.50 391 ALA A C 1
ATOM 3013 O O . ALA A 1 391 ? 4.849 1.568 -30.092 1.00 82.50 391 ALA A O 1
ATOM 3014 N N . VAL A 1 392 ? 2.934 2.288 -31.036 1.00 91.06 392 VAL A N 1
ATOM 3015 C CA . VAL A 1 392 ? 2.089 2.240 -29.840 1.00 91.06 392 VAL A CA 1
ATOM 3016 C C . VAL A 1 392 ? 1.689 0.792 -29.554 1.00 91.06 392 VAL A C 1
ATOM 3018 O O . VAL A 1 392 ? 1.302 0.072 -30.474 1.00 91.06 392 VAL A O 1
ATOM 3021 N N . ALA A 1 393 ? 1.786 0.370 -28.292 1.00 93.56 393 ALA A N 1
ATOM 3022 C CA . ALA A 1 393 ? 1.351 -0.948 -27.844 1.00 93.56 393 ALA A CA 1
ATOM 3023 C C . ALA A 1 393 ? -0.127 -1.191 -28.194 1.00 93.56 393 ALA A C 1
ATOM 3025 O O . ALA A 1 393 ? -0.953 -0.281 -28.125 1.00 93.56 393 ALA A O 1
ATOM 3026 N N . ILE A 1 394 ? -0.464 -2.424 -28.567 1.00 94.19 394 ILE A N 1
ATOM 3027 C CA . ILE A 1 394 ? -1.832 -2.788 -28.948 1.00 94.19 394 ILE A CA 1
ATOM 3028 C C . ILE A 1 394 ? -2.641 -3.004 -27.668 1.00 94.19 394 ILE A C 1
ATOM 3030 O O . ILE A 1 394 ? -2.321 -3.895 -26.882 1.00 94.19 394 ILE A O 1
ATOM 3034 N N . ILE A 1 395 ? -3.679 -2.194 -27.469 1.00 95.69 395 ILE A N 1
ATOM 3035 C CA . ILE A 1 395 ? -4.557 -2.231 -26.294 1.00 95.69 395 ILE A CA 1
ATOM 3036 C C . ILE A 1 395 ? -6.004 -2.387 -26.769 1.00 95.69 395 ILE A C 1
ATOM 3038 O O . ILE A 1 395 ? -6.435 -1.685 -27.686 1.00 95.69 395 ILE A O 1
ATOM 3042 N N . ASN A 1 396 ? -6.752 -3.309 -26.159 1.00 96.88 396 ASN A N 1
ATOM 3043 C CA . ASN A 1 396 ? -8.158 -3.521 -26.496 1.00 96.88 396 ASN A CA 1
ATOM 3044 C C . ASN A 1 396 ? -9.014 -2.319 -26.058 1.00 96.88 396 ASN A C 1
ATOM 3046 O O . ASN A 1 396 ? -8.767 -1.768 -24.987 1.00 96.88 396 ASN A O 1
ATOM 3050 N N . PRO A 1 397 ? -10.060 -1.925 -26.812 1.00 95.19 397 PRO A N 1
ATOM 3051 C CA . PRO A 1 397 ? -10.903 -0.779 -26.451 1.00 95.19 397 PRO A CA 1
ATOM 3052 C C . PRO A 1 397 ? -11.585 -0.883 -25.078 1.00 95.19 397 PRO A C 1
ATOM 3054 O O . PRO A 1 397 ? -11.881 0.137 -24.466 1.00 95.19 397 PRO A O 1
ATOM 3057 N N . SER A 1 398 ? -11.833 -2.101 -24.588 1.00 94.38 398 SER A N 1
ATOM 3058 C CA . SER A 1 398 ? -12.413 -2.365 -23.263 1.00 94.38 398 SER A CA 1
ATOM 3059 C C . SER A 1 398 ? -11.421 -2.215 -22.109 1.00 94.38 398 SER A C 1
ATOM 3061 O O . SER A 1 398 ? -11.835 -2.197 -20.954 1.00 94.38 398 SER A O 1
ATOM 3063 N N . ASN A 1 399 ? -10.122 -2.138 -22.393 1.00 95.88 399 ASN A N 1
ATOM 3064 C CA . ASN A 1 399 ? -9.101 -1.967 -21.372 1.00 95.88 399 ASN A CA 1
ATOM 3065 C C . ASN A 1 399 ? -9.170 -0.529 -20.807 1.00 95.88 399 ASN A C 1
ATOM 3067 O O . ASN A 1 399 ? -9.150 0.421 -21.602 1.00 95.88 399 ASN A O 1
ATOM 3071 N N . PRO A 1 400 ? -9.206 -0.332 -19.471 1.00 93.75 400 PRO A N 1
ATOM 3072 C CA . PRO A 1 400 ? -9.281 0.997 -18.857 1.00 93.75 400 PRO A CA 1
ATOM 3073 C C . PRO A 1 400 ? -8.173 1.972 -19.281 1.00 93.75 400 PRO A C 1
ATOM 3075 O O . PRO A 1 400 ? -8.396 3.181 -19.270 1.00 93.75 400 PRO A O 1
ATOM 3078 N N . ILE A 1 401 ? -7.001 1.478 -19.699 1.00 93.12 401 ILE A N 1
ATOM 3079 C CA . ILE A 1 401 ? -5.886 2.315 -20.180 1.00 93.12 401 ILE A CA 1
ATOM 3080 C C . ILE A 1 401 ? -5.830 2.445 -21.714 1.00 93.12 401 ILE A C 1
ATOM 3082 O O . ILE A 1 401 ? -4.825 2.892 -22.263 1.00 93.12 401 ILE A O 1
ATOM 3086 N N . SER A 1 402 ? -6.892 2.088 -22.440 1.00 93.69 402 SER A N 1
ATOM 3087 C CA . SER A 1 402 ? -6.947 2.200 -23.911 1.00 93.69 402 SER A CA 1
ATOM 3088 C C . SER A 1 402 ? -6.786 3.633 -24.431 1.00 93.69 402 SER A C 1
ATOM 3090 O O . SER A 1 402 ? -6.250 3.841 -25.519 1.00 93.69 402 SER A O 1
ATOM 3092 N N . THR A 1 403 ? -7.180 4.630 -23.637 1.00 88.81 403 THR A N 1
ATOM 3093 C CA . THR A 1 403 ? -7.039 6.060 -23.952 1.00 88.81 403 THR A CA 1
ATOM 3094 C C . THR A 1 403 ? -5.865 6.710 -23.219 1.00 88.81 403 THR A C 1
ATOM 3096 O O . THR A 1 403 ? -5.888 7.912 -22.955 1.00 88.81 403 THR A O 1
ATOM 3099 N N . TRP A 1 404 ? -4.853 5.924 -22.837 1.00 91.56 404 TRP A N 1
ATOM 3100 C CA . TRP A 1 404 ? -3.692 6.426 -22.110 1.00 91.56 404 TRP A CA 1
ATOM 3101 C C . TRP A 1 404 ? -3.000 7.567 -22.859 1.00 91.56 404 TRP A C 1
ATOM 3103 O O . TRP A 1 404 ? -2.589 7.404 -24.012 1.00 91.56 404 TRP A O 1
ATOM 3113 N N . GLN A 1 405 ? -2.841 8.716 -22.205 1.00 88.25 405 GLN A N 1
ATOM 3114 C CA . GLN A 1 405 ? -2.244 9.887 -22.831 1.00 88.25 405 GLN A CA 1
ATOM 3115 C C . GLN A 1 405 ? -1.565 10.781 -21.798 1.00 88.25 405 GLN A C 1
ATOM 3117 O O . GLN A 1 405 ? -2.184 11.263 -20.860 1.00 88.25 405 GLN A O 1
ATOM 3122 N N . ILE A 1 406 ? -0.290 11.080 -22.028 1.00 84.81 406 ILE A N 1
ATOM 3123 C CA . ILE A 1 406 ? 0.447 12.056 -21.226 1.00 84.81 406 ILE A CA 1
ATOM 3124 C C . ILE A 1 406 ? 0.266 13.449 -21.821 1.00 84.81 406 ILE A C 1
ATOM 3126 O O . ILE A 1 406 ? 0.291 13.624 -23.044 1.00 84.81 406 ILE A O 1
ATOM 3130 N N . THR A 1 407 ? 0.118 14.456 -20.959 1.00 78.44 407 THR A N 1
ATOM 3131 C CA . THR A 1 407 ? -0.055 15.845 -21.400 1.00 78.44 407 THR A CA 1
ATOM 3132 C C . THR A 1 407 ? 1.122 16.273 -22.281 1.00 78.44 407 THR A C 1
ATOM 3134 O O . THR A 1 407 ? 2.286 16.131 -21.902 1.00 78.44 407 THR A O 1
ATOM 3137 N N . GLY A 1 408 ? 0.824 16.790 -23.476 1.00 78.94 408 GLY A N 1
ATOM 3138 C CA . GLY A 1 408 ? 1.838 17.209 -24.451 1.00 78.94 408 GLY A CA 1
ATOM 3139 C C . GLY A 1 408 ? 2.496 16.067 -25.238 1.00 78.94 408 GLY A C 1
ATOM 3140 O O . GLY A 1 408 ? 3.438 16.322 -25.985 1.00 78.94 408 GLY A O 1
ATOM 3141 N N . GLN A 1 409 ? 2.015 14.827 -25.103 1.00 82.00 409 GLN A N 1
ATOM 3142 C CA . GLN A 1 409 ? 2.455 13.673 -25.891 1.00 82.00 409 GLN A CA 1
ATOM 3143 C C . GLN A 1 409 ? 1.323 13.139 -26.779 1.00 82.00 409 GLN A C 1
ATOM 3145 O O . GLN A 1 409 ? 0.135 13.374 -26.538 1.00 82.00 409 GLN A O 1
ATOM 3150 N N . ALA A 1 410 ? 1.707 12.407 -27.827 1.00 84.00 410 ALA A N 1
ATOM 3151 C CA . ALA A 1 410 ? 0.755 11.651 -28.634 1.00 84.00 410 ALA A CA 1
ATOM 3152 C C . ALA A 1 410 ? 0.076 10.563 -27.784 1.00 84.00 410 ALA A C 1
ATOM 3154 O O . ALA A 1 410 ? 0.700 10.007 -26.880 1.00 84.00 410 ALA A O 1
ATOM 3155 N N . ALA A 1 411 ? -1.186 10.260 -28.094 1.00 88.62 411 ALA A N 1
ATOM 3156 C CA . ALA A 1 411 ? -1.942 9.221 -27.404 1.00 88.62 411 ALA A CA 1
ATOM 3157 C C . ALA A 1 411 ? -1.324 7.825 -27.601 1.00 88.62 411 ALA A C 1
ATOM 3159 O O . ALA A 1 411 ? -0.768 7.516 -28.661 1.00 88.62 411 ALA A O 1
ATOM 3160 N N . GLY A 1 412 ? -1.486 6.982 -26.581 1.00 90.81 412 GLY A N 1
ATOM 3161 C CA . GLY A 1 412 ? -1.050 5.593 -26.560 1.00 90.81 412 GLY A CA 1
ATOM 3162 C C . GLY A 1 412 ? 0.365 5.382 -26.018 1.00 90.81 412 GLY A C 1
ATOM 3163 O O . GLY A 1 412 ? 1.235 6.244 -26.099 1.00 90.81 412 GLY A O 1
ATOM 3164 N N . ILE A 1 413 ? 0.603 4.189 -25.471 1.00 92.38 413 ILE A N 1
ATOM 3165 C CA . ILE A 1 413 ? 1.870 3.817 -24.831 1.00 92.38 413 ILE A CA 1
ATOM 3166 C C . ILE A 1 413 ? 2.891 3.404 -25.892 1.00 92.38 413 ILE A C 1
ATOM 3168 O O . ILE A 1 413 ? 2.741 2.372 -26.546 1.00 92.38 413 ILE A O 1
ATOM 3172 N N . ARG A 1 414 ? 3.964 4.184 -26.057 1.00 90.69 414 ARG A N 1
ATOM 3173 C CA . ARG A 1 414 ? 5.071 3.842 -26.967 1.00 90.69 414 ARG A CA 1
ATOM 3174 C C . ARG A 1 414 ? 6.014 2.838 -26.316 1.00 90.69 414 ARG A C 1
ATOM 3176 O O . ARG A 1 414 ? 6.909 3.219 -25.559 1.00 90.69 414 ARG A O 1
ATOM 3183 N N . ARG A 1 415 ? 5.834 1.557 -26.642 1.00 89.75 415 ARG A N 1
ATOM 3184 C CA . ARG A 1 415 ? 6.657 0.458 -26.127 1.00 89.75 415 ARG A CA 1
ATOM 3185 C C . ARG A 1 415 ? 6.715 -0.706 -27.113 1.00 89.75 415 ARG A C 1
ATOM 3187 O O . ARG A 1 415 ? 5.724 -1.037 -27.753 1.00 89.75 415 ARG A O 1
ATOM 3194 N N . ARG A 1 416 ? 7.868 -1.377 -27.175 1.00 86.19 416 ARG A N 1
ATOM 3195 C CA . ARG A 1 416 ? 8.048 -2.678 -27.833 1.00 86.19 416 ARG A CA 1
ATOM 3196 C C . ARG A 1 416 ? 9.007 -3.513 -27.009 1.00 86.19 416 ARG A C 1
ATOM 3198 O O . ARG A 1 416 ? 10.080 -3.028 -26.679 1.00 86.19 416 ARG A O 1
ATOM 3205 N N . THR A 1 417 ? 8.650 -4.753 -26.713 1.00 86.88 417 THR A N 1
ATOM 3206 C CA . THR A 1 417 ? 9.409 -5.543 -25.750 1.00 86.88 417 THR A CA 1
ATOM 3207 C C . THR A 1 417 ? 9.376 -7.041 -26.063 1.00 86.88 417 THR A C 1
ATOM 3209 O O . THR A 1 417 ? 8.344 -7.544 -26.498 1.00 86.88 417 THR A O 1
ATOM 3212 N N . PRO A 1 418 ? 10.464 -7.808 -25.879 1.00 84.44 418 PRO A N 1
ATOM 3213 C CA . PRO A 1 418 ? 10.452 -9.227 -26.232 1.00 84.44 418 PRO A CA 1
ATOM 3214 C C . PRO A 1 418 ? 9.593 -10.082 -25.284 1.00 84.44 418 PRO A C 1
ATOM 3216 O O . PRO A 1 418 ? 9.130 -11.149 -25.689 1.00 84.44 418 PRO A O 1
ATOM 3219 N N . TYR A 1 419 ? 9.314 -9.614 -24.064 1.00 88.00 419 TYR A N 1
ATOM 3220 C CA . TYR A 1 419 ? 8.683 -10.408 -23.000 1.00 88.00 419 TYR A CA 1
ATOM 3221 C C . TYR A 1 419 ? 7.267 -10.915 -23.304 1.00 88.00 419 TYR A C 1
ATOM 3223 O O . TYR A 1 419 ? 6.870 -11.949 -22.768 1.00 88.00 419 TYR A O 1
ATOM 3231 N N . GLY A 1 420 ? 6.511 -10.220 -24.163 1.00 81.81 420 GLY A N 1
ATOM 3232 C CA . GLY A 1 420 ? 5.155 -10.629 -24.557 1.00 81.81 420 GLY A CA 1
ATOM 3233 C C . GLY A 1 420 ? 5.096 -11.802 -25.534 1.00 81.81 420 GLY A C 1
ATOM 3234 O O . GLY A 1 420 ? 4.073 -12.468 -25.629 1.00 81.81 420 GLY A O 1
ATOM 3235 N N . ASN A 1 421 ? 6.201 -12.106 -26.219 1.00 84.00 421 ASN A N 1
ATOM 3236 C CA . ASN A 1 421 ? 6.271 -13.177 -27.218 1.00 84.00 421 ASN A CA 1
ATOM 3237 C C . ASN A 1 421 ? 6.996 -14.414 -26.665 1.00 84.00 421 ASN A C 1
ATOM 3239 O O . ASN A 1 421 ? 7.749 -15.061 -27.389 1.00 84.00 421 ASN A O 1
ATOM 3243 N N . ASN A 1 422 ? 6.838 -14.693 -25.365 1.00 83.69 422 ASN A N 1
ATOM 3244 C CA . ASN A 1 422 ? 7.646 -15.669 -24.619 1.00 83.69 422 ASN A CA 1
ATOM 3245 C C . ASN A 1 422 ? 9.161 -15.400 -24.694 1.00 83.69 422 ASN A C 1
ATOM 3247 O O . ASN A 1 422 ? 9.973 -16.302 -24.498 1.00 83.69 422 ASN A O 1
ATOM 3251 N N . GLY A 1 423 ? 9.553 -14.157 -24.991 1.00 81.75 423 GLY A N 1
ATOM 3252 C CA . GLY A 1 423 ? 10.950 -13.762 -25.017 1.00 81.75 423 GLY A CA 1
ATOM 3253 C C . GLY A 1 423 ? 11.534 -13.769 -23.611 1.00 81.75 423 GLY A C 1
ATOM 3254 O O . GLY A 1 423 ? 10.940 -13.224 -22.680 1.00 81.75 423 GLY A O 1
ATOM 3255 N N . ILE A 1 424 ? 12.708 -14.375 -23.480 1.00 81.56 424 ILE A N 1
ATOM 3256 C CA . ILE A 1 424 ? 13.535 -14.326 -22.275 1.00 81.56 424 ILE A CA 1
ATOM 3257 C C . ILE A 1 424 ? 14.628 -13.286 -22.538 1.00 81.56 424 ILE A C 1
ATOM 3259 O O . ILE A 1 424 ? 15.222 -13.295 -23.624 1.00 81.56 424 ILE A O 1
ATOM 3263 N N . PRO A 1 425 ? 14.891 -12.364 -21.601 1.00 81.69 425 PRO A N 1
ATOM 3264 C CA . PRO A 1 425 ? 15.924 -11.363 -21.796 1.00 81.69 425 PRO A CA 1
ATOM 3265 C C . PRO A 1 425 ? 17.304 -12.024 -21.827 1.00 81.69 425 PRO A C 1
ATOM 3267 O O . PRO A 1 425 ? 17.559 -13.020 -21.152 1.00 81.69 425 PRO A O 1
ATOM 3270 N N . SER A 1 426 ? 18.226 -11.448 -22.600 1.00 79.38 426 SER A N 1
ATOM 3271 C CA . SER A 1 426 ? 19.631 -11.852 -22.529 1.00 79.38 426 SER A CA 1
ATOM 3272 C C . SER A 1 426 ? 20.172 -11.548 -21.134 1.00 79.38 426 SER A C 1
ATOM 3274 O O . SER A 1 426 ? 20.025 -10.427 -20.657 1.00 79.38 426 SER A O 1
ATOM 3276 N N . SER A 1 427 ? 20.846 -12.508 -20.505 1.00 79.75 427 SER A N 1
ATOM 3277 C CA . SER A 1 427 ? 21.593 -12.285 -19.260 1.00 79.75 427 SER A CA 1
ATOM 3278 C C . SER A 1 427 ? 23.031 -11.813 -19.501 1.00 79.75 427 SER A C 1
ATOM 3280 O O . SER A 1 427 ? 23.785 -11.569 -18.558 1.00 79.75 427 SER A O 1
ATOM 3282 N N . VAL A 1 428 ? 23.437 -11.668 -20.770 1.00 77.00 428 VAL A N 1
ATOM 3283 C CA . VAL A 1 428 ? 24.796 -11.261 -21.141 1.00 77.00 428 VAL A CA 1
ATOM 3284 C C . VAL A 1 428 ? 24.977 -9.764 -20.893 1.00 77.00 428 VAL A C 1
ATOM 3286 O O . VAL A 1 428 ? 24.497 -8.917 -21.656 1.00 77.00 428 VAL A O 1
ATOM 3289 N N . MET A 1 429 ? 25.703 -9.440 -19.825 1.00 75.50 429 MET A N 1
ATOM 3290 C CA . MET A 1 429 ? 26.036 -8.069 -19.437 1.00 75.50 429 MET A CA 1
ATOM 3291 C C . MET A 1 429 ? 26.935 -7.377 -20.476 1.00 75.50 429 MET A C 1
ATOM 3293 O O . MET A 1 429 ? 27.719 -8.020 -21.167 1.00 75.50 429 MET A O 1
ATOM 3297 N N . GLY A 1 430 ? 26.825 -6.048 -20.595 1.00 65.81 430 GLY A N 1
ATOM 3298 C CA . GLY A 1 430 ? 27.630 -5.242 -21.532 1.00 65.81 430 GLY A CA 1
ATOM 3299 C C . GLY A 1 430 ? 27.078 -5.153 -22.962 1.00 65.81 430 GLY A C 1
ATOM 3300 O O . GLY A 1 430 ? 27.578 -4.371 -23.762 1.00 65.81 430 GLY A O 1
ATOM 3301 N N . THR A 1 431 ? 25.999 -5.875 -23.272 1.00 69.88 431 THR A N 1
ATOM 3302 C CA . THR A 1 431 ? 25.304 -5.841 -24.577 1.00 69.88 431 THR A CA 1
ATOM 3303 C C . THR A 1 431 ? 24.325 -4.668 -24.732 1.00 69.88 431 THR A C 1
ATOM 3305 O O . THR A 1 431 ? 23.600 -4.584 -25.720 1.00 69.88 431 THR A O 1
ATOM 3308 N N . GLY A 1 432 ? 24.225 -3.792 -23.725 1.00 70.00 432 GLY A N 1
ATOM 3309 C CA . GLY A 1 432 ? 23.233 -2.712 -23.651 1.00 70.00 432 GLY A CA 1
ATOM 3310 C C . GLY A 1 432 ? 21.800 -3.172 -23.343 1.00 70.00 432 GLY A C 1
ATOM 3311 O O . GLY A 1 432 ? 21.012 -2.371 -22.855 1.00 70.00 432 GLY A O 1
ATOM 3312 N N . THR A 1 433 ? 21.477 -4.453 -23.555 1.00 73.00 433 THR A N 1
ATOM 3313 C CA . THR A 1 433 ? 20.148 -5.061 -23.323 1.00 73.00 433 THR A CA 1
ATOM 3314 C C . THR A 1 433 ? 20.173 -6.214 -22.312 1.00 73.00 433 THR A C 1
ATOM 3316 O O . THR A 1 433 ? 19.142 -6.837 -22.056 1.00 73.00 433 THR A O 1
ATOM 3319 N N . GLY A 1 434 ? 21.343 -6.500 -21.734 1.00 84.31 434 GLY A N 1
ATOM 3320 C CA . GLY A 1 434 ? 21.523 -7.531 -20.717 1.00 84.31 434 GLY A CA 1
ATOM 3321 C C . GLY A 1 434 ? 20.764 -7.210 -19.430 1.00 84.31 434 GLY A C 1
ATOM 3322 O O . GLY A 1 434 ? 20.931 -6.123 -18.882 1.00 84.31 434 GLY A O 1
ATOM 3323 N N . VAL A 1 435 ? 19.966 -8.160 -18.947 1.00 90.94 435 VAL A N 1
ATOM 3324 C CA . VAL A 1 435 ? 19.231 -8.100 -17.678 1.00 90.94 435 VAL A CA 1
ATOM 3325 C C . VAL A 1 435 ? 19.826 -9.161 -16.760 1.00 90.94 435 VAL A C 1
ATOM 3327 O O . VAL A 1 435 ? 19.805 -10.346 -17.088 1.00 90.94 435 VAL A O 1
ATOM 3330 N N . ALA A 1 436 ? 20.384 -8.751 -15.621 1.00 92.06 436 ALA A N 1
ATOM 3331 C CA . ALA A 1 436 ? 20.881 -9.711 -14.640 1.00 92.06 436 ALA A CA 1
ATOM 3332 C C . ALA A 1 436 ? 19.727 -10.589 -14.126 1.00 92.06 436 ALA A C 1
ATOM 3334 O O . ALA A 1 436 ? 18.653 -10.074 -13.816 1.00 92.06 436 ALA A O 1
ATOM 3335 N N . THR A 1 437 ? 19.962 -11.899 -14.029 1.00 93.44 437 THR A N 1
ATOM 3336 C CA . THR A 1 437 ? 19.027 -12.807 -13.354 1.00 93.44 437 THR A CA 1
ATOM 3337 C C . THR A 1 437 ? 18.979 -12.487 -11.869 1.00 93.44 437 THR A C 1
ATOM 3339 O O . THR A 1 437 ? 19.956 -11.977 -11.318 1.00 93.44 437 THR A O 1
ATOM 3342 N N . GLU A 1 438 ? 17.902 -12.865 -11.188 1.00 93.25 438 GLU A N 1
ATOM 3343 C CA . GLU A 1 438 ? 17.785 -12.684 -9.741 1.00 93.25 438 GLU A CA 1
ATOM 3344 C C . GLU A 1 438 ? 19.003 -13.246 -8.977 1.00 93.25 438 GLU A C 1
ATOM 3346 O O . GLU A 1 438 ? 19.576 -12.579 -8.111 1.00 93.25 438 GLU A O 1
ATOM 3351 N N . ALA A 1 439 ? 19.458 -14.450 -9.339 1.00 93.12 439 ALA A N 1
ATOM 3352 C CA . ALA A 1 439 ? 20.644 -15.055 -8.738 1.00 93.12 439 ALA A CA 1
ATOM 3353 C C . ALA A 1 439 ? 21.910 -14.204 -8.959 1.00 93.12 439 ALA A C 1
ATOM 3355 O O . ALA A 1 439 ? 22.709 -14.029 -8.037 1.00 93.12 439 ALA A O 1
ATOM 3356 N N . ALA A 1 440 ? 22.083 -13.638 -10.159 1.00 94.12 440 ALA A N 1
ATOM 3357 C CA . ALA A 1 440 ? 23.197 -12.743 -10.463 1.00 94.12 440 ALA A CA 1
ATOM 3358 C C . ALA A 1 440 ? 23.083 -11.403 -9.716 1.00 94.12 440 ALA A C 1
ATOM 3360 O O . ALA A 1 440 ? 24.098 -10.871 -9.264 1.00 94.12 440 ALA A O 1
ATOM 3361 N N . THR A 1 441 ? 21.869 -10.882 -9.519 1.00 94.88 441 THR A N 1
ATOM 3362 C CA . THR A 1 441 ? 21.620 -9.690 -8.700 1.00 94.88 441 THR A CA 1
ATOM 3363 C C . THR A 1 441 ? 22.035 -9.920 -7.246 1.00 94.88 441 THR A C 1
ATOM 3365 O O . THR A 1 441 ? 22.720 -9.079 -6.667 1.00 94.88 441 THR A O 1
ATOM 3368 N N . PHE A 1 442 ? 21.702 -11.066 -6.643 1.00 95.25 442 PHE A N 1
ATOM 3369 C CA . PHE A 1 442 ? 22.148 -11.380 -5.276 1.00 95.25 442 PHE A CA 1
ATOM 3370 C C . PHE A 1 442 ? 23.655 -11.631 -5.174 1.00 95.25 442 PHE A C 1
ATOM 3372 O O . PHE A 1 442 ? 24.258 -11.323 -4.145 1.00 95.25 442 PHE A O 1
ATOM 3379 N N . ALA A 1 443 ? 24.283 -12.114 -6.248 1.00 95.88 443 ALA A N 1
ATOM 3380 C CA . ALA A 1 443 ? 25.728 -12.307 -6.315 1.00 95.88 443 ALA A CA 1
ATOM 3381 C C . ALA A 1 443 ? 26.537 -10.993 -6.353 1.00 95.88 443 ALA A C 1
ATOM 3383 O O . ALA A 1 443 ? 27.759 -11.041 -6.215 1.00 95.88 443 ALA A O 1
ATOM 3384 N N . LEU A 1 444 ? 25.893 -9.821 -6.480 1.00 94.06 444 LEU A N 1
ATOM 3385 C CA . LEU A 1 444 ? 26.569 -8.516 -6.404 1.00 94.06 444 LEU A CA 1
ATOM 3386 C C . LEU A 1 444 ? 27.266 -8.283 -5.056 1.00 94.06 444 LEU A C 1
ATOM 3388 O O . LEU A 1 444 ? 28.242 -7.538 -4.996 1.00 94.06 444 LEU A O 1
ATOM 3392 N N . GLY A 1 445 ? 26.793 -8.918 -3.981 1.00 94.12 445 GLY A N 1
ATOM 3393 C CA . GLY A 1 445 ? 27.479 -8.943 -2.691 1.00 94.12 445 GLY A CA 1
ATOM 3394 C C . GLY A 1 445 ? 26.550 -8.779 -1.493 1.00 94.12 445 GLY A C 1
ATOM 3395 O O . GLY A 1 445 ? 25.417 -8.320 -1.604 1.00 94.12 445 GLY A O 1
ATOM 3396 N N . ALA A 1 446 ? 27.061 -9.130 -0.314 1.00 95.12 446 ALA A N 1
ATOM 3397 C CA . ALA A 1 446 ? 26.304 -9.112 0.938 1.00 95.12 446 ALA A CA 1
ATOM 3398 C C . ALA A 1 446 ? 26.237 -7.733 1.618 1.00 95.12 446 ALA A C 1
ATOM 3400 O O . ALA A 1 446 ? 25.554 -7.598 2.629 1.00 95.12 446 ALA A O 1
ATOM 3401 N N . ASN A 1 447 ? 26.949 -6.716 1.118 1.00 94.00 447 ASN A N 1
ATOM 3402 C CA . ASN A 1 447 ? 26.952 -5.353 1.668 1.00 94.00 447 ASN A CA 1
ATOM 3403 C C . ASN A 1 447 ? 26.256 -4.379 0.710 1.00 94.00 447 ASN A C 1
ATOM 3405 O O . ASN A 1 447 ? 26.385 -4.512 -0.509 1.00 94.00 447 ASN A O 1
ATOM 3409 N N . TYR A 1 448 ? 25.571 -3.373 1.260 1.00 92.56 448 TYR A N 1
ATOM 3410 C CA . TYR A 1 448 ? 24.786 -2.413 0.477 1.00 92.56 448 TYR A CA 1
ATOM 3411 C C . TYR A 1 448 ? 25.604 -1.683 -0.596 1.00 92.56 448 TYR A C 1
ATOM 3413 O O . TYR A 1 448 ? 25.136 -1.505 -1.718 1.00 92.56 448 TYR A O 1
ATOM 3421 N N . SER A 1 449 ? 26.853 -1.321 -0.280 1.00 90.06 449 SER A N 1
ATOM 3422 C CA . SER A 1 449 ? 27.762 -0.631 -1.205 1.00 90.06 449 SER A CA 1
ATOM 3423 C C . SER A 1 449 ? 28.008 -1.398 -2.507 1.00 90.06 449 SER A C 1
ATOM 3425 O O . SER A 1 449 ? 28.189 -0.770 -3.549 1.00 90.06 449 SER A O 1
ATOM 3427 N N . SER A 1 450 ? 27.986 -2.734 -2.464 1.00 90.62 450 SER A N 1
ATOM 3428 C CA . SER A 1 450 ? 28.088 -3.593 -3.647 1.00 90.62 450 SER A CA 1
ATOM 3429 C C . SER A 1 450 ? 26.713 -3.864 -4.260 1.00 90.62 450 SER A C 1
ATOM 3431 O O . SER A 1 450 ? 26.541 -3.735 -5.472 1.00 90.62 450 SER A O 1
ATOM 3433 N N . PHE A 1 451 ? 25.713 -4.177 -3.428 1.00 94.75 451 PHE A N 1
ATOM 3434 C CA . PHE A 1 451 ? 24.371 -4.539 -3.888 1.00 94.75 451 PHE A CA 1
ATOM 3435 C C . PHE A 1 451 ? 23.673 -3.414 -4.667 1.00 94.75 451 PHE A C 1
ATOM 3437 O O . PHE A 1 451 ? 23.020 -3.680 -5.675 1.00 94.75 451 PHE A O 1
ATOM 3444 N N . LYS A 1 452 ? 23.884 -2.142 -4.291 1.00 91.00 452 LYS A N 1
ATOM 3445 C CA . LYS A 1 452 ? 23.328 -0.983 -5.017 1.00 91.00 452 LYS A CA 1
ATOM 3446 C C . LYS A 1 452 ? 23.768 -0.901 -6.488 1.00 91.00 452 LYS A C 1
ATOM 3448 O O . LYS A 1 452 ? 23.094 -0.263 -7.291 1.00 91.00 452 LYS A O 1
ATOM 3453 N N . GLY A 1 453 ? 24.835 -1.612 -6.875 1.00 89.56 453 GLY A N 1
ATOM 3454 C CA . GLY A 1 453 ? 25.228 -1.806 -8.276 1.00 89.56 453 GLY A CA 1
ATOM 3455 C C . GLY A 1 453 ? 24.145 -2.461 -9.150 1.00 89.56 453 GLY A C 1
ATOM 3456 O O . GLY A 1 453 ? 24.250 -2.435 -10.380 1.00 89.56 453 GLY A O 1
ATOM 3457 N N . MET A 1 454 ? 23.076 -2.996 -8.548 1.00 93.25 454 MET A N 1
ATOM 3458 C CA . MET A 1 454 ? 21.896 -3.479 -9.263 1.00 93.25 454 MET A CA 1
ATOM 3459 C C . MET A 1 454 ? 21.208 -2.394 -10.104 1.00 93.25 454 MET A C 1
ATOM 3461 O O . MET A 1 454 ? 20.576 -2.744 -11.100 1.00 93.25 454 MET A O 1
ATOM 3465 N N . GLU A 1 455 ? 21.369 -1.104 -9.769 1.00 92.69 455 GLU A N 1
ATOM 3466 C CA . GLU A 1 455 ? 20.874 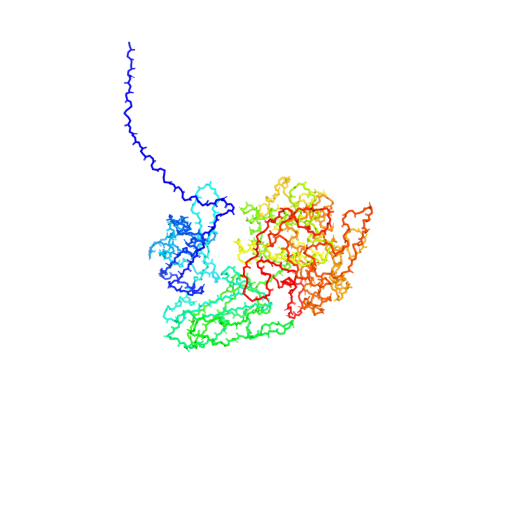0.015 -10.588 1.00 92.69 455 GLU A CA 1
ATOM 3467 C C . GLU A 1 455 ? 21.406 -0.093 -12.028 1.00 92.69 455 GLU A C 1
ATOM 3469 O O . GLU A 1 455 ? 20.645 -0.068 -12.993 1.00 92.69 455 GLU A O 1
ATOM 3474 N N . GLY A 1 456 ? 22.717 -0.305 -12.176 1.00 87.94 456 GLY A N 1
ATOM 3475 C CA . GLY A 1 456 ? 23.387 -0.350 -13.475 1.00 87.94 456 GLY A CA 1
ATOM 3476 C C . GLY A 1 456 ? 23.198 -1.652 -14.253 1.00 87.94 456 GLY A C 1
ATOM 3477 O O . GLY A 1 456 ? 23.328 -1.653 -15.475 1.00 87.94 456 GLY A O 1
ATOM 3478 N N . THR A 1 457 ? 22.912 -2.756 -13.563 1.00 89.12 457 THR A N 1
ATOM 3479 C CA . THR A 1 457 ? 22.879 -4.099 -14.164 1.00 89.12 457 THR A CA 1
ATOM 3480 C C . THR A 1 457 ? 21.460 -4.634 -14.314 1.00 89.12 457 THR A C 1
ATOM 3482 O O . THR A 1 457 ? 21.006 -4.912 -15.417 1.00 89.12 457 THR A O 1
ATOM 3485 N N . THR A 1 458 ? 20.748 -4.756 -13.199 1.00 92.00 458 THR A N 1
ATOM 3486 C CA . THR A 1 458 ? 19.434 -5.396 -13.111 1.00 92.00 458 THR A CA 1
ATOM 3487 C C . THR A 1 458 ? 18.338 -4.426 -13.556 1.00 92.00 458 THR A C 1
ATOM 3489 O O . THR A 1 458 ? 17.573 -4.717 -14.470 1.00 92.00 458 THR A O 1
ATOM 3492 N N . HIS A 1 459 ? 18.317 -3.232 -12.960 1.00 94.62 459 HIS A N 1
ATOM 3493 C CA . HIS A 1 459 ? 17.333 -2.185 -13.236 1.00 94.62 459 HIS A CA 1
ATOM 3494 C C . HIS A 1 459 ? 17.492 -1.587 -14.639 1.00 94.62 459 HIS A C 1
ATOM 3496 O O . HIS A 1 459 ? 16.559 -1.642 -15.440 1.00 94.62 459 HIS A O 1
ATOM 3502 N N . ASN A 1 460 ? 18.679 -1.065 -14.975 1.00 91.56 460 ASN A N 1
ATOM 3503 C CA . ASN A 1 460 ? 18.912 -0.472 -16.296 1.00 91.56 460 ASN A CA 1
ATOM 3504 C C . ASN A 1 460 ? 18.744 -1.504 -17.418 1.00 91.56 460 ASN A C 1
ATOM 3506 O O . ASN A 1 460 ? 18.218 -1.172 -18.479 1.00 91.56 460 ASN A O 1
ATOM 3510 N N . GLY A 1 461 ? 19.135 -2.759 -17.171 1.00 90.88 461 GLY A N 1
ATOM 3511 C CA . GLY A 1 461 ? 18.881 -3.866 -18.086 1.00 90.88 461 GLY A CA 1
ATOM 3512 C C . GLY A 1 461 ? 17.395 -4.012 -18.404 1.00 90.88 461 GLY A C 1
ATOM 3513 O O . GLY A 1 461 ? 17.022 -4.041 -19.576 1.00 90.88 461 GLY A O 1
ATOM 3514 N N . ALA A 1 462 ? 16.540 -4.046 -17.375 1.00 92.81 462 ALA A N 1
ATOM 3515 C CA . ALA A 1 462 ? 15.093 -4.194 -17.538 1.00 92.81 462 ALA A CA 1
ATOM 3516 C C . ALA A 1 462 ? 14.469 -3.020 -18.310 1.00 92.81 462 ALA A C 1
ATOM 3518 O O . ALA A 1 462 ? 13.656 -3.241 -19.212 1.00 92.81 462 ALA A O 1
ATOM 3519 N N . HIS A 1 463 ? 14.892 -1.781 -18.032 1.00 93.19 463 HIS A N 1
ATOM 3520 C CA . HIS A 1 463 ? 14.475 -0.614 -18.816 1.00 93.19 463 HIS A CA 1
ATOM 3521 C C . HIS A 1 463 ? 14.864 -0.763 -20.288 1.00 93.19 463 HIS A C 1
ATOM 3523 O O . HIS A 1 463 ? 14.003 -0.685 -21.165 1.00 93.19 463 HIS A O 1
ATOM 3529 N N . ASN A 1 464 ? 16.137 -1.046 -20.563 1.00 89.38 464 ASN A N 1
ATOM 3530 C CA . ASN A 1 464 ? 16.664 -1.123 -21.925 1.00 89.38 464 ASN A CA 1
ATOM 3531 C C . ASN A 1 464 ? 16.050 -2.274 -22.732 1.00 89.38 464 ASN A C 1
ATOM 3533 O O . ASN A 1 464 ? 15.823 -2.131 -23.930 1.00 89.38 464 ASN A O 1
ATOM 3537 N N . ASN A 1 465 ? 15.754 -3.407 -22.091 1.00 89.00 465 ASN A N 1
ATOM 3538 C CA . ASN A 1 465 ? 15.130 -4.561 -22.742 1.00 89.00 465 ASN A CA 1
ATOM 3539 C C . ASN A 1 465 ? 13.617 -4.350 -22.981 1.00 89.00 465 ASN A C 1
ATOM 3541 O O . ASN A 1 465 ? 12.998 -4.981 -23.836 1.00 89.00 465 ASN A O 1
ATOM 3545 N N . SER A 1 466 ? 13.003 -3.387 -22.291 1.00 88.19 466 SER A N 1
ATOM 3546 C CA . SER A 1 466 ? 11.586 -3.043 -22.463 1.00 88.19 466 SER A CA 1
ATOM 3547 C C . SER A 1 466 ? 11.304 -2.127 -23.660 1.00 88.19 466 SER A C 1
ATOM 3549 O O . SER A 1 466 ? 10.159 -1.716 -23.866 1.00 88.19 466 SER A O 1
ATOM 3551 N N . GLY A 1 467 ? 12.314 -1.776 -24.461 1.00 85.31 467 GLY A N 1
ATOM 3552 C CA . GLY A 1 467 ? 12.139 -0.809 -25.534 1.00 85.31 467 GLY A CA 1
ATOM 3553 C C . GLY A 1 467 ? 13.391 -0.483 -26.330 1.00 85.31 467 GLY A C 1
ATOM 3554 O O . GLY A 1 467 ? 14.318 -1.270 -26.467 1.00 85.31 467 GLY A O 1
ATOM 3555 N N . ASN A 1 468 ? 13.373 0.709 -26.912 1.00 81.88 468 ASN A N 1
ATOM 3556 C CA . ASN A 1 468 ? 14.516 1.341 -27.553 1.00 81.88 468 ASN A CA 1
ATOM 3557 C C . ASN A 1 468 ? 14.509 2.840 -27.201 1.00 81.88 468 ASN A C 1
ATOM 3559 O O . ASN A 1 468 ? 13.685 3.288 -26.403 1.00 81.88 468 ASN A O 1
ATOM 3563 N N . SER A 1 469 ? 15.384 3.625 -27.830 1.00 80.31 469 SER A N 1
ATOM 3564 C CA . SER A 1 469 ? 15.549 5.058 -27.547 1.00 80.31 469 SER A CA 1
ATOM 3565 C C . SER A 1 469 ? 14.287 5.918 -27.719 1.00 80.31 469 SER A C 1
ATOM 3567 O O . SER A 1 469 ? 14.249 7.033 -27.208 1.00 80.31 469 SER A O 1
ATOM 3569 N N . VAL A 1 470 ? 13.259 5.431 -28.423 1.00 80.94 470 VAL A N 1
ATOM 3570 C CA . VAL A 1 470 ? 11.996 6.157 -28.645 1.00 80.94 470 VAL A CA 1
ATOM 3571 C C . VAL A 1 470 ? 10.816 5.596 -27.847 1.00 80.94 470 VAL A C 1
ATOM 3573 O O . VAL A 1 470 ? 9.748 6.212 -27.829 1.00 80.94 470 VAL A O 1
ATOM 3576 N N . SER A 1 471 ? 10.992 4.456 -27.171 1.00 87.94 471 SER A N 1
ATOM 3577 C CA . SER A 1 471 ? 10.020 3.950 -26.199 1.00 87.94 471 SER A CA 1
ATOM 3578 C C . SER A 1 471 ? 10.043 4.807 -24.938 1.00 87.94 471 SER A C 1
ATOM 3580 O O . SER A 1 471 ? 11.110 5.228 -24.494 1.00 87.94 471 SER A O 1
ATOM 3582 N N . TRP A 1 472 ? 8.890 4.994 -24.299 1.00 89.50 472 TRP A N 1
ATOM 3583 C CA . TRP A 1 472 ? 8.822 5.732 -23.038 1.00 89.50 472 TRP A CA 1
ATOM 3584 C C . TRP A 1 472 ? 9.629 5.042 -21.940 1.00 89.50 472 TRP A C 1
ATOM 3586 O O . TRP A 1 472 ? 10.522 5.659 -21.379 1.00 89.50 472 TRP A O 1
ATOM 3596 N N . ILE A 1 473 ? 9.424 3.743 -21.711 1.00 90.56 473 ILE A N 1
ATOM 3597 C CA . ILE A 1 473 ? 10.114 3.007 -20.638 1.00 90.56 473 ILE A CA 1
ATOM 3598 C C . ILE A 1 473 ? 11.649 2.950 -20.780 1.00 90.56 473 ILE A C 1
ATOM 3600 O O . ILE A 1 473 ? 12.343 2.893 -19.770 1.00 90.56 473 ILE A O 1
ATOM 3604 N N . ALA A 1 474 ? 12.186 2.966 -22.005 1.00 89.31 474 ALA A N 1
ATOM 3605 C CA . ALA A 1 474 ? 13.600 2.677 -22.285 1.00 89.31 474 ALA A CA 1
ATOM 3606 C C . ALA A 1 474 ? 14.400 3.884 -22.800 1.00 89.31 474 ALA A C 1
ATOM 3608 O O . ALA A 1 474 ? 15.628 3.860 -22.787 1.00 89.31 474 ALA A O 1
ATOM 3609 N N . GLY A 1 475 ? 13.730 4.925 -23.305 1.00 80.88 475 GLY A N 1
ATOM 3610 C CA . GLY A 1 475 ? 14.413 5.985 -24.042 1.00 80.88 475 GLY A CA 1
ATOM 3611 C C . GLY A 1 475 ? 15.209 6.942 -23.161 1.00 80.88 475 GLY A C 1
ATOM 3612 O O . GLY A 1 475 ? 16.274 7.408 -23.560 1.00 80.88 475 GLY A O 1
ATOM 3613 N N . SER A 1 476 ? 14.717 7.233 -21.957 1.00 83.44 476 SER A N 1
ATOM 3614 C CA . SER A 1 476 ? 15.427 8.035 -20.958 1.00 83.44 476 SER A CA 1
ATOM 3615 C C . SER A 1 476 ? 14.746 7.915 -19.587 1.00 83.44 476 SER A C 1
ATOM 3617 O O . SER A 1 476 ? 13.517 7.818 -19.529 1.00 83.44 476 SER A O 1
ATOM 3619 N N . PRO A 1 477 ? 15.493 8.015 -18.470 1.00 81.94 477 PRO A N 1
ATOM 3620 C CA . PRO A 1 477 ? 14.907 8.056 -17.127 1.00 81.94 477 PRO A CA 1
ATOM 3621 C C . PRO A 1 477 ? 13.888 9.197 -16.927 1.00 81.94 477 PRO A C 1
ATOM 3623 O O . PRO A 1 477 ? 13.042 9.111 -16.045 1.00 81.94 477 PRO A O 1
ATOM 3626 N N . HIS A 1 478 ? 13.902 10.261 -17.740 1.00 78.38 478 HIS A N 1
ATOM 3627 C CA . HIS A 1 478 ? 12.923 11.361 -17.620 1.00 78.38 478 HIS A CA 1
ATOM 3628 C C . HIS A 1 478 ? 11.554 11.021 -18.195 1.00 78.38 478 HIS A C 1
ATOM 3630 O O . HIS A 1 478 ? 10.549 11.615 -17.809 1.00 78.38 478 HIS A O 1
ATOM 3636 N N . ILE A 1 479 ? 11.526 10.094 -19.148 1.00 82.50 479 ILE A N 1
ATOM 3637 C CA . ILE A 1 479 ? 10.306 9.694 -19.841 1.00 82.50 479 ILE A CA 1
ATOM 3638 C C . ILE A 1 479 ? 9.815 8.325 -19.380 1.00 82.50 479 ILE A C 1
ATOM 3640 O O . ILE A 1 479 ? 8.642 8.037 -19.570 1.00 82.50 479 ILE A O 1
ATOM 3644 N N . ALA A 1 480 ? 10.654 7.518 -18.722 1.00 89.31 480 ALA A N 1
ATOM 3645 C CA . ALA A 1 480 ? 10.279 6.182 -18.267 1.00 89.31 480 ALA A CA 1
ATOM 3646 C C . ALA A 1 480 ? 8.993 6.141 -17.423 1.00 89.31 480 ALA A C 1
ATOM 3648 O O . ALA A 1 480 ? 8.138 5.311 -17.734 1.00 89.31 480 ALA A O 1
ATOM 3649 N N . PRO A 1 481 ? 8.759 7.070 -16.473 1.00 89.06 481 PRO A N 1
ATOM 3650 C CA . PRO A 1 481 ? 7.510 7.104 -15.713 1.00 89.06 481 PRO A CA 1
ATOM 3651 C C . PRO A 1 481 ? 6.267 7.468 -16.537 1.00 89.06 481 PRO A C 1
ATOM 3653 O O . PRO A 1 481 ? 5.172 7.468 -15.995 1.00 89.06 481 PRO A O 1
ATOM 3656 N N . GLN A 1 482 ? 6.382 7.825 -17.821 1.00 88.00 482 GLN A N 1
ATOM 3657 C CA . GLN A 1 482 ? 5.225 8.029 -18.710 1.00 88.00 482 GLN A CA 1
ATOM 3658 C C . GLN A 1 482 ? 4.569 6.704 -19.111 1.00 88.00 482 GLN A C 1
ATOM 3660 O O . GLN A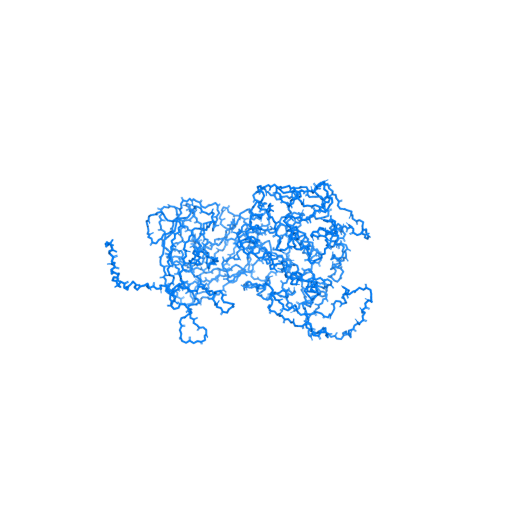 1 482 ? 3.385 6.679 -19.447 1.00 88.00 482 GLN A O 1
ATOM 3665 N N . ASP A 1 483 ? 5.339 5.615 -19.074 1.00 92.88 483 ASP A N 1
ATOM 3666 C CA . ASP A 1 483 ? 4.843 4.263 -19.282 1.00 92.88 483 ASP A CA 1
ATOM 3667 C C . ASP A 1 483 ? 4.389 3.675 -17.937 1.00 92.88 483 ASP A C 1
ATOM 3669 O O . ASP A 1 483 ? 5.210 3.562 -17.022 1.00 92.88 483 ASP A O 1
ATOM 3673 N N . PRO A 1 484 ? 3.124 3.245 -17.792 1.00 93.56 484 PRO A N 1
ATOM 3674 C CA . PRO A 1 484 ? 2.656 2.650 -16.545 1.00 93.56 484 PRO A CA 1
ATOM 3675 C C . PRO A 1 484 ? 3.381 1.340 -16.182 1.00 93.56 484 PRO A C 1
ATOM 3677 O O . PRO A 1 484 ? 3.335 0.926 -15.027 1.00 93.56 484 PRO A O 1
ATOM 3680 N N . LEU A 1 485 ? 4.124 0.717 -17.111 1.00 94.31 485 LEU A N 1
ATOM 3681 C CA . LEU A 1 485 ? 5.039 -0.398 -16.823 1.00 94.31 485 LEU A CA 1
ATOM 3682 C C . LEU A 1 485 ? 6.124 -0.046 -15.797 1.00 94.31 485 LEU A C 1
ATOM 3684 O O . LEU A 1 485 ? 6.622 -0.941 -15.113 1.00 94.31 485 LEU A O 1
ATOM 3688 N N . PHE A 1 486 ? 6.478 1.236 -15.675 1.00 94.69 486 PHE A N 1
ATOM 3689 C CA . PHE A 1 486 ? 7.482 1.729 -14.735 1.00 94.69 486 PHE A CA 1
ATOM 3690 C C . PHE A 1 486 ? 7.253 1.188 -13.318 1.00 94.69 486 PHE A C 1
ATOM 3692 O O . PHE A 1 486 ? 8.159 0.622 -12.709 1.00 94.69 486 PHE A O 1
ATOM 3699 N N . TYR A 1 487 ? 6.020 1.269 -12.814 1.00 94.12 487 TYR A N 1
ATOM 3700 C CA . TYR A 1 487 ? 5.704 0.849 -11.446 1.00 94.12 487 TYR A CA 1
ATOM 3701 C C . TYR A 1 487 ? 5.882 -0.658 -11.247 1.00 94.12 487 TYR A C 1
ATOM 3703 O O . TYR A 1 487 ? 6.402 -1.096 -10.228 1.00 94.12 487 TYR A O 1
ATOM 3711 N N . PHE A 1 488 ? 5.550 -1.466 -12.248 1.00 96.12 488 PHE A N 1
ATOM 3712 C CA . PHE A 1 488 ? 5.742 -2.912 -12.180 1.00 96.12 488 PHE A CA 1
ATOM 3713 C C . PHE A 1 488 ? 7.224 -3.296 -12.134 1.00 96.12 488 PHE A C 1
ATOM 3715 O O . PHE A 1 488 ? 7.621 -4.168 -11.356 1.00 96.12 488 PHE A O 1
ATOM 3722 N N . LEU A 1 489 ? 8.046 -2.631 -12.955 1.00 96.44 489 LEU A N 1
ATOM 3723 C CA . LEU A 1 489 ? 9.496 -2.823 -12.978 1.00 96.44 489 LEU A CA 1
ATOM 3724 C C . LEU A 1 489 ? 10.090 -2.483 -11.607 1.00 96.44 489 LEU A C 1
ATOM 3726 O O . LEU A 1 489 ? 10.776 -3.313 -11.006 1.00 96.44 489 LEU A O 1
ATOM 3730 N N . HIS A 1 490 ? 9.774 -1.301 -11.074 1.00 96.44 490 HIS A N 1
ATOM 3731 C CA . HIS A 1 490 ? 10.273 -0.862 -9.769 1.00 96.44 490 HIS A CA 1
ATOM 3732 C C . HIS A 1 490 ? 9.708 -1.674 -8.598 1.00 96.44 490 HIS A C 1
ATOM 3734 O O . HIS A 1 490 ? 10.398 -1.832 -7.591 1.00 96.44 490 HIS A O 1
ATOM 3740 N N . GLY A 1 491 ? 8.527 -2.282 -8.745 1.00 94.12 491 GLY A N 1
ATOM 3741 C CA . GLY A 1 491 ? 8.011 -3.270 -7.796 1.00 94.12 491 GLY A CA 1
ATOM 3742 C C . GLY A 1 491 ? 8.939 -4.480 -7.660 1.00 94.12 491 GLY A C 1
ATOM 3743 O O . GLY A 1 491 ? 9.157 -4.968 -6.554 1.00 94.12 491 GLY A O 1
ATOM 3744 N N . ASN A 1 492 ? 9.559 -4.934 -8.757 1.00 94.81 492 ASN A N 1
ATOM 3745 C CA . ASN A 1 492 ? 10.491 -6.063 -8.700 1.00 94.81 492 ASN A CA 1
ATOM 3746 C C . ASN A 1 492 ? 11.868 -5.643 -8.170 1.00 94.81 492 ASN A C 1
ATOM 3748 O O . ASN A 1 492 ? 12.509 -6.407 -7.458 1.00 94.81 492 ASN A O 1
ATOM 3752 N N . ILE A 1 493 ? 12.306 -4.410 -8.441 1.00 95.44 493 ILE A N 1
ATOM 3753 C CA . ILE A 1 493 ? 13.511 -3.841 -7.809 1.00 95.44 493 ILE A CA 1
ATOM 3754 C C . ILE A 1 493 ? 13.370 -3.819 -6.288 1.00 95.44 493 ILE A C 1
ATOM 3756 O O . ILE A 1 493 ? 14.284 -4.215 -5.564 1.00 95.44 493 ILE A O 1
ATOM 3760 N N . GLU A 1 494 ? 12.209 -3.396 -5.808 1.00 91.06 494 GLU A N 1
ATOM 3761 C CA . GLU A 1 494 ? 11.909 -3.318 -4.387 1.00 91.06 494 GLU A CA 1
ATOM 3762 C C . GLU A 1 494 ? 11.793 -4.723 -3.757 1.00 91.06 494 GLU A C 1
ATOM 3764 O O . GLU A 1 494 ? 12.425 -4.970 -2.723 1.00 91.06 494 GLU A O 1
ATOM 3769 N N . ARG A 1 495 ? 11.152 -5.680 -4.455 1.00 91.56 495 ARG A N 1
ATOM 3770 C CA . ARG A 1 495 ? 11.150 -7.115 -4.098 1.00 91.56 495 ARG A CA 1
ATOM 3771 C C . ARG A 1 495 ? 12.564 -7.673 -3.926 1.00 91.56 495 ARG A C 1
ATOM 3773 O O . ARG A 1 495 ? 12.861 -8.311 -2.913 1.00 91.56 495 ARG A O 1
ATOM 3780 N N . LEU A 1 496 ? 13.444 -7.430 -4.899 1.00 92.81 496 LEU A N 1
ATOM 3781 C CA . LEU A 1 496 ? 14.830 -7.905 -4.878 1.00 92.81 496 LEU A CA 1
ATOM 3782 C C . LEU A 1 496 ? 15.613 -7.303 -3.707 1.00 92.81 496 LEU A C 1
ATOM 3784 O O . LEU A 1 496 ? 16.306 -8.033 -2.998 1.00 92.81 496 LEU A O 1
ATOM 3788 N N . TRP A 1 497 ? 15.484 -5.997 -3.453 1.00 92.56 497 TRP A N 1
ATOM 3789 C CA . TRP A 1 497 ? 16.200 -5.355 -2.347 1.00 92.56 497 TRP A CA 1
ATOM 3790 C C . TRP A 1 497 ? 15.808 -5.922 -0.990 1.00 92.56 497 TRP A C 1
ATOM 3792 O O . TRP A 1 497 ? 16.666 -6.182 -0.147 1.00 92.56 497 TRP A O 1
ATOM 3802 N N . ALA A 1 498 ? 14.526 -6.150 -0.762 1.00 87.69 498 ALA A N 1
ATOM 3803 C CA . ALA A 1 498 ? 14.092 -6.675 0.517 1.00 87.69 498 ALA A CA 1
ATOM 3804 C C . ALA A 1 498 ? 14.349 -8.180 0.682 1.00 87.69 498 ALA A C 1
ATOM 3806 O O . ALA A 1 498 ? 14.686 -8.610 1.787 1.00 87.69 498 ALA A O 1
ATOM 3807 N N . LYS A 1 499 ? 14.296 -8.973 -0.400 1.00 88.50 499 LYS A N 1
ATOM 3808 C CA . LYS A 1 499 ? 14.795 -10.360 -0.382 1.00 88.50 499 LYS A CA 1
ATOM 3809 C C . LYS A 1 499 ? 16.287 -10.382 -0.030 1.00 88.50 499 LYS A C 1
ATOM 3811 O O . LYS A 1 499 ? 16.689 -11.149 0.841 1.00 88.50 499 LYS A O 1
ATOM 3816 N N . TRP A 1 500 ? 17.090 -9.480 -0.601 1.00 91.81 500 TRP A N 1
ATOM 3817 C CA . TRP A 1 500 ? 18.503 -9.319 -0.241 1.00 91.81 500 TRP A CA 1
ATOM 3818 C C . TRP A 1 500 ? 18.710 -8.903 1.219 1.00 91.81 500 TRP A C 1
ATOM 3820 O O . TRP A 1 500 ? 19.575 -9.481 1.885 1.00 91.81 500 TRP A O 1
ATOM 3830 N N . GLN A 1 501 ? 17.922 -7.945 1.729 1.00 88.44 501 GLN A N 1
ATOM 3831 C CA . GLN A 1 501 ? 18.013 -7.516 3.129 1.00 88.44 501 GLN A CA 1
ATOM 3832 C C . GLN A 1 501 ? 17.821 -8.708 4.054 1.00 88.44 501 GLN A C 1
ATOM 3834 O O . GLN A 1 501 ? 18.581 -8.903 4.999 1.00 88.44 501 GLN A O 1
ATOM 3839 N N . TRP A 1 502 ? 16.839 -9.542 3.736 1.00 84.94 502 TRP A N 1
ATOM 3840 C CA . TRP A 1 502 ? 16.538 -10.699 4.541 1.00 84.94 502 TRP A CA 1
ATOM 3841 C C . TRP A 1 502 ? 17.586 -11.809 4.457 1.00 84.94 502 TRP A C 1
ATOM 3843 O O . TRP A 1 502 ? 18.061 -12.266 5.496 1.00 84.94 502 TRP A O 1
ATOM 3853 N N . LEU A 1 503 ? 18.019 -12.173 3.245 1.00 86.69 503 LEU A N 1
ATOM 3854 C CA . LEU A 1 503 ? 19.071 -13.174 3.026 1.00 86.69 503 LEU A CA 1
ATOM 3855 C C . LEU A 1 503 ? 20.376 -12.832 3.764 1.00 86.69 503 LEU A C 1
ATOM 3857 O O . LEU A 1 503 ? 21.115 -13.730 4.157 1.00 86.69 503 LEU A O 1
ATOM 3861 N N . ASN A 1 504 ? 20.656 -11.540 3.956 1.00 89.00 504 ASN A N 1
ATOM 3862 C CA . ASN A 1 504 ? 21.905 -11.048 4.538 1.00 89.00 504 ASN A CA 1
ATOM 3863 C C . ASN A 1 504 ? 21.744 -10.436 5.944 1.00 89.00 504 ASN A C 1
ATOM 3865 O O . ASN A 1 504 ? 22.696 -9.840 6.450 1.00 89.00 504 ASN A O 1
ATOM 3869 N N . ASN A 1 505 ? 20.569 -10.559 6.577 1.00 87.38 505 ASN A N 1
ATOM 3870 C CA . ASN A 1 505 ? 20.267 -9.983 7.898 1.00 87.38 505 ASN A CA 1
ATOM 3871 C C . ASN A 1 505 ? 20.560 -8.462 7.992 1.00 87.38 505 ASN A C 1
ATOM 3873 O O . ASN A 1 505 ? 21.197 -7.978 8.929 1.00 87.38 505 ASN A O 1
ATOM 3877 N N . ARG A 1 506 ? 20.129 -7.694 6.985 1.00 88.81 506 ARG A N 1
ATOM 3878 C CA . ARG A 1 506 ? 20.377 -6.248 6.830 1.00 88.81 506 ARG A CA 1
ATOM 3879 C C . ARG A 1 506 ? 19.180 -5.425 7.290 1.00 88.81 506 ARG A C 1
ATOM 3881 O O . ARG A 1 506 ? 18.525 -4.763 6.494 1.00 88.81 506 ARG A O 1
ATOM 3888 N N . PHE A 1 507 ? 18.894 -5.497 8.586 1.00 82.12 507 PHE A N 1
ATOM 3889 C CA . PHE A 1 507 ? 17.749 -4.810 9.203 1.00 82.12 507 PHE A CA 1
ATOM 3890 C C . PHE A 1 507 ? 18.154 -3.659 10.127 1.00 82.12 507 PHE A C 1
ATOM 3892 O O . PHE A 1 507 ? 17.307 -2.883 10.559 1.00 82.12 507 PHE A O 1
ATOM 3899 N N . ASP A 1 508 ? 19.438 -3.569 10.473 1.00 85.94 508 ASP A N 1
ATOM 3900 C CA . ASP A 1 508 ? 19.965 -2.517 11.334 1.00 85.94 508 ASP A CA 1
ATOM 3901 C C . ASP A 1 508 ? 20.568 -1.405 10.475 1.00 85.94 508 ASP A C 1
ATOM 3903 O O . ASP A 1 508 ? 21.669 -1.543 9.936 1.00 85.94 508 ASP A O 1
ATOM 3907 N N . ALA A 1 509 ? 19.828 -0.304 10.347 1.00 87.25 509 ALA A N 1
ATOM 3908 C CA . ALA A 1 509 ? 20.232 0.869 9.580 1.00 87.25 509 ALA A CA 1
ATOM 3909 C C . ALA A 1 509 ? 21.499 1.557 10.124 1.00 87.25 509 ALA A C 1
ATOM 3911 O O . ALA A 1 509 ? 22.115 2.326 9.392 1.00 87.25 509 ALA A O 1
ATOM 3912 N N . THR A 1 510 ? 21.914 1.272 11.367 1.00 87.81 510 THR A N 1
ATOM 3913 C CA . THR A 1 510 ? 23.160 1.811 11.949 1.00 87.81 510 THR A CA 1
ATOM 3914 C C . THR A 1 510 ? 24.420 1.111 11.427 1.00 87.81 510 THR A C 1
ATOM 3916 O O . THR A 1 510 ? 25.536 1.582 11.644 1.00 87.81 510 THR A O 1
ATOM 3919 N N . GLN A 1 511 ? 24.261 -0.011 10.717 1.00 90.75 511 GLN A N 1
ATOM 3920 C CA . GLN A 1 511 ? 25.366 -0.770 10.142 1.00 90.75 511 GLN A CA 1
ATOM 3921 C C . GLN A 1 511 ? 25.651 -0.323 8.705 1.00 90.75 511 GLN A C 1
ATOM 3923 O O . GLN A 1 511 ? 24.774 -0.366 7.839 1.00 90.75 511 GLN A O 1
ATOM 3928 N N . SER A 1 512 ? 26.918 -0.022 8.407 1.00 90.19 512 SER A N 1
ATOM 3929 C CA . SER A 1 512 ? 27.374 0.341 7.052 1.00 90.19 512 SER A CA 1
ATOM 3930 C C . SER A 1 512 ? 27.150 -0.762 6.007 1.00 90.19 512 SER A C 1
ATOM 3932 O O . SER A 1 512 ? 27.072 -0.513 4.806 1.00 90.19 512 SER A O 1
ATOM 3934 N N . SER A 1 513 ? 27.028 -2.007 6.464 1.00 92.00 513 SER A N 1
ATOM 3935 C CA . SER A 1 513 ? 26.712 -3.161 5.626 1.00 92.00 513 SER A CA 1
ATOM 3936 C C . SER A 1 513 ? 25.238 -3.215 5.199 1.00 92.00 513 SER A C 1
ATOM 3938 O O . SER A 1 513 ? 24.948 -3.746 4.125 1.00 92.00 513 SER A O 1
ATOM 3940 N N . THR A 1 514 ? 24.329 -2.635 5.992 1.00 91.44 514 THR A N 1
ATOM 3941 C CA . THR A 1 514 ? 22.901 -2.461 5.668 1.00 91.44 514 THR A CA 1
ATOM 3942 C C . THR A 1 514 ? 22.674 -1.253 4.770 1.00 91.44 514 THR A C 1
ATOM 3944 O O . THR A 1 514 ? 21.867 -1.321 3.846 1.00 91.44 514 THR A O 1
ATOM 3947 N N . TYR A 1 515 ? 23.397 -0.163 5.030 1.00 91.69 515 TYR A N 1
ATOM 3948 C CA . TYR A 1 515 ? 23.373 1.048 4.221 1.00 91.69 515 TYR A CA 1
ATOM 3949 C C . TYR A 1 515 ? 24.711 1.769 4.338 1.00 91.69 515 TYR A C 1
ATOM 3951 O O . TYR A 1 515 ? 25.180 2.024 5.439 1.00 91.69 515 TYR A O 1
ATOM 3959 N N . ASP A 1 516 ? 25.358 2.091 3.229 1.00 87.69 516 ASP A N 1
ATOM 3960 C CA . ASP A 1 516 ? 26.773 2.475 3.238 1.00 87.69 516 ASP A CA 1
ATOM 3961 C C . ASP A 1 516 ? 27.047 3.908 3.722 1.00 87.69 516 ASP A C 1
ATOM 3963 O O . ASP A 1 516 ? 28.101 4.155 4.311 1.00 87.69 516 ASP A O 1
ATOM 3967 N N . LEU A 1 517 ? 26.108 4.842 3.535 1.00 87.62 517 LEU A N 1
ATOM 3968 C CA . LEU A 1 517 ? 26.255 6.243 3.952 1.00 87.62 517 LEU A CA 1
ATOM 3969 C C . LEU A 1 517 ? 25.571 6.511 5.302 1.00 87.62 517 LEU A C 1
ATOM 3971 O O . LEU A 1 517 ? 24.368 6.750 5.381 1.00 87.62 517 LEU A O 1
ATOM 3975 N N . GLN A 1 518 ? 26.362 6.482 6.373 1.00 87.81 518 GLN A N 1
ATOM 3976 C CA . GLN A 1 518 ? 25.909 6.618 7.763 1.00 87.81 518 GLN A CA 1
ATOM 3977 C C . GLN A 1 518 ? 25.881 8.075 8.260 1.00 87.81 518 GLN A C 1
ATOM 3979 O O . GLN A 1 518 ? 26.620 8.924 7.768 1.00 87.81 518 GLN A O 1
ATOM 3984 N N . GLY A 1 519 ? 25.069 8.358 9.284 1.00 85.50 519 GLY A N 1
ATOM 3985 C CA . GLY A 1 519 ? 24.864 9.709 9.820 1.00 85.50 519 GLY A CA 1
ATOM 3986 C C . GLY A 1 519 ? 23.914 10.561 8.971 1.00 85.50 519 GLY A C 1
ATOM 3987 O O . GLY A 1 519 ? 23.068 10.034 8.255 1.00 85.50 519 GLY A O 1
ATOM 3988 N N . GLY A 1 520 ? 24.039 11.884 9.074 1.00 80.50 520 GLY A N 1
ATOM 3989 C CA . GLY A 1 520 ? 23.357 12.847 8.201 1.00 80.50 520 GLY A CA 1
ATOM 3990 C C . GLY A 1 520 ? 24.374 13.644 7.390 1.00 80.50 520 GLY A C 1
ATOM 3991 O O . GLY A 1 520 ? 25.538 13.732 7.788 1.00 80.50 520 GLY A O 1
ATOM 3992 N N . HIS A 1 521 ? 23.946 14.262 6.290 1.00 73.12 521 HIS A N 1
ATOM 3993 C CA . HIS A 1 521 ? 24.824 15.006 5.376 1.00 73.12 521 HIS A CA 1
ATOM 3994 C C . HIS A 1 521 ? 25.745 16.031 6.078 1.00 73.12 521 HIS A C 1
ATOM 3996 O O . HIS A 1 521 ? 26.909 16.170 5.713 1.00 73.12 521 HIS A O 1
ATOM 4002 N N . SER A 1 522 ? 25.270 16.717 7.128 1.00 65.25 522 SER A N 1
ATOM 4003 C CA . SER A 1 522 ? 26.065 17.684 7.912 1.00 65.25 522 SER A CA 1
ATOM 4004 C C . SER A 1 522 ? 27.129 17.055 8.821 1.00 65.25 522 SER A C 1
ATOM 4006 O O . SER A 1 522 ? 28.016 17.758 9.296 1.00 65.25 522 SER A O 1
ATOM 4008 N N . ASN A 1 523 ? 27.032 15.750 9.082 1.00 52.62 523 ASN A N 1
ATOM 4009 C CA . ASN A 1 523 ? 27.860 15.016 10.039 1.00 52.62 523 ASN A CA 1
ATOM 4010 C C . ASN A 1 523 ? 28.908 14.121 9.356 1.00 52.62 523 ASN A C 1
ATOM 4012 O O . ASN A 1 523 ? 29.615 13.398 10.053 1.00 52.62 523 ASN A O 1
ATOM 4016 N N . SER A 1 524 ? 29.016 14.139 8.019 1.00 55.44 524 SER A N 1
ATOM 4017 C CA . SER A 1 524 ? 29.997 13.342 7.270 1.00 55.44 524 SER A CA 1
ATOM 4018 C C . SER A 1 524 ? 31.417 13.899 7.481 1.00 55.44 524 SER A C 1
ATOM 4020 O O . SER A 1 524 ? 31.733 14.963 6.939 1.00 55.44 524 SER A O 1
ATOM 4022 N N . PRO A 1 525 ? 32.311 13.219 8.226 1.00 45.97 525 PRO A N 1
ATOM 4023 C CA . PRO A 1 525 ? 33.651 13.724 8.491 1.00 45.97 525 PRO A CA 1
ATOM 4024 C C . PRO A 1 525 ? 34.526 13.567 7.237 1.00 45.97 525 PRO A C 1
ATOM 4026 O O . PRO A 1 525 ? 34.661 12.476 6.689 1.00 45.97 525 PRO A O 1
ATOM 4029 N N . SER A 1 526 ? 35.149 14.660 6.792 1.00 45.84 526 SER A N 1
ATOM 4030 C CA . SER A 1 526 ? 36.435 14.652 6.073 1.00 45.84 526 SER A CA 1
ATOM 4031 C C . SER A 1 526 ? 36.594 13.719 4.856 1.00 45.84 526 SER A C 1
ATOM 4033 O O . SER A 1 526 ? 37.522 12.913 4.808 1.00 45.84 526 SER A O 1
ATOM 4035 N N . SER A 1 527 ? 35.796 13.890 3.804 1.00 39.22 527 SER A N 1
ATOM 4036 C CA . SER A 1 527 ? 36.318 13.652 2.449 1.00 39.22 527 SER A CA 1
ATOM 4037 C C . SER A 1 527 ? 36.379 14.993 1.724 1.00 39.22 527 SER A C 1
ATOM 4039 O O . SER A 1 527 ? 35.322 15.593 1.520 1.00 39.22 527 SER A O 1
ATOM 4041 N N . PRO A 1 528 ? 37.568 15.514 1.355 1.00 36.84 528 PRO A N 1
ATOM 4042 C CA . PRO A 1 528 ? 37.624 16.664 0.463 1.00 36.84 528 PRO A CA 1
ATOM 4043 C C . PRO A 1 528 ? 36.856 16.327 -0.826 1.00 36.84 528 PRO A C 1
ATOM 4045 O O . PRO A 1 528 ? 36.854 15.164 -1.245 1.00 36.84 528 PRO A O 1
ATOM 4048 N N . PRO A 1 529 ? 36.177 17.299 -1.459 1.00 38.66 529 PRO A N 1
ATOM 4049 C CA . PRO A 1 529 ? 35.465 17.055 -2.704 1.00 38.66 529 PRO A CA 1
ATOM 4050 C C . PRO A 1 529 ? 36.455 16.531 -3.748 1.00 38.66 529 PRO A C 1
ATOM 4052 O O . PRO A 1 529 ? 37.301 17.270 -4.245 1.00 38.66 529 PRO A O 1
ATOM 4055 N N . VAL A 1 530 ? 36.356 15.249 -4.100 1.00 35.12 530 VAL A N 1
ATOM 4056 C CA . VAL A 1 530 ? 37.041 14.728 -5.281 1.00 35.12 530 VAL A CA 1
ATOM 4057 C C . VAL A 1 530 ? 36.314 15.321 -6.487 1.00 35.12 530 VAL A C 1
ATOM 4059 O O . VAL A 1 530 ? 35.205 14.926 -6.854 1.00 35.12 530 VAL A O 1
ATOM 4062 N N . PHE A 1 531 ? 36.903 16.360 -7.073 1.00 38.75 531 PHE A N 1
ATOM 4063 C CA . PHE A 1 531 ? 36.478 16.916 -8.351 1.00 38.75 531 PHE A CA 1
ATOM 4064 C C . PHE A 1 531 ? 36.997 16.027 -9.478 1.00 38.75 531 PHE A C 1
ATOM 4066 O O . PHE A 1 531 ? 37.932 16.382 -10.184 1.00 38.75 531 PHE A O 1
ATOM 4073 N N . THR A 1 532 ? 36.387 14.862 -9.673 1.00 35.00 532 THR A N 1
ATOM 4074 C CA . THR A 1 532 ? 36.427 14.228 -10.992 1.00 35.00 532 THR A CA 1
ATOM 4075 C C . THR A 1 532 ? 35.162 14.641 -11.719 1.00 35.00 532 THR A C 1
ATOM 4077 O O . THR A 1 532 ? 34.172 13.912 -11.747 1.00 35.00 532 THR A O 1
ATOM 4080 N N . THR A 1 533 ? 35.166 15.839 -12.303 1.00 35.50 533 THR A N 1
ATOM 4081 C CA . THR A 1 533 ? 34.422 16.004 -13.547 1.00 35.50 533 THR A CA 1
ATOM 4082 C C . THR A 1 533 ? 35.096 15.058 -14.527 1.00 35.50 533 THR A C 1
ATOM 4084 O O . THR A 1 533 ? 36.212 15.314 -14.965 1.00 35.50 533 THR A O 1
ATOM 4087 N N . ASN A 1 534 ? 34.482 13.914 -14.821 1.00 36.38 534 ASN A N 1
ATOM 4088 C CA . ASN A 1 534 ? 34.888 13.185 -16.009 1.00 36.38 534 ASN A CA 1
ATOM 4089 C C . ASN A 1 534 ? 34.474 14.085 -17.186 1.00 36.38 534 ASN A C 1
ATOM 4091 O O . ASN A 1 534 ? 33.268 14.289 -17.362 1.00 36.38 534 ASN A O 1
ATOM 4095 N N . PRO A 1 535 ? 35.403 14.691 -17.950 1.00 36.28 535 PRO A N 1
ATOM 4096 C CA . PRO A 1 535 ? 35.057 15.731 -18.922 1.00 36.28 535 PRO A CA 1
ATOM 4097 C C . PRO A 1 535 ? 34.149 15.231 -20.060 1.00 36.28 535 PRO A C 1
ATOM 4099 O O . PRO A 1 535 ? 33.671 16.035 -20.851 1.00 36.28 535 PRO A O 1
ATOM 4102 N N . GLY A 1 536 ? 33.895 13.916 -20.135 1.00 39.59 536 GLY A N 1
ATOM 4103 C CA . GLY A 1 536 ? 32.989 13.282 -21.092 1.00 39.59 536 GLY A CA 1
ATOM 4104 C C . GLY A 1 536 ? 31.642 12.789 -20.543 1.00 39.59 536 GLY A C 1
ATOM 4105 O O . GLY A 1 536 ? 30.880 12.231 -21.326 1.00 39.59 536 GLY A O 1
ATOM 4106 N N . ASN A 1 537 ? 31.319 12.934 -19.245 1.00 45.31 537 ASN A N 1
ATOM 4107 C CA . ASN A 1 537 ? 30.031 12.453 -18.712 1.00 45.31 537 ASN A CA 1
ATOM 4108 C C . ASN A 1 537 ? 29.471 13.320 -17.557 1.00 45.31 537 ASN A C 1
ATOM 4110 O O . ASN A 1 537 ? 29.780 13.062 -16.390 1.00 45.31 537 ASN A O 1
ATOM 4114 N N . PRO A 1 538 ? 28.600 14.308 -17.842 1.00 43.31 538 PRO A N 1
ATOM 4115 C CA . PRO A 1 538 ? 27.979 15.163 -16.823 1.00 43.31 538 PRO A CA 1
ATOM 4116 C C . PRO A 1 538 ? 27.001 14.431 -15.877 1.00 43.31 538 PRO A C 1
ATOM 4118 O O . PRO A 1 538 ? 26.533 15.031 -14.908 1.00 43.31 538 PRO A O 1
ATOM 4121 N N . ASN A 1 539 ? 26.722 13.141 -16.112 1.00 44.84 539 ASN A N 1
ATOM 4122 C CA . ASN A 1 539 ? 25.817 12.318 -15.301 1.00 44.84 539 ASN A CA 1
ATOM 4123 C C . ASN A 1 539 ? 26.540 11.445 -14.260 1.00 44.84 539 ASN A C 1
ATOM 4125 O O . ASN A 1 539 ? 25.893 10.663 -13.568 1.00 44.84 539 ASN A O 1
ATOM 4129 N N . GLN A 1 540 ? 27.867 11.545 -14.131 1.00 42.38 540 GLN A N 1
ATOM 4130 C CA . GLN A 1 540 ? 28.629 10.736 -13.178 1.00 42.38 540 GLN A CA 1
ATOM 4131 C C . GLN A 1 540 ? 28.799 11.477 -11.842 1.00 42.38 540 GLN A C 1
ATOM 4133 O O . GLN A 1 540 ? 29.469 12.507 -11.768 1.00 42.38 540 GLN A O 1
ATOM 4138 N N . ILE A 1 541 ? 28.195 10.952 -10.774 1.00 48.28 541 ILE A N 1
ATOM 4139 C CA . ILE A 1 541 ? 28.283 11.513 -9.419 1.00 48.28 541 ILE A CA 1
ATOM 4140 C C . ILE A 1 541 ? 29.111 10.578 -8.562 1.00 48.28 541 ILE A C 1
ATOM 4142 O O . ILE A 1 541 ? 28.787 9.408 -8.391 1.00 48.28 541 ILE A O 1
ATOM 4146 N N . THR A 1 542 ? 30.179 11.113 -7.984 1.00 49.06 542 THR A N 1
ATOM 4147 C CA . THR A 1 542 ? 30.836 10.500 -6.832 1.00 49.06 542 THR A CA 1
ATOM 4148 C C . THR A 1 542 ? 29.924 10.745 -5.626 1.00 49.06 542 THR A C 1
ATOM 4150 O O . THR A 1 542 ? 29.676 11.890 -5.252 1.00 49.06 542 THR A O 1
ATOM 4153 N N . SER A 1 543 ? 29.346 9.676 -5.091 1.00 52.53 543 SER A N 1
ATOM 4154 C CA . SER A 1 543 ? 28.112 9.598 -4.294 1.00 52.53 543 SER A CA 1
ATOM 4155 C C . SER A 1 543 ? 28.122 10.223 -2.880 1.00 52.53 543 SER A C 1
ATOM 4157 O O . SER A 1 543 ? 27.520 9.663 -1.974 1.00 52.53 543 SER A O 1
ATOM 4159 N N . ASN A 1 544 ? 28.798 11.352 -2.644 1.00 53.72 544 ASN A N 1
ATOM 4160 C CA . ASN A 1 544 ? 28.983 11.945 -1.306 1.00 53.72 544 ASN A CA 1
ATOM 4161 C C . ASN A 1 544 ? 28.649 13.449 -1.199 1.00 53.72 544 ASN A C 1
ATOM 4163 O O . ASN A 1 544 ? 29.078 14.095 -0.249 1.00 53.72 544 ASN A O 1
ATOM 4167 N N . ARG A 1 545 ? 27.929 14.039 -2.168 1.00 58.16 545 ARG A N 1
ATOM 4168 C CA . ARG A 1 545 ? 27.724 15.507 -2.248 1.00 58.16 545 ARG A CA 1
ATOM 4169 C C . ARG A 1 545 ? 26.268 15.968 -2.346 1.00 58.16 545 ARG A C 1
ATOM 4171 O O . ARG A 1 545 ? 26.010 17.081 -2.791 1.00 58.16 545 ARG A O 1
ATOM 4178 N N . THR A 1 546 ? 25.296 15.124 -2.012 1.00 68.38 546 THR A N 1
ATOM 4179 C CA . THR A 1 546 ? 23.879 15.487 -2.170 1.00 68.38 546 THR A CA 1
ATOM 4180 C C . THR A 1 546 ? 23.092 15.109 -0.926 1.00 68.38 546 THR A C 1
ATOM 4182 O O . THR A 1 546 ? 23.167 13.976 -0.460 1.00 68.38 546 THR A O 1
ATOM 4185 N N . PHE A 1 547 ? 22.334 16.067 -0.389 1.00 76.75 547 PHE A N 1
ATOM 4186 C CA . PHE A 1 547 ? 21.370 15.822 0.681 1.00 76.75 547 PHE A CA 1
ATOM 4187 C C . PHE A 1 547 ? 20.297 14.833 0.209 1.00 76.75 547 PHE A C 1
ATOM 4189 O O . PHE A 1 547 ? 19.812 14.950 -0.920 1.00 76.75 547 PHE A O 1
ATOM 4196 N N . GLY A 1 548 ? 19.919 13.890 1.072 1.00 81.94 548 GLY A N 1
ATOM 4197 C CA . GLY A 1 548 ? 19.025 12.779 0.731 1.00 81.94 548 GLY A CA 1
ATOM 4198 C C . GLY A 1 548 ? 19.754 11.470 0.443 1.00 81.94 548 GLY A C 1
ATOM 4199 O O . GLY A 1 548 ? 19.122 10.542 -0.039 1.00 81.94 548 GLY A O 1
ATOM 4200 N N . GLN A 1 549 ? 21.061 11.394 0.708 1.00 84.88 549 GLN A N 1
ATOM 4201 C CA . GLN A 1 549 ? 21.889 10.211 0.443 1.00 84.88 549 GLN A CA 1
ATOM 4202 C C . GLN A 1 549 ? 22.332 9.505 1.727 1.00 84.88 549 GLN A C 1
ATOM 4204 O O . GLN A 1 549 ? 22.670 8.325 1.675 1.00 84.88 549 GLN A O 1
ATOM 4209 N N . TYR A 1 550 ? 22.332 10.186 2.871 1.00 87.19 550 TYR A N 1
ATOM 4210 C CA . TYR A 1 550 ? 22.760 9.614 4.146 1.00 87.19 550 TYR A CA 1
ATOM 4211 C C . TYR A 1 550 ? 21.579 9.033 4.925 1.00 87.19 550 TYR A C 1
ATOM 4213 O O . TYR A 1 550 ? 20.440 9.458 4.751 1.00 87.19 550 TYR A O 1
ATOM 4221 N N . VAL A 1 551 ? 21.843 8.057 5.794 1.00 88.69 551 VAL A N 1
ATOM 4222 C CA . VAL A 1 551 ? 20.800 7.278 6.478 1.00 88.69 551 VAL A CA 1
ATOM 4223 C C . VAL A 1 551 ? 19.818 8.143 7.286 1.00 88.69 551 VAL A C 1
ATOM 4225 O O . VAL A 1 551 ? 18.624 7.854 7.303 1.00 88.69 551 VAL A O 1
ATOM 4228 N N . GLU A 1 552 ? 20.279 9.238 7.895 1.00 88.25 552 GLU A N 1
ATOM 4229 C CA . GLU A 1 552 ? 19.426 10.171 8.648 1.00 88.25 552 GLU A CA 1
ATOM 4230 C C . GLU A 1 552 ? 18.852 11.315 7.784 1.00 88.25 552 GLU A C 1
ATOM 4232 O O . GLU A 1 552 ? 18.097 12.148 8.289 1.00 88.25 552 GLU A O 1
ATOM 4237 N N . ASP A 1 553 ? 19.177 11.383 6.488 1.00 87.69 553 ASP A N 1
ATOM 4238 C CA . ASP A 1 553 ? 18.631 12.412 5.601 1.00 87.69 553 ASP A CA 1
ATOM 4239 C C . ASP A 1 553 ? 17.157 12.133 5.270 1.00 87.69 553 ASP A C 1
ATOM 4241 O O . ASP A 1 553 ? 16.746 10.993 5.027 1.00 87.69 553 ASP A O 1
ATOM 4245 N N . SER A 1 554 ? 16.361 13.204 5.187 1.00 88.62 554 SER A N 1
ATOM 4246 C CA . SER A 1 554 ? 14.996 13.137 4.666 1.00 88.62 554 SER A CA 1
ATOM 4247 C C . SER A 1 554 ? 14.985 12.857 3.157 1.00 88.62 554 SER A C 1
ATOM 4249 O O . SER A 1 554 ? 15.926 13.199 2.435 1.00 88.62 554 SER A O 1
ATOM 4251 N N . LEU A 1 555 ? 13.906 12.265 2.651 1.00 88.12 555 LEU A N 1
ATOM 4252 C CA . LEU A 1 555 ? 13.690 11.993 1.231 1.00 88.12 555 LEU A CA 1
ATOM 4253 C C . LEU A 1 555 ? 12.829 13.098 0.599 1.00 88.12 555 LEU A C 1
ATOM 4255 O O . LEU A 1 555 ? 11.727 13.392 1.060 1.00 88.12 555 LEU A O 1
ATOM 4259 N N . TRP A 1 556 ? 13.324 13.694 -0.486 1.00 86.88 556 TRP A N 1
ATOM 4260 C CA . TRP A 1 556 ? 12.526 14.558 -1.364 1.00 86.88 556 TRP A CA 1
ATOM 4261 C C . TRP A 1 556 ? 11.690 13.684 -2.308 1.00 86.88 556 TRP A C 1
ATOM 4263 O O . TRP A 1 556 ? 12.208 12.656 -2.737 1.00 86.88 556 TRP A O 1
ATOM 4273 N N . PRO A 1 557 ? 10.456 14.061 -2.693 1.00 83.62 557 PRO A N 1
ATOM 4274 C CA . PRO A 1 557 ? 9.771 15.333 -2.415 1.00 83.62 557 PRO A CA 1
ATOM 4275 C C . PRO A 1 557 ? 8.938 15.402 -1.127 1.00 83.62 557 PRO A C 1
ATOM 4277 O O . PRO A 1 557 ? 8.360 16.446 -0.848 1.00 83.62 557 PRO A O 1
ATOM 4280 N N . TRP A 1 558 ? 8.880 14.341 -0.326 1.00 85.50 558 TRP A N 1
ATOM 4281 C CA . TRP A 1 558 ? 7.944 14.241 0.805 1.00 85.50 558 TRP A CA 1
ATOM 4282 C C . TRP A 1 558 ? 8.266 15.126 2.013 1.00 85.50 558 TRP A C 1
ATOM 4284 O O . TRP A 1 558 ? 7.426 15.314 2.888 1.00 85.50 558 TRP A O 1
ATOM 4294 N N . ASP A 1 559 ? 9.477 15.670 2.095 1.00 80.06 559 ASP A N 1
ATOM 4295 C CA . ASP A 1 559 ? 9.877 16.562 3.183 1.00 80.06 559 ASP A CA 1
ATOM 4296 C C . ASP A 1 559 ? 9.516 18.036 2.949 1.00 80.06 559 ASP A C 1
ATOM 4298 O O . ASP A 1 559 ? 9.829 18.878 3.794 1.00 80.06 559 ASP A O 1
ATOM 4302 N N . ASN A 1 560 ? 8.871 18.353 1.818 1.00 76.69 560 ASN A N 1
ATOM 4303 C CA . ASN A 1 560 ? 8.549 19.709 1.363 1.00 76.69 560 ASN A CA 1
ATOM 4304 C C . ASN A 1 560 ? 9.762 20.656 1.283 1.00 76.69 560 ASN A C 1
ATOM 4306 O O . ASN A 1 560 ? 9.591 21.872 1.165 1.00 76.69 560 ASN A O 1
ATOM 4310 N N . LYS A 1 561 ? 10.999 20.140 1.333 1.00 78.44 561 LYS A N 1
ATOM 4311 C CA . LYS A 1 561 ? 12.198 20.974 1.230 1.00 78.44 561 LYS A CA 1
ATOM 4312 C C . LYS A 1 561 ? 12.507 21.223 -0.239 1.00 78.44 561 LYS A C 1
ATOM 4314 O O . LYS A 1 561 ? 12.843 20.305 -0.985 1.00 78.44 561 LYS A O 1
ATOM 4319 N N . THR A 1 562 ? 12.447 22.487 -0.637 1.00 77.88 562 THR A N 1
ATOM 4320 C CA . THR A 1 562 ? 12.845 22.965 -1.967 1.00 77.88 562 THR A CA 1
ATOM 4321 C C . THR A 1 562 ? 14.119 23.796 -1.874 1.00 77.88 562 THR A C 1
ATOM 4323 O O . THR A 1 562 ? 14.376 24.420 -0.845 1.00 77.88 562 THR A O 1
ATOM 4326 N N . GLY A 1 563 ? 14.909 23.847 -2.944 1.00 69.19 563 GLY A N 1
ATOM 4327 C CA . GLY A 1 563 ? 16.147 24.626 -2.974 1.00 69.19 563 GLY A CA 1
ATOM 4328 C C . GLY A 1 563 ? 16.462 25.196 -4.353 1.00 69.19 563 GLY A C 1
ATOM 4329 O O . GLY A 1 563 ? 15.966 24.718 -5.372 1.00 69.19 563 GLY A O 1
ATOM 4330 N N . VAL A 1 564 ? 17.293 26.240 -4.378 1.00 53.50 564 VAL A N 1
ATOM 4331 C CA . VAL A 1 564 ? 17.900 26.767 -5.608 1.00 53.50 564 VAL A CA 1
ATOM 4332 C C . VAL A 1 564 ? 19.281 26.134 -5.745 1.00 53.50 564 VAL A C 1
ATOM 4334 O O . VAL A 1 564 ? 20.033 26.104 -4.772 1.00 53.50 564 VAL A O 1
ATOM 4337 N N . SER A 1 565 ? 19.629 25.651 -6.939 1.00 50.56 565 SER A N 1
ATOM 4338 C CA . SER A 1 565 ? 20.993 25.207 -7.251 1.00 50.56 565 SER A CA 1
ATOM 4339 C C . SER A 1 565 ? 21.973 26.349 -6.987 1.00 50.56 565 SER A C 1
ATOM 4341 O O . SER A 1 565 ? 22.035 27.297 -7.766 1.00 50.56 565 SER A O 1
ATOM 4343 N N . GLN A 1 566 ? 22.721 26.302 -5.884 1.00 45.34 566 GLN A N 1
ATOM 4344 C CA . GLN A 1 566 ? 23.694 27.353 -5.565 1.00 45.34 566 GLN A CA 1
ATOM 4345 C C . GLN A 1 566 ? 25.059 27.138 -6.232 1.00 45.34 566 GLN A C 1
ATOM 4347 O O . GLN A 1 566 ? 26.028 27.784 -5.850 1.00 45.34 566 GLN A O 1
ATOM 4352 N N . GLY A 1 567 ? 25.178 26.236 -7.215 1.00 43.94 567 GLY A N 1
ATOM 4353 C CA . GLY A 1 567 ? 26.418 26.027 -7.981 1.00 43.94 567 GLY A CA 1
ATOM 4354 C C . GLY A 1 567 ? 27.631 25.551 -7.163 1.00 43.94 567 GLY A C 1
ATOM 4355 O O . GLY A 1 567 ? 28.695 25.328 -7.731 1.00 43.94 567 GLY A O 1
ATOM 4356 N N . THR A 1 568 ? 27.484 25.370 -5.848 1.00 45.94 568 THR A N 1
ATOM 4357 C CA . THR A 1 568 ? 28.555 25.035 -4.895 1.00 45.94 568 THR A CA 1
ATOM 4358 C C . THR A 1 568 ? 28.329 23.699 -4.179 1.00 45.94 568 THR A C 1
ATOM 4360 O O . THR A 1 568 ? 29.083 23.348 -3.276 1.00 45.94 568 THR A O 1
ATOM 4363 N N . GLY A 1 569 ? 27.338 22.909 -4.611 1.00 48.00 569 GLY A N 1
ATOM 4364 C CA . GLY A 1 569 ? 27.181 21.508 -4.207 1.00 48.00 569 GLY A CA 1
ATOM 4365 C C . GLY A 1 569 ? 26.774 21.264 -2.751 1.00 48.00 569 GLY A C 1
ATOM 4366 O O . GLY A 1 569 ? 26.915 20.139 -2.288 1.00 48.00 569 GLY A O 1
ATOM 4367 N N . THR A 1 570 ? 26.287 22.265 -2.011 1.00 46.84 570 THR A N 1
ATOM 4368 C CA . THR A 1 570 ? 25.998 22.091 -0.575 1.00 46.84 570 THR A CA 1
ATOM 4369 C C . THR A 1 570 ? 24.526 21.932 -0.202 1.00 46.84 570 THR A C 1
ATOM 4371 O O . THR A 1 570 ? 24.284 21.417 0.883 1.00 46.84 570 THR A O 1
ATOM 4374 N N . LEU A 1 571 ? 23.541 22.246 -1.060 1.00 53.47 571 LEU A N 1
ATOM 4375 C CA . LEU A 1 571 ? 22.105 22.012 -0.787 1.00 53.47 571 LEU A CA 1
ATOM 4376 C C . LEU A 1 571 ? 21.263 21.880 -2.080 1.00 53.47 571 LEU A C 1
ATOM 4378 O O . LEU A 1 571 ? 20.439 22.736 -2.397 1.00 53.47 571 LEU A O 1
ATOM 4382 N N . GLU A 1 572 ? 21.456 20.812 -2.859 1.00 66.19 572 GLU A N 1
ATOM 4383 C CA . GLU A 1 572 ? 20.704 20.593 -4.108 1.00 66.19 572 GLU A CA 1
ATOM 4384 C C . GLU A 1 572 ? 19.401 19.803 -3.862 1.00 66.19 572 GLU A C 1
ATOM 4386 O O . GLU A 1 572 ? 19.331 18.596 -4.093 1.00 66.19 572 GLU A O 1
ATOM 4391 N N . ARG A 1 573 ? 18.343 20.482 -3.399 1.00 78.38 573 ARG A N 1
ATOM 4392 C CA . ARG A 1 573 ? 16.959 20.002 -3.581 1.00 78.38 573 ARG A CA 1
ATOM 4393 C C . ARG A 1 573 ? 16.367 20.627 -4.847 1.00 78.38 573 ARG A C 1
ATOM 4395 O O . ARG A 1 573 ? 16.738 21.753 -5.177 1.00 78.38 573 ARG A O 1
ATOM 4402 N N . PRO A 1 574 ? 15.451 19.948 -5.558 1.00 75.94 574 PRO A N 1
ATOM 4403 C CA . PRO A 1 574 ? 14.729 20.563 -6.666 1.00 75.94 574 PRO A CA 1
ATOM 4404 C C . PRO A 1 574 ? 13.956 21.820 -6.236 1.00 75.94 574 PRO A C 1
ATOM 4406 O O . PRO A 1 574 ? 13.569 21.970 -5.075 1.00 75.94 574 PRO A O 1
ATOM 4409 N N . ALA A 1 575 ? 13.687 22.711 -7.194 1.00 75.12 575 ALA A N 1
ATOM 4410 C CA . ALA A 1 575 ? 12.948 23.958 -6.957 1.00 75.12 575 ALA A CA 1
ATOM 4411 C C . ALA A 1 575 ? 11.473 23.738 -6.565 1.00 75.12 575 ALA A C 1
ATOM 4413 O O . ALA A 1 575 ? 10.807 24.659 -6.107 1.00 75.12 575 ALA A O 1
ATOM 4414 N N . THR A 1 576 ? 10.961 22.522 -6.747 1.00 74.69 576 THR A N 1
ATOM 4415 C CA . THR A 1 576 ? 9.583 22.129 -6.445 1.00 74.69 576 THR A CA 1
ATOM 4416 C C . THR A 1 576 ? 9.569 20.822 -5.664 1.00 74.69 576 THR A C 1
ATOM 4418 O O . THR A 1 576 ? 10.423 19.968 -5.889 1.00 74.69 576 THR A O 1
ATOM 4421 N N . ALA A 1 577 ? 8.566 20.629 -4.813 1.00 77.81 577 ALA A N 1
ATOM 4422 C CA . ALA A 1 577 ? 8.259 19.364 -4.151 1.00 77.81 577 ALA A CA 1
ATOM 4423 C C . ALA A 1 577 ? 6.830 18.945 -4.558 1.00 77.81 577 ALA A C 1
ATOM 4425 O O . ALA A 1 577 ? 5.867 19.423 -3.966 1.00 77.81 577 ALA A O 1
ATOM 4426 N N . PRO A 1 578 ? 6.668 18.162 -5.641 1.00 72.56 578 PRO A N 1
ATOM 4427 C CA . PRO A 1 578 ? 5.357 17.905 -6.250 1.00 72.56 578 PRO A CA 1
ATOM 4428 C C . PRO A 1 578 ? 4.469 16.893 -5.508 1.00 72.56 578 PRO A C 1
ATOM 4430 O O . PRO A 1 578 ? 3.305 16.766 -5.876 1.00 72.56 578 PRO A O 1
ATOM 4433 N N . LEU A 1 579 ? 4.979 16.173 -4.500 1.00 73.88 579 LEU A N 1
ATOM 4434 C CA . LEU A 1 579 ? 4.185 15.234 -3.698 1.00 73.88 579 LEU A CA 1
ATOM 4435 C C . LEU A 1 579 ? 3.975 15.766 -2.289 1.00 73.88 579 LEU A C 1
ATOM 4437 O O . LEU A 1 579 ? 4.830 16.452 -1.736 1.00 73.88 579 LEU A O 1
ATOM 4441 N N . THR A 1 580 ? 2.850 15.386 -1.697 1.00 69.50 580 THR A N 1
ATOM 4442 C CA . THR A 1 580 ? 2.550 15.679 -0.299 1.00 69.50 580 THR A CA 1
ATOM 4443 C C . THR A 1 580 ? 3.362 14.792 0.653 1.00 69.50 580 THR A C 1
ATOM 4445 O O . THR A 1 580 ? 3.748 13.680 0.275 1.00 69.50 580 THR A O 1
ATOM 4448 N N . PRO A 1 581 ? 3.572 15.237 1.906 1.00 70.62 581 PRO A N 1
ATOM 4449 C CA . PRO A 1 581 ? 4.057 14.385 2.990 1.00 70.62 581 PRO A CA 1
ATOM 4450 C C . PRO A 1 581 ? 3.237 13.097 3.138 1.00 70.62 581 PRO A C 1
ATOM 4452 O O . PRO A 1 581 ? 2.052 13.060 2.797 1.00 70.62 581 PRO A O 1
ATOM 4455 N N . PHE A 1 582 ? 3.852 12.053 3.696 1.00 66.81 582 PHE A N 1
ATOM 4456 C CA . PHE A 1 582 ? 3.122 10.842 4.075 1.00 66.81 582 PHE A CA 1
ATOM 4457 C C . PHE A 1 582 ? 2.160 11.116 5.260 1.00 66.81 582 PHE A C 1
ATOM 4459 O O . PHE A 1 582 ? 2.362 12.060 6.029 1.00 66.81 582 PHE A O 1
ATOM 4466 N N . PRO A 1 583 ? 1.116 10.291 5.452 1.00 59.25 583 PRO A N 1
ATOM 4467 C CA . PRO A 1 583 ? 0.341 10.243 6.692 1.00 59.25 583 PRO A CA 1
ATOM 4468 C C . PRO A 1 583 ? 1.207 10.060 7.954 1.00 59.25 583 PRO A C 1
ATOM 4470 O O . PRO A 1 583 ? 2.280 9.454 7.917 1.00 59.25 583 PRO A O 1
ATOM 4473 N N . ILE A 1 584 ? 0.725 10.567 9.093 1.00 57.97 584 ILE A N 1
ATOM 4474 C CA . ILE A 1 584 ? 1.371 10.393 10.405 1.00 57.97 584 ILE A CA 1
ATOM 4475 C C . ILE A 1 584 ? 1.103 8.971 10.917 1.00 57.97 584 ILE A C 1
ATOM 4477 O O . ILE A 1 584 ? -0.046 8.601 11.122 1.00 57.97 584 ILE A O 1
ATOM 4481 N N . VAL A 1 585 ? 2.160 8.199 11.181 1.00 57.91 585 VAL A N 1
ATOM 4482 C CA . VAL A 1 585 ? 2.083 6.782 11.585 1.00 57.91 585 VAL A CA 1
ATOM 4483 C C . VAL A 1 585 ? 2.228 6.557 13.096 1.00 57.91 585 VAL A C 1
ATOM 4485 O O . VAL A 1 585 ? 2.860 7.343 13.805 1.00 57.91 585 VAL A O 1
ATOM 4488 N N . VAL A 1 586 ? 1.648 5.460 13.591 1.00 51.16 586 VAL A N 1
ATOM 4489 C CA . VAL A 1 586 ? 1.672 5.009 14.992 1.00 51.16 586 VAL A CA 1
ATOM 4490 C C . VAL A 1 586 ? 2.748 3.944 15.172 1.00 51.16 586 VAL A C 1
ATOM 4492 O O . VAL A 1 586 ? 2.601 2.820 14.704 1.00 51.16 586 VAL A O 1
ATOM 4495 N N . GLY A 1 587 ? 3.809 4.271 15.916 1.00 50.88 587 GLY A N 1
ATOM 4496 C CA . GLY A 1 587 ? 4.928 3.353 16.150 1.00 50.88 587 GLY A CA 1
ATOM 4497 C C . GLY A 1 587 ? 5.784 3.169 14.889 1.00 50.88 587 GLY A C 1
ATOM 4498 O O . GLY A 1 587 ? 5.306 2.799 13.822 1.00 50.88 587 GLY A O 1
ATOM 4499 N N . SER A 1 588 ? 7.077 3.478 14.983 1.00 49.56 588 SER A N 1
ATOM 4500 C CA . SER A 1 588 ? 7.945 3.591 13.807 1.00 49.56 588 SER A CA 1
ATOM 4501 C C . SER A 1 588 ? 8.292 2.232 13.189 1.00 49.56 588 SER A C 1
ATOM 4503 O O . SER A 1 588 ? 9.157 1.517 13.699 1.00 49.56 588 SER A O 1
ATOM 4505 N N . ILE A 1 589 ? 7.657 1.936 12.059 1.00 49.47 589 ILE A N 1
ATOM 4506 C CA . ILE A 1 589 ? 8.129 0.982 11.038 1.00 49.47 589 ILE A CA 1
ATOM 4507 C C . ILE A 1 589 ? 7.846 1.495 9.615 1.00 49.47 589 ILE A C 1
ATOM 4509 O O . ILE A 1 589 ? 8.599 1.200 8.701 1.00 49.47 589 ILE A O 1
ATOM 4513 N N . PHE A 1 590 ? 6.821 2.333 9.434 1.00 58.47 590 PHE A N 1
ATOM 4514 C CA . PHE A 1 590 ? 6.558 3.023 8.174 1.00 58.47 590 PHE A CA 1
ATOM 4515 C C . PHE A 1 590 ? 7.271 4.379 8.116 1.00 58.47 590 PHE A C 1
ATOM 4517 O O . PHE A 1 590 ? 7.509 4.991 9.166 1.00 58.47 590 PHE A O 1
ATOM 4524 N N . PRO A 1 591 ? 7.569 4.891 6.908 1.00 64.50 591 PRO A N 1
ATOM 4525 C CA . PRO A 1 591 ? 7.999 6.269 6.758 1.00 64.50 591 PRO A CA 1
ATOM 4526 C C . PRO A 1 591 ? 6.981 7.214 7.400 1.00 64.50 591 PRO A C 1
ATOM 4528 O O . PRO A 1 591 ? 5.801 7.215 7.050 1.00 64.50 591 PRO A O 1
ATOM 4531 N N . GLY A 1 592 ? 7.456 8.001 8.368 1.00 64.81 592 GLY A N 1
ATOM 4532 C CA . GLY A 1 592 ? 6.703 9.116 8.933 1.00 64.81 592 GLY A CA 1
ATOM 4533 C C . GLY A 1 592 ? 6.384 10.164 7.872 1.00 64.81 592 GLY A C 1
ATOM 4534 O O . GLY A 1 592 ? 6.845 10.066 6.736 1.00 64.81 592 GLY A O 1
ATOM 4535 N N . ALA A 1 593 ? 5.654 11.213 8.255 1.00 72.06 593 ALA A N 1
ATOM 4536 C CA . ALA A 1 593 ? 5.234 12.252 7.314 1.00 72.06 593 ALA A CA 1
ATOM 4537 C C . ALA A 1 593 ? 6.382 12.810 6.455 1.00 72.06 593 ALA A C 1
ATOM 4539 O O . ALA A 1 593 ? 6.194 13.094 5.275 1.00 72.06 593 ALA A O 1
ATOM 4540 N N . GLN A 1 594 ? 7.586 12.880 7.028 1.00 81.50 594 GLN A N 1
ATOM 4541 C CA . GLN A 1 594 ? 8.830 13.153 6.316 1.00 81.50 594 GLN A CA 1
ATOM 4542 C C . GLN A 1 594 ? 9.722 11.898 6.351 1.00 81.50 594 GLN A C 1
ATOM 4544 O O . GLN A 1 594 ? 10.486 11.732 7.305 1.00 81.50 594 GLN A O 1
ATOM 4549 N N . PRO A 1 595 ? 9.619 10.988 5.365 1.00 84.56 595 PRO A N 1
ATOM 4550 C CA . PRO A 1 595 ? 10.452 9.794 5.289 1.00 84.56 595 PRO A CA 1
ATOM 4551 C C . PRO A 1 595 ? 11.932 10.160 5.313 1.00 84.56 595 PRO A C 1
ATOM 4553 O O . PRO A 1 595 ? 12.359 11.095 4.636 1.00 84.56 595 PRO A O 1
ATOM 4556 N N . THR A 1 596 ? 12.725 9.378 6.032 1.00 88.88 596 THR A N 1
ATOM 4557 C CA . THR A 1 596 ? 14.185 9.354 5.898 1.00 88.88 596 THR A CA 1
ATOM 4558 C C . THR A 1 596 ? 14.629 8.052 5.253 1.00 88.88 596 THR A C 1
ATOM 4560 O O . THR A 1 596 ? 13.883 7.067 5.267 1.00 88.88 596 THR A O 1
ATOM 4563 N N . ILE A 1 597 ? 15.861 8.011 4.746 1.00 89.19 597 ILE A N 1
ATOM 4564 C CA . ILE A 1 597 ? 16.476 6.769 4.260 1.00 89.19 597 ILE A CA 1
ATOM 4565 C C . ILE A 1 597 ? 16.325 5.646 5.297 1.00 89.19 597 ILE A C 1
ATOM 4567 O O . ILE A 1 597 ? 15.821 4.571 4.973 1.00 89.19 597 ILE A O 1
ATOM 4571 N N . LYS A 1 598 ? 16.652 5.921 6.564 1.00 88.25 598 LYS A N 1
ATOM 4572 C CA . LYS A 1 598 ? 16.501 4.991 7.691 1.00 88.25 598 LYS A CA 1
ATOM 4573 C C . LYS A 1 598 ? 15.111 4.383 7.795 1.00 88.25 598 LYS A C 1
ATOM 4575 O O . LYS A 1 598 ? 14.996 3.181 7.980 1.00 88.25 598 LYS A O 1
ATOM 4580 N N . THR A 1 599 ? 14.063 5.192 7.644 1.00 82.94 599 THR A N 1
ATOM 4581 C CA . THR A 1 599 ? 12.671 4.711 7.737 1.00 82.94 599 THR A CA 1
ATOM 4582 C C . THR A 1 599 ? 12.219 3.873 6.541 1.00 82.94 599 THR A C 1
ATOM 4584 O O . THR A 1 599 ? 11.172 3.243 6.603 1.00 82.94 599 THR A O 1
ATOM 4587 N N . THR A 1 600 ? 12.992 3.856 5.453 1.00 82.81 600 THR A N 1
ATOM 4588 C CA . THR A 1 600 ? 12.749 2.967 4.305 1.00 82.81 600 THR A CA 1
ATOM 4589 C C . THR A 1 600 ? 13.578 1.686 4.363 1.00 82.81 600 THR A C 1
ATOM 4591 O O . THR A 1 600 ? 13.301 0.751 3.611 1.00 82.81 600 THR A O 1
ATOM 4594 N N . ILE A 1 601 ? 14.576 1.620 5.251 1.00 81.56 601 ILE A N 1
ATOM 4595 C CA . ILE A 1 601 ? 15.303 0.393 5.581 1.00 81.56 601 ILE A CA 1
ATOM 4596 C C . ILE A 1 601 ? 14.427 -0.376 6.555 1.00 81.56 601 ILE A C 1
ATOM 4598 O O . ILE A 1 601 ? 14.531 -0.272 7.773 1.00 81.56 601 ILE A O 1
ATOM 4602 N N . ASP A 1 602 ? 13.503 -1.114 5.984 1.00 63.19 602 ASP A N 1
ATOM 4603 C CA . ASP A 1 602 ? 12.608 -1.957 6.736 1.00 63.19 602 ASP A CA 1
ATOM 4604 C C . ASP A 1 602 ? 12.397 -3.190 5.899 1.00 63.19 602 ASP A C 1
ATOM 4606 O O . ASP A 1 602 ? 11.874 -3.070 4.793 1.00 63.19 602 ASP A O 1
ATOM 4610 N N . PHE A 1 603 ? 12.842 -4.349 6.377 1.00 60.25 603 PHE A N 1
ATOM 4611 C CA . PHE A 1 603 ? 12.209 -5.577 5.939 1.00 60.25 603 PHE A CA 1
ATOM 4612 C C . PHE A 1 603 ? 12.450 -6.738 6.881 1.00 60.25 603 PHE A C 1
ATOM 4614 O O . PHE A 1 603 ? 13.457 -7.423 6.796 1.00 60.25 603 PHE A O 1
ATOM 4621 N N . ARG A 1 604 ? 11.494 -7.029 7.757 1.00 56.16 604 ARG A N 1
ATOM 4622 C CA . ARG A 1 604 ? 11.523 -8.251 8.570 1.00 56.16 604 ARG A CA 1
ATOM 4623 C C . ARG A 1 604 ? 10.735 -9.368 7.892 1.00 56.16 604 ARG A C 1
ATOM 4625 O O . ARG A 1 604 ? 9.729 -9.816 8.429 1.00 56.16 604 ARG A O 1
ATOM 4632 N N . LEU A 1 605 ? 11.196 -9.841 6.732 1.00 54.78 605 LEU A N 1
ATOM 4633 C CA . LEU A 1 605 ? 10.648 -11.087 6.186 1.00 54.78 605 LEU A CA 1
ATOM 4634 C C . LEU A 1 605 ? 10.859 -12.228 7.169 1.00 54.78 605 LEU A C 1
ATOM 4636 O O . LEU A 1 605 ? 11.906 -12.337 7.801 1.00 54.78 605 LEU A O 1
ATOM 4640 N N . MET A 1 606 ? 9.893 -13.134 7.225 1.00 48.34 606 MET A N 1
ATOM 4641 C CA . MET A 1 606 ? 10.103 -14.446 7.811 1.00 48.34 606 MET A CA 1
ATOM 4642 C C . MET A 1 606 ? 9.519 -15.494 6.860 1.00 48.34 606 MET A C 1
ATOM 4644 O O . MET A 1 606 ? 8.328 -15.469 6.586 1.00 48.34 606 MET A O 1
ATOM 4648 N N . ASN A 1 607 ? 10.375 -16.422 6.424 1.00 42.44 607 ASN A N 1
ATOM 4649 C CA . ASN A 1 607 ? 10.112 -17.687 5.717 1.00 42.44 607 ASN A CA 1
ATOM 4650 C C . ASN A 1 607 ? 9.900 -17.697 4.176 1.00 42.44 607 ASN A C 1
ATOM 4652 O O . ASN A 1 607 ? 9.120 -16.935 3.618 1.00 42.44 607 ASN A O 1
ATOM 4656 N N . TYR A 1 608 ? 10.653 -18.603 3.525 1.00 52.62 608 TYR A N 1
ATOM 4657 C CA . TYR A 1 608 ? 11.003 -18.747 2.093 1.00 52.62 608 TYR A CA 1
ATOM 4658 C C . TYR A 1 608 ? 9.904 -19.338 1.174 1.00 52.62 608 TYR A C 1
ATOM 4660 O O . TYR A 1 608 ? 9.026 -20.054 1.643 1.00 52.62 608 TYR A O 1
ATOM 4668 N N . GLY A 1 609 ? 10.071 -19.193 -0.157 1.00 36.66 609 GLY A N 1
ATOM 4669 C CA . GLY A 1 609 ? 9.689 -20.248 -1.122 1.00 36.66 609 GLY A CA 1
ATOM 4670 C C . GLY A 1 609 ? 8.959 -19.832 -2.402 1.00 36.66 609 GLY A C 1
ATOM 4671 O O . GLY A 1 609 ? 8.873 -20.644 -3.316 1.00 36.66 609 GLY A O 1
ATOM 4672 N N . TYR A 1 610 ? 8.458 -18.601 -2.496 1.00 38.31 610 TYR A N 1
ATOM 4673 C CA . TYR A 1 610 ? 7.650 -18.178 -3.640 1.00 38.31 610 TYR A CA 1
ATOM 4674 C C . TYR A 1 610 ? 8.208 -16.907 -4.259 1.00 38.31 610 TYR A C 1
ATOM 4676 O O . TYR A 1 610 ? 8.220 -15.844 -3.642 1.00 38.31 610 TYR A O 1
ATOM 4684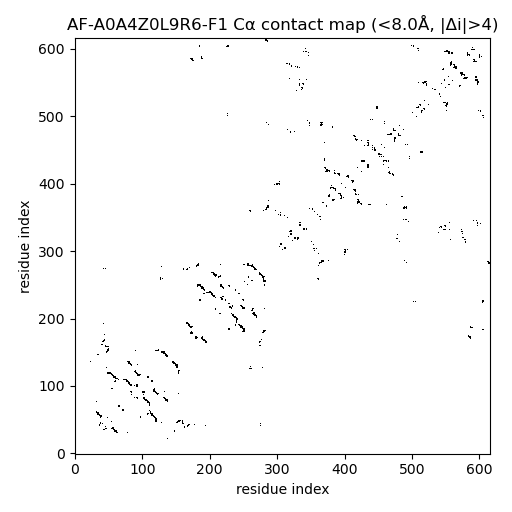 N N . ASP A 1 611 ? 8.621 -17.019 -5.515 1.00 41.06 611 ASP A N 1
ATOM 4685 C CA . ASP A 1 611 ? 9.013 -15.892 -6.355 1.00 41.06 611 ASP A CA 1
ATOM 4686 C C . ASP A 1 611 ? 7.824 -15.055 -6.834 1.00 41.06 611 ASP A C 1
ATOM 4688 O O . ASP A 1 611 ? 8.004 -14.259 -7.753 1.00 41.06 611 ASP A O 1
ATOM 4692 N N . ASP A 1 612 ? 6.651 -15.211 -6.202 1.00 38.91 612 ASP A N 1
ATOM 4693 C CA . ASP A 1 612 ? 5.357 -14.659 -6.626 1.00 38.91 612 ASP A CA 1
ATOM 4694 C C . ASP A 1 612 ? 4.788 -13.558 -5.711 1.00 38.91 612 ASP A C 1
ATOM 4696 O O . ASP A 1 612 ? 3.838 -12.882 -6.117 1.00 38.91 612 ASP A O 1
ATOM 4700 N N . PHE A 1 613 ? 5.361 -13.330 -4.516 1.00 39.09 613 PHE A N 1
ATOM 4701 C CA . PHE A 1 613 ? 4.790 -12.410 -3.523 1.00 39.09 613 PHE A CA 1
ATOM 4702 C C . PHE A 1 613 ? 5.819 -11.570 -2.776 1.00 39.09 613 PHE A C 1
ATOM 4704 O O . PHE A 1 613 ? 6.897 -12.046 -2.416 1.00 39.09 613 PHE A O 1
ATOM 4711 N N . PHE A 1 614 ? 5.444 -10.327 -2.476 1.00 41.50 614 PHE A N 1
ATOM 4712 C CA . PHE A 1 614 ? 6.292 -9.415 -1.729 1.00 41.50 614 PHE A CA 1
ATOM 4713 C C . PHE A 1 614 ? 5.502 -8.492 -0.764 1.00 41.50 614 PHE A C 1
ATOM 4715 O O . PHE A 1 614 ? 4.584 -7.803 -1.213 1.00 41.50 614 PHE A O 1
ATOM 4722 N N . PRO A 1 615 ? 5.807 -8.480 0.554 1.00 48.00 615 PRO A N 1
ATOM 4723 C CA . PRO A 1 615 ? 5.033 -7.727 1.550 1.00 48.00 615 PRO A CA 1
ATOM 4724 C C . PRO A 1 615 ? 5.590 -6.319 1.847 1.00 48.00 615 PRO A C 1
ATOM 4726 O O . PRO A 1 615 ? 6.331 -6.181 2.811 1.00 48.00 615 PRO A O 1
ATOM 4729 N N . TYR A 1 616 ? 5.211 -5.268 1.110 1.00 43.56 616 TYR A N 1
ATOM 4730 C CA . TYR A 1 616 ? 5.504 -3.877 1.519 1.00 43.56 616 TYR A CA 1
ATOM 4731 C C . TYR A 1 616 ? 4.354 -2.934 1.306 1.00 43.56 616 TYR A C 1
ATOM 4733 O O . TYR A 1 616 ? 3.876 -2.855 0.156 1.00 43.56 616 TYR A O 1
#

Solvent-accessible surface area (backbone atoms only — not comparable to full-atom values): 33412 Å² total; per-residue (Å²): 136,90,83,84,88,81,87,81,79,89,74,85,76,80,75,76,77,75,76,71,81,74,76,61,91,48,100,85,54,83,77,71,43,60,48,77,24,41,70,70,32,87,29,82,44,50,36,37,34,30,67,86,53,60,40,51,26,34,35,25,33,72,65,19,63,43,96,83,55,99,52,54,62,29,78,88,28,46,57,24,31,43,28,37,36,94,91,58,80,36,41,32,36,32,83,48,84,63,88,92,33,47,52,50,76,51,67,44,39,20,80,42,42,77,43,69,33,20,38,28,23,68,40,72,40,94,32,45,43,62,32,33,48,28,33,27,44,62,56,92,90,75,82,67,45,79,54,39,76,48,55,22,22,24,30,97,64,74,55,57,66,62,79,89,49,66,39,44,42,74,33,47,40,18,80,51,95,86,46,43,69,36,20,52,38,54,35,35,28,38,37,26,38,71,63,54,94,41,86,79,38,74,46,65,36,37,40,30,45,37,90,95,45,74,25,54,14,24,43,67,81,86,71,60,89,52,49,55,38,74,33,66,54,43,77,48,71,29,41,26,80,53,48,73,39,68,38,30,41,10,26,26,83,99,38,62,46,92,46,40,25,63,28,41,36,32,37,24,45,88,90,45,72,48,40,45,49,58,23,22,23,47,52,25,37,33,46,59,72,57,52,70,69,60,48,51,52,42,39,44,19,52,33,42,37,43,74,74,64,47,48,49,59,37,58,32,36,57,50,18,31,64,99,85,54,89,29,62,48,28,35,56,47,45,36,76,40,76,19,29,64,38,41,49,47,54,51,54,54,52,53,36,54,54,32,26,72,68,36,66,62,46,59,58,39,17,36,68,65,58,43,50,31,43,65,32,27,25,34,79,59,77,22,16,64,34,96,51,89,85,30,50,32,40,50,37,85,87,28,63,60,50,80,36,63,54,92,98,53,70,74,44,53,37,33,44,44,51,31,38,75,67,26,62,58,49,60,56,73,90,68,73,36,16,20,42,39,72,71,56,49,60,65,48,41,82,32,32,74,43,33,61,51,34,53,73,38,37,51,45,7,43,31,31,41,41,25,44,74,75,12,27,47,28,37,40,80,68,39,14,59,76,26,77,63,42,58,22,47,52,36,32,53,47,45,51,53,42,52,48,25,45,80,56,71,42,60,51,62,91,36,50,52,42,35,59,47,64,54,32,71,93,67,60,78,88,72,78,85,80,81,64,75,52,93,88,43,96,83,66,60,80,74,81,58,55,66,35,40,19,31,66,17,50,35,81,37,28,54,66,62,54,27,66,79,76,89,71,63,81,56,50,35,35,79,64,44,68,46,72,52,47,68,62,56,35,64,92,65,62,46,39,31,53,27,26,40,41,39,50,58,62,49,36,62,71,88,88,90,62,99,47,64,37,63,125